Protein 6C3M (pdb70)

Radius of gyration: 21.37 Å; Cα contacts (8 Å, |Δi|>4): 1096; chains: 1; bounding box: 57×50×59 Å

Nearest PDB structures (foldseek):
  6c3m-assembly1_A  TM=1.002E+00  e=0.000E+00  Escherichia coli K-12
  6c3x-assembly1_A  TM=1.001E+00  e=8.784E-104  Escherichia coli K-12
  6c3y-assembly1_A  TM=1.001E+00  e=1.281E-102  Escherichia coli K-12
  6c3z-assembly1_A  TM=1.001E+00  e=1.044E-100  Escherichia coli K-12
  4g39-assembly1_A  TM=9.987E-01  e=2.130E-100  Escherichia coli K-12

Secondary structure (DSSP, 8-state):
-EEE-B-GGGEEEHHHHHHHHHHHHHH-SS--EEE-TTS-EEEE---GGGHHHHHHHHHHTT-B----TTT-B-PPEE-SS-SSGGGHHHHHHHHHHHHHHT-----SS-B-EEEE-TTB-TT-GGGSSEEEEEEEETTEEEEEEEEE--B----TT-TT---B--EEEEEEEGGGHHHHHHHHHHHHHHHS-SS-GGG-SHHHHHHHH-HHHHHHHHHHHHT--PBPPPP----B-----EEEE-STTEEEEEE--GGGEE-EETTEEHHHHHHHHHHH-SSEEEE-TTS-EEEEEEEGGGHHHHHHHHHHTTTT----HHHHTEEE---TTT-TT-SS-STTTHHHHHHHHHHHHHHTT-TT----EEEESSTT-TT-GGGSSEEEEEEETTEEEEEE---TTS-SPPEEEEEEEEHHHHHHHHHHHHHHHHHHPPTT--HHHHHHHTTSS---SSHHHHS--

Structure (mmCIF, N/CA/C/O backbone):
data_6C3M
#
_entry.id   6C3M
#
_cell.length_a   68.398
_cell.length_b   77.223
_cell.length_c   87.214
_cell.angle_alpha   90.00
_cell.angle_beta   90.00
_cell.angle_gamma   90.00
#
_symmetry.space_group_name_H-M   'P 21 21 21'
#
loop_
_entity.id
_entity.type
_entity.pdbx_description
1 polymer 'Sulfite reductase [NADPH] hemoprotein beta-component'
2 non-polymer 'PHOSPHATE ION'
3 non-polymer 'POTASSIUM ION'
4 non-polymer 'IRON/SULFUR CLUSTER'
5 non-polymer SIROHEME
6 water water
#
loop_
_atom_site.group_PDB
_atom_site.id
_atom_site.type_symbol
_atom_site.label_atom_id
_atom_site.label_alt_id
_atom_site.label_comp_id
_atom_site.label_asym_id
_atom_site.label_entity_id
_atom_site.label_seq_id
_atom_site.pdbx_PDB_ins_code
_atom_site.Cartn_x
_atom_site.Cartn_y
_atom_site.Cartn_z
_atom_site.occupancy
_atom_site.B_iso_or_equiv
_atom_site.auth_seq_id
_atom_site.auth_comp_id
_atom_site.auth_asym_id
_atom_site.auth_atom_id
_atom_site.pdbx_PDB_model_num
ATOM 1 N N . MET A 1 80 ? 27.037 36.956 18.647 1.00 54.35 80 MET A N 1
ATOM 2 C CA . MET A 1 80 ? 26.444 37.596 17.474 1.00 50.00 80 MET A CA 1
ATOM 3 C C . MET A 1 80 ? 25.358 38.602 17.891 1.00 47.86 80 MET A C 1
ATOM 4 O O . MET A 1 80 ? 24.409 38.874 17.140 1.00 43.17 80 MET A O 1
ATOM 9 N N . LEU A 1 81 ? 25.525 39.140 19.104 1.00 49.21 81 LEU A N 1
ATOM 10 C CA . LEU A 1 81 ? 24.628 40.152 19.669 1.00 47.45 81 LEU A CA 1
ATOM 11 C C . LEU A 1 81 ? 25.383 40.868 20.785 1.00 48.25 81 LEU A C 1
ATOM 12 O O . LEU A 1 81 ? 25.732 40.246 21.793 1.00 52.91 81 LEU A O 1
ATOM 17 N N . LEU A 1 82 ? 25.644 42.162 20.607 1.00 43.73 82 LEU A N 1
ATOM 18 C CA . LEU A 1 82 ? 26.242 42.984 21.651 1.00 41.50 82 LEU A CA 1
ATOM 19 C C . LEU A 1 82 ? 25.382 44.222 21.870 1.00 34.77 82 LEU A C 1
ATOM 20 O O . LEU A 1 82 ? 24.812 44.764 20.916 1.00 26.01 82 LEU A O 1
ATOM 25 N N . ARG A 1 83 ? 25.280 44.652 23.131 1.00 31.22 83 ARG A N 1
ATOM 26 C CA . ARG A 1 83 ? 24.477 45.805 23.532 1.00 31.36 83 ARG A CA 1
ATOM 27 C C . ARG A 1 83 ? 25.265 46.630 24.543 1.00 35.01 83 ARG A C 1
ATOM 28 O O . ARG A 1 83 ? 25.919 46.080 25.433 1.00 39.72 83 ARG A O 1
ATOM 36 N N . CYS A 1 84 ? 25.188 47.948 24.415 1.00 32.36 84 CYS A N 1
ATOM 37 C CA . CYS A 1 84 ? 26.065 48.848 25.147 1.00 27.70 84 CYS A CA 1
ATOM 38 C C . CYS A 1 84 ? 25.377 49.406 26.394 1.00 28.20 84 CYS A C 1
ATOM 39 O O . CYS A 1 84 ? 24.151 49.556 26.426 1.00 25.51 84 CYS A O 1
ATOM 42 N N . ARG A 1 85 ? 26.173 49.713 27.429 1.00 23.12 85 ARG A N 1
ATOM 43 C CA . ARG A 1 85 ? 25.690 50.503 28.560 1.00 22.36 85 ARG A CA 1
ATOM 44 C C . ARG A 1 85 ? 25.828 51.976 28.191 1.00 21.72 85 ARG A C 1
ATOM 45 O O . ARG A 1 85 ? 26.920 52.426 27.832 1.00 23.82 85 ARG A O 1
ATOM 53 N N . LEU A 1 86 ? 24.724 52.725 28.280 1.00 18.03 86 LEU A N 1
ATOM 54 C CA . LEU A 1 86 ? 24.703 54.085 27.750 1.00 16.98 86 LEU A CA 1
ATOM 55 C C . LEU A 1 86 ? 23.619 54.889 28.454 1.00 15.83 86 LEU A C 1
ATOM 56 O O . LEU A 1 86 ? 22.557 55.144 27.877 1.00 14.30 86 LEU A O 1
ATOM 61 N N . PRO A 1 87 ? 23.826 55.294 29.703 1.00 17.63 87 PRO A N 1
ATOM 62 C CA . PRO A 1 87 ? 22.708 55.860 30.466 1.00 17.89 87 PRO A CA 1
ATOM 63 C C . PRO A 1 87 ? 22.121 57.067 29.761 1.00 15.28 87 PRO A C 1
ATOM 64 O O . PRO A 1 87 ? 22.846 57.918 29.243 1.00 15.26 87 PRO A O 1
ATOM 68 N N . GLY A 1 88 ? 20.794 57.125 29.722 1.00 15.04 88 GLY A N 1
ATOM 69 C CA . GLY A 1 88 ? 20.127 58.250 29.093 1.00 14.23 88 GLY A CA 1
ATOM 70 C C . GLY A 1 88 ? 20.301 58.371 27.596 1.00 13.54 88 GLY A C 1
ATOM 71 O O . GLY A 1 88 ? 19.847 59.363 27.024 1.00 15.10 88 GLY A O 1
ATOM 72 N N . GLY A 1 89 ? 20.933 57.399 26.935 1.00 13.64 89 GLY A N 1
ATOM 73 C CA . GLY A 1 89 ? 21.079 57.438 25.491 1.00 13.57 89 GLY A CA 1
ATOM 74 C C . GLY A 1 89 ? 22.089 58.438 24.957 1.00 12.94 89 GLY A C 1
ATOM 75 O O . GLY A 1 89 ? 22.186 58.598 23.741 1.00 13.85 89 GLY A O 1
ATOM 76 N N . VAL A 1 90 ? 22.901 59.051 25.812 1.00 14.31 90 VAL A N 1
ATOM 77 C CA . VAL A 1 90 ? 23.809 60.104 25.363 1.00 15.01 90 VAL A CA 1
ATOM 78 C C . VAL A 1 90 ? 25.090 59.463 24.848 1.00 14.46 90 VAL A C 1
ATOM 79 O O . VAL A 1 90 ? 25.743 58.687 25.558 1.00 17.20 90 VAL A O 1
ATOM 83 N N . ILE A 1 91 ? 25.441 59.769 23.606 1.00 13.65 91 ILE A N 1
ATOM 84 C CA . ILE A 1 91 ? 26.620 59.186 22.974 1.00 15.51 91 ILE A CA 1
ATOM 85 C C . ILE A 1 91 ? 27.354 60.301 22.239 1.00 16.29 91 ILE A C 1
ATOM 86 O O . ILE A 1 91 ? 26.731 61.133 21.579 1.00 16.40 91 ILE A O 1
ATOM 91 N N . THR A 1 92 ? 28.678 60.339 22.382 1.00 17.52 92 THR A N 1
ATOM 92 C CA . THR A 1 92 ? 29.462 61.392 21.749 1.00 17.43 92 THR A CA 1
ATOM 93 C C . THR A 1 92 ? 29.693 61.064 20.277 1.00 18.23 92 THR A C 1
ATOM 94 O O . THR A 1 92 ? 29.533 59.919 19.837 1.00 16.36 92 THR A O 1
ATOM 98 N N . THR A 1 93 ? 30.064 62.093 19.504 1.00 16.89 93 THR A N 1
ATOM 99 C CA . THR A 1 93 ? 30.349 61.862 18.088 1.00 14.79 93 THR A CA 1
ATOM 100 C C . THR A 1 93 ? 31.607 61.028 17.907 1.00 17.72 93 THR A C 1
ATOM 101 O O . THR A 1 93 ? 31.691 60.246 16.952 1.00 18.19 93 THR A O 1
ATOM 105 N N . LYS A 1 94 ? 32.579 61.145 18.817 1.00 17.75 94 LYS A N 1
ATOM 106 C CA . LYS A 1 94 ? 33.730 60.244 18.758 1.00 21.41 94 LYS A CA 1
ATOM 107 C C . LYS A 1 94 ? 33.304 58.801 18.988 1.00 20.44 94 LYS A C 1
ATOM 108 O O . LYS A 1 94 ? 33.746 57.886 18.277 1.00 20.81 94 LYS A O 1
ATOM 114 N N . GLN A 1 95 ? 32.434 58.579 19.968 1.00 17.78 95 GLN A N 1
ATOM 115 C CA . GLN A 1 95 ? 31.903 57.240 20.191 1.00 18.13 95 GLN A CA 1
ATOM 116 C C . GLN A 1 95 ? 31.105 56.754 18.984 1.00 19.16 95 GLN A C 1
ATOM 117 O O . GLN A 1 95 ? 31.228 55.588 18.578 1.00 17.63 95 GLN A O 1
ATOM 123 N N . TRP A 1 96 ? 30.303 57.637 18.380 1.00 16.56 96 TRP A N 1
ATOM 124 C CA . TRP A 1 96 ? 29.529 57.251 17.198 1.00 15.09 96 TRP A CA 1
ATOM 125 C C . TRP A 1 96 ? 30.429 56.774 16.062 1.00 19.88 96 TRP A C 1
ATOM 126 O O . TRP A 1 96 ? 30.149 55.749 15.422 1.00 16.26 96 TRP A O 1
ATOM 137 N N . GLN A 1 97 ? 31.495 57.521 15.761 1.00 17.78 97 GLN A N 1
ATOM 138 C CA . GLN A 1 97 ? 32.365 57.108 14.662 1.00 18.81 97 GLN A CA 1
ATOM 139 C C . GLN A 1 97 ? 32.956 55.729 14.914 1.00 19.86 97 GLN A C 1
ATOM 140 O O . GLN A 1 97 ? 33.088 54.926 13.983 1.00 20.54 97 GLN A O 1
ATOM 146 N N . ALA A 1 98 ? 33.305 55.426 16.166 1.00 18.31 98 ALA A N 1
ATOM 147 C CA . ALA A 1 98 ? 33.882 54.118 16.465 1.00 19.58 98 ALA A CA 1
ATOM 148 C C . ALA A 1 98 ? 32.859 53.002 16.266 1.00 19.59 98 ALA A C 1
ATOM 149 O O . ALA A 1 98 ? 33.172 51.958 15.678 1.00 23.13 98 ALA A O 1
ATOM 151 N N . ILE A 1 99 ? 31.628 53.193 16.743 1.00 19.09 99 ILE A N 1
ATOM 152 C CA . ILE A 1 99 ? 30.653 52.114 16.602 1.00 20.91 99 ILE A CA 1
ATOM 153 C C . ILE A 1 99 ? 30.175 52.014 15.158 1.00 20.49 99 ILE A C 1
ATOM 154 O O . ILE A 1 99 ? 29.816 50.920 14.691 1.00 19.46 99 ILE A O 1
ATOM 159 N N . ASP A 1 100 ? 30.180 53.129 14.422 1.00 17.85 100 ASP A N 1
ATOM 160 C CA . ASP A 1 100 ? 29.853 53.071 12.996 1.00 16.88 100 ASP A CA 1
ATOM 161 C C . ASP A 1 100 ? 30.871 52.220 12.245 1.00 19.06 100 ASP A C 1
ATOM 162 O O . ASP A 1 100 ? 30.502 51.371 11.423 1.00 19.07 100 ASP A O 1
ATOM 167 N N . LYS A 1 101 ? 32.158 52.421 12.540 1.00 19.57 101 LYS A N 1
ATOM 168 C CA . LYS A 1 101 ? 33.212 51.665 11.867 1.00 23.66 101 LYS A CA 1
ATOM 169 C C . LYS A 1 101 ? 33.102 50.181 12.188 1.00 22.75 101 LYS A C 1
ATOM 170 O O . LYS A 1 101 ? 33.188 49.325 11.296 1.00 22.93 101 LYS A O 1
ATOM 176 N N . PHE A 1 102 ? 32.879 49.855 13.458 1.00 20.76 102 PHE A N 1
ATOM 177 C CA . PHE A 1 102 ? 32.780 48.449 13.834 1.00 19.11 102 PHE A CA 1
ATOM 178 C C . PHE A 1 102 ? 31.576 47.786 13.173 1.00 21.41 102 PHE A C 1
ATOM 179 O O . PHE A 1 102 ? 31.688 46.685 12.619 1.00 19.21 102 PHE A O 1
ATOM 187 N N . ALA A 1 103 ? 30.407 48.426 13.241 1.00 18.33 103 ALA A N 1
ATOM 188 C CA . ALA A 1 103 ? 29.205 47.863 12.617 1.00 17.11 103 ALA A CA 1
ATOM 189 C C . ALA A 1 103 ? 29.456 47.524 11.152 1.00 20.00 103 ALA A C 1
ATOM 190 O O . ALA A 1 103 ? 29.113 46.431 10.682 1.00 21.11 103 ALA A O 1
ATOM 192 N N . GLY A 1 104 ? 30.083 48.445 10.418 1.00 21.46 104 GLY A N 1
ATOM 193 C CA . GLY A 1 104 ? 30.222 48.255 8.984 1.00 23.07 104 GLY A CA 1
ATOM 194 C C . GLY A 1 104 ? 31.246 47.199 8.616 1.00 24.79 104 GLY A C 1
ATOM 195 O O . GLY A 1 104 ? 31.070 46.466 7.637 1.00 30.03 104 GLY A O 1
ATOM 196 N N . GLU A 1 105 ? 32.323 47.090 9.395 1.00 24.66 105 GLU A N 1
ATOM 197 C CA . GLU A 1 105 ? 33.428 46.212 9.027 1.00 25.20 105 GLU A CA 1
ATOM 198 C C . GLU A 1 105 ? 33.404 44.856 9.713 1.00 28.85 105 GLU A C 1
ATOM 199 O O . GLU A 1 105 ? 33.942 43.893 9.153 1.00 28.88 105 GLU A O 1
ATOM 205 N N . ASN A 1 106 ? 32.776 44.742 10.891 1.00 24.21 106 ASN A N 1
ATOM 206 C CA . ASN A 1 106 ? 32.974 43.588 11.757 1.00 22.73 106 ASN A CA 1
ATOM 207 C C . ASN A 1 106 ? 31.682 42.889 12.170 1.00 17.96 106 ASN A C 1
ATOM 208 O O . ASN A 1 106 ? 31.697 42.116 13.128 1.00 24.76 106 ASN A O 1
ATOM 213 N N . THR A 1 107 ? 30.561 43.150 11.510 1.00 19.90 107 THR A N 1
ATOM 214 C CA . THR A 1 107 ? 29.340 42.418 11.810 1.00 17.50 107 THR A CA 1
ATOM 215 C C . THR A 1 107 ? 28.709 41.920 10.516 1.00 17.22 107 THR A C 1
ATOM 216 O O . THR A 1 107 ? 28.894 42.507 9.440 1.00 19.95 107 THR A O 1
ATOM 220 N N . ILE A 1 108 ? 27.950 40.829 10.643 1.00 18.31 108 ILE A N 1
ATOM 221 C CA . ILE A 1 108 ? 27.250 40.259 9.494 1.00 17.28 108 ILE A CA 1
ATOM 222 C C . ILE A 1 108 ? 26.245 41.248 8.928 1.00 18.08 108 ILE A C 1
ATOM 223 O O . ILE A 1 108 ? 26.164 41.456 7.709 1.00 17.90 108 ILE A O 1
ATOM 228 N N . TYR A 1 109 ? 25.459 41.886 9.800 1.00 15.94 109 TYR A N 1
ATOM 229 C CA . TYR A 1 109 ? 24.345 42.666 9.300 1.00 14.26 109 TYR A CA 1
ATOM 230 C C . TYR A 1 109 ? 24.733 44.078 8.910 1.00 16.06 109 TYR A C 1
ATOM 231 O O . TYR A 1 109 ? 24.006 44.707 8.129 1.00 16.76 109 TYR A O 1
ATOM 240 N N . GLY A 1 110 ? 25.853 44.582 9.437 1.00 16.37 110 GLY A N 1
ATOM 241 C CA . GLY A 1 110 ? 26.389 45.870 9.043 1.00 16.24 110 GLY A CA 1
ATOM 242 C C . GLY A 1 110 ? 25.669 47.063 9.630 1.00 16.90 110 GLY A C 1
ATOM 243 O O . GLY A 1 110 ? 25.992 48.196 9.275 1.00 18.49 110 GLY A O 1
ATOM 244 N N . SER A 1 111 ? 24.716 46.838 10.525 1.00 16.53 111 SER A N 1
ATOM 245 C CA . SER A 1 111 ? 23.827 47.879 11.016 1.00 17.45 111 SER A CA 1
ATOM 246 C C . SER A 1 111 ? 24.175 48.310 12.432 1.00 14.86 111 SER A C 1
ATOM 247 O O . SER A 1 111 ? 24.802 47.572 13.201 1.00 15.04 111 SER A O 1
ATOM 250 N N . ILE A 1 112 ? 23.726 49.517 12.763 1.00 15.16 112 ILE A N 1
ATOM 251 C CA . ILE A 1 112 ? 23.529 49.953 14.144 1.00 15.47 112 ILE A CA 1
ATOM 252 C C . ILE A 1 112 ? 22.031 49.889 14.404 1.00 15.89 112 ILE A C 1
ATOM 253 O O . ILE A 1 112 ? 21.251 50.484 13.656 1.00 16.12 112 ILE A O 1
ATOM 258 N N . ARG A 1 113 ? 21.614 49.140 15.428 1.00 13.35 113 ARG A N 1
ATOM 259 C CA . ARG A 1 113 ? 20.201 49.027 15.789 1.00 11.17 113 ARG A CA 1
ATOM 260 C C . ARG A 1 113 ? 19.984 49.798 17.085 1.00 14.38 113 ARG A C 1
ATOM 261 O O . ARG A 1 113 ? 20.457 49.378 18.143 1.00 14.37 113 ARG A O 1
ATOM 269 N N . LEU A 1 114 ? 19.286 50.925 16.994 1.00 11.80 114 LEU A N 1
ATOM 270 C CA . LEU A 1 114 ? 18.901 51.661 18.196 1.00 11.70 114 LEU A CA 1
ATOM 271 C C . LEU A 1 114 ? 17.841 50.868 18.944 1.00 13.82 114 LEU A C 1
ATOM 272 O O . LEU A 1 114 ? 16.891 50.371 18.332 1.00 14.21 114 LEU A O 1
ATOM 277 N N . THR A 1 115 ? 17.989 50.759 20.263 1.00 11.10 115 THR A N 1
ATOM 278 C CA . THR A 1 115 ? 17.019 50.014 21.052 1.00 12.19 115 THR A CA 1
ATOM 279 C C . THR A 1 115 ? 16.082 50.963 21.772 1.00 11.75 115 THR A C 1
ATOM 280 O O . THR A 1 115 ? 16.386 52.142 21.963 1.00 13.98 115 THR A O 1
ATOM 284 N N . ASN A 1 116 ? 14.952 50.427 22.217 1.00 12.06 116 ASN A N 1
ATOM 285 C CA . ASN A 1 116 ? 13.993 51.270 22.915 1.00 11.85 116 ASN A CA 1
ATOM 286 C C . ASN A 1 116 ? 14.321 51.429 24.383 1.00 12.26 116 ASN A C 1
ATOM 287 O O . ASN A 1 116 ? 13.494 51.980 25.126 1.00 13.25 116 ASN A O 1
ATOM 292 N N . ARG A 1 117 ? 15.523 51.031 24.809 1.00 12.27 117 ARG A N 1
ATOM 293 C CA . ARG A 1 117 ? 16.069 51.485 26.085 1.00 11.95 117 ARG A CA 1
ATOM 294 C C . ARG A 1 117 ? 17.256 52.421 25.888 1.00 14.13 117 ARG A C 1
ATOM 295 O O . ARG A 1 117 ? 18.155 52.480 26.735 1.00 14.08 117 ARG A O 1
ATOM 303 N N . GLN A 1 118 ? 17.249 53.191 24.793 1.00 12.13 118 GLN A N 1
ATOM 304 C CA . GLN A 1 118 ? 18.181 54.301 24.613 1.00 10.71 118 GLN A CA 1
ATOM 305 C C . GLN A 1 118 ? 19.617 53.793 24.494 1.00 14.13 118 GLN A C 1
ATOM 306 O O . GLN A 1 118 ? 20.551 54.403 24.995 1.00 15.00 118 GLN A O 1
ATOM 312 N N . THR A 1 119 ? 19.814 52.649 23.850 1.00 12.13 119 THR A N 1
ATOM 313 C CA . THR A 1 119 ? 21.190 52.249 23.562 1.00 12.95 119 THR A CA 1
ATOM 314 C C . THR A 1 119 ? 21.189 51.618 22.178 1.00 13.01 119 THR A C 1
ATOM 315 O O . THR A 1 119 ? 20.279 51.856 21.380 1.00 13.67 119 THR A O 1
ATOM 319 N N . PHE A 1 120 ? 22.245 50.878 21.841 1.00 14.33 120 PHE A N 1
ATOM 320 C CA . PHE A 1 120 ? 22.373 50.344 20.488 1.00 14.31 120 PHE A CA 1
ATOM 321 C C . PHE A 1 120 ? 22.867 48.913 20.562 1.00 14.71 120 PHE A C 1
ATOM 322 O O . PHE A 1 120 ? 23.445 48.482 21.565 1.00 14.85 120 PHE A 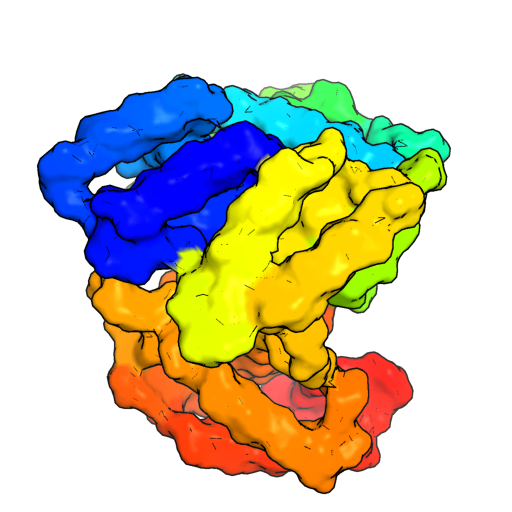O 1
ATOM 330 N N . GLN A 1 121 ? 22.642 48.185 19.466 1.00 13.72 121 GLN A N 1
ATOM 331 C CA . GLN A 1 121 ? 23.077 46.804 19.345 1.00 15.14 121 GLN A CA 1
ATOM 332 C C . GLN A 1 121 ? 23.736 46.587 17.993 1.00 13.13 121 GLN A C 1
ATOM 333 O O . GLN A 1 121 ? 23.345 47.179 16.986 1.00 12.76 121 GLN A O 1
ATOM 339 N N . PHE A 1 122 ? 24.731 45.705 17.992 1.00 17.49 122 PHE A N 1
ATOM 340 C CA . PHE A 1 122 ? 25.245 45.083 16.780 1.00 16.01 122 PHE A CA 1
ATOM 341 C C . PHE A 1 122 ? 24.603 43.711 16.625 1.00 16.39 122 PHE A C 1
ATOM 342 O O . PHE A 1 122 ? 24.310 43.037 17.613 1.00 18.34 122 PHE A O 1
ATOM 350 N N . HIS A 1 123 ? 24.444 43.276 15.379 1.00 16.45 123 HIS A N 1
ATOM 351 C CA . HIS A 1 123 ? 23.924 41.941 15.099 1.00 15.64 123 HIS A CA 1
ATOM 352 C C . HIS A 1 123 ? 24.900 41.162 14.231 1.00 18.47 123 HIS A C 1
ATOM 353 O O . HIS A 1 123 ? 25.355 41.657 13.192 1.00 17.84 123 HIS A O 1
ATOM 360 N N . GLY A 1 124 ? 25.209 39.943 14.661 1.00 21.52 124 GLY A N 1
ATOM 361 C CA . GLY A 1 124 ? 26.052 39.056 13.886 1.00 22.25 124 GLY A CA 1
ATOM 362 C C . GLY A 1 124 ? 27.532 39.333 14.041 1.00 25.00 124 GLY A C 1
ATOM 363 O O . GLY A 1 124 ? 28.238 39.535 13.056 1.00 23.55 124 GLY A O 1
ATOM 364 N N . ILE A 1 125 ? 28.031 39.330 15.264 1.00 29.33 125 ILE A N 1
ATOM 365 C CA . ILE A 1 125 ? 29.462 39.458 15.506 1.00 34.39 125 ILE A CA 1
ATOM 366 C C . ILE A 1 125 ? 30.082 38.065 15.454 1.00 38.40 125 ILE A C 1
ATOM 367 O O . ILE A 1 125 ? 29.730 37.192 16.256 1.00 39.22 125 ILE A O 1
ATOM 372 N N . LEU A 1 126 ? 31.008 37.858 14.518 1.00 38.58 126 LEU A N 1
ATOM 373 C CA . LEU A 1 126 ? 31.691 36.574 14.420 1.00 44.78 126 LEU A CA 1
ATOM 374 C C . LEU A 1 126 ? 32.544 36.322 15.666 1.00 48.50 126 LEU A C 1
ATOM 375 O O . LEU A 1 126 ? 32.920 37.245 16.395 1.00 44.76 126 LEU A O 1
ATOM 380 N N . LYS A 1 127 ? 32.848 35.041 15.906 1.00 48.49 127 LYS A N 1
ATOM 381 C CA . LYS A 1 127 ? 33.700 34.672 17.035 1.00 50.27 127 LYS A CA 1
ATOM 382 C C . LYS A 1 127 ? 35.036 35.410 16.990 1.00 49.22 127 LYS A C 1
ATOM 383 O O . LYS A 1 127 ? 35.598 35.760 18.034 1.00 47.44 127 LYS A O 1
ATOM 389 N N . LYS A 1 128 ? 35.543 35.675 15.781 1.00 48.89 128 LYS A N 1
ATOM 390 C CA . LYS A 1 128 ? 36.814 36.367 15.611 1.00 44.71 128 LYS A CA 1
ATOM 391 C C . LYS A 1 128 ? 36.766 37.807 16.114 1.00 48.51 128 LYS A C 1
ATOM 392 O O . LYS A 1 128 ? 37.820 38.397 16.380 1.00 47.80 128 LYS A O 1
ATOM 398 N N . ASN A 1 129 ? 35.571 38.384 16.267 1.00 43.50 129 ASN A N 1
ATOM 399 C CA . ASN A 1 129 ? 35.434 39.812 16.532 1.00 41.04 129 ASN A CA 1
ATOM 400 C C . ASN A 1 129 ? 34.824 40.099 17.902 1.00 42.48 129 ASN A C 1
ATOM 401 O O . ASN A 1 129 ? 34.420 41.238 18.173 1.00 38.05 129 ASN A O 1
ATOM 406 N N . VAL A 1 130 ? 34.774 39.098 18.785 1.00 39.53 130 VAL A N 1
ATOM 407 C CA . VAL A 1 130 ? 34.210 39.301 20.118 1.00 41.54 130 VAL A CA 1
ATOM 408 C C . VAL A 1 130 ? 35.181 40.059 21.017 1.00 42.27 130 VAL A C 1
ATOM 409 O O . VAL A 1 130 ? 34.782 40.975 21.747 1.00 40.58 130 VAL A O 1
ATOM 413 N N . LYS A 1 131 ? 36.456 39.684 21.007 1.00 40.63 131 LYS A N 1
ATOM 414 C CA . LYS A 1 131 ? 37.428 40.481 21.744 1.00 40.54 131 LYS A CA 1
ATOM 415 C C . LYS A 1 131 ? 37.596 41.852 21.092 1.00 39.26 131 LYS A C 1
ATOM 416 O O . LYS A 1 131 ? 37.648 42.860 21.808 1.00 42.36 131 LYS A O 1
ATOM 422 N N . PRO A 1 132 ? 37.696 41.951 19.758 1.00 37.16 132 PRO A N 1
ATOM 423 C CA . PRO A 1 132 ? 37.784 43.286 19.144 1.00 39.34 132 PRO A CA 1
ATOM 424 C C . PRO A 1 132 ? 36.647 44.233 19.499 1.00 36.99 132 PRO A C 1
ATOM 425 O O . PRO A 1 132 ? 36.863 45.450 19.467 1.00 32.83 132 PRO A O 1
ATOM 429 N N . VAL A 1 133 ? 35.452 43.741 19.836 1.00 33.18 133 VAL A N 1
ATOM 430 C CA . VAL A 1 133 ? 34.371 44.697 20.066 1.00 32.91 133 VAL A CA 1
ATOM 431 C C . VAL A 1 133 ? 34.409 45.261 21.483 1.00 32.19 133 VAL A C 1
ATOM 432 O O . VAL A 1 133 ? 34.045 46.423 21.703 1.00 27.60 133 VAL A O 1
ATOM 436 N N . HIS A 1 134 ? 34.849 44.479 22.466 1.00 30.84 134 HIS A N 1
ATOM 437 C CA . HIS A 1 134 ? 34.996 45.050 23.797 1.00 34.99 134 HIS A CA 1
ATOM 438 C C . HIS A 1 134 ? 36.193 45.988 23.859 1.00 31.30 134 HIS A C 1
ATOM 439 O O . HIS A 1 134 ? 36.169 46.974 24.610 1.00 28.27 134 HIS A O 1
ATOM 446 N N . GLN A 1 135 ? 37.232 45.716 23.063 1.00 29.29 135 GLN A N 1
ATOM 447 C CA . GLN A 1 135 ? 38.358 46.641 22.978 1.00 35.35 135 GLN A CA 1
ATOM 448 C C . GLN A 1 135 ? 37.953 47.930 22.273 1.00 28.68 135 GLN A C 1
ATOM 449 O O . GLN A 1 135 ? 38.410 49.019 22.645 1.00 29.65 135 GLN A O 1
ATOM 455 N N . MET A 1 136 ? 37.110 47.820 21.242 1.00 27.52 136 MET A N 1
ATOM 456 C CA . MET A 1 136 ? 36.607 49.001 20.547 1.00 27.84 136 MET A CA 1
ATOM 457 C C . MET A 1 136 ? 35.814 49.890 21.494 1.00 24.81 136 MET A C 1
ATOM 458 O O . MET A 1 136 ? 36.027 51.107 21.548 1.00 26.68 136 MET A O 1
ATOM 463 N N . LEU A 1 137 ? 34.880 49.298 22.242 1.00 23.96 137 LEU A N 1
ATOM 464 C CA . LEU A 1 137 ? 34.084 50.080 23.181 1.00 24.56 137 LEU A CA 1
ATOM 465 C C . LEU A 1 137 ? 34.972 50.726 24.237 1.00 26.00 137 LEU A C 1
ATOM 466 O O . LEU A 1 137 ? 34.837 51.916 24.535 1.00 21.88 137 LEU A O 1
ATOM 471 N N . HIS A 1 138 ? 35.907 49.958 24.797 1.00 26.05 138 HIS A N 1
ATOM 472 C CA . HIS A 1 138 ? 36.802 50.525 25.799 1.00 25.33 138 HIS A CA 1
ATOM 473 C C . HIS A 1 138 ? 37.637 51.668 25.225 1.00 25.23 138 HIS A C 1
ATOM 474 O O . HIS A 1 138 ? 37.921 52.639 25.935 1.00 26.12 138 HIS A O 1
ATOM 481 N N . SER A 1 139 ? 38.007 51.594 23.938 1.00 24.23 139 SER A N 1
ATOM 482 C CA . SER A 1 139 ? 38.833 52.639 23.330 1.00 25.58 139 SER A CA 1
ATOM 483 C C . SER A 1 139 ? 38.128 53.984 23.268 1.00 26.03 139 SER A C 1
ATOM 484 O O . SER A 1 139 ? 38.798 55.013 23.097 1.00 26.27 139 SER A O 1
ATOM 487 N N . VAL A 1 140 ? 36.803 54.009 23.391 1.00 24.02 140 VAL A N 1
ATOM 488 C CA . VAL A 1 140 ? 36.073 55.271 23.380 1.00 24.09 140 VAL A CA 1
ATOM 489 C C . VAL A 1 140 ? 35.308 55.480 24.684 1.00 22.16 140 VAL A C 1
ATOM 490 O O . VAL A 1 140 ? 34.396 56.294 24.751 1.00 24.03 140 VAL A O 1
ATOM 494 N N . GLY A 1 141 ? 35.691 54.761 25.733 1.00 23.34 141 GLY A N 1
ATOM 495 C CA . GLY A 1 141 ? 35.095 54.975 27.035 1.00 24.48 141 GLY A CA 1
ATOM 496 C C . GLY A 1 141 ? 33.750 54.325 27.236 1.00 23.36 141 GLY A C 1
ATOM 497 O O . GLY A 1 141 ? 33.011 54.723 28.137 1.00 24.35 141 GLY A O 1
ATOM 498 N N . LEU A 1 142 ? 33.400 53.342 26.422 1.00 23.54 142 LEU A N 1
ATOM 499 C CA . LEU A 1 142 ? 32.144 52.637 26.572 1.00 23.08 142 LEU A CA 1
ATOM 500 C C . LEU A 1 142 ? 32.405 51.260 27.151 1.00 27.38 142 LEU A C 1
ATOM 501 O O . LEU A 1 142 ? 33.504 50.715 27.025 1.00 26.81 142 LEU A O 1
ATOM 506 N N . ASP A 1 143 ? 31.387 50.720 27.807 1.00 27.86 143 ASP A N 1
ATOM 507 C CA . ASP A 1 143 ? 31.422 49.366 28.326 1.00 32.87 143 ASP A CA 1
ATOM 508 C C . ASP A 1 143 ? 30.100 48.713 27.979 1.00 38.50 143 ASP A C 1
ATOM 509 O O . ASP A 1 143 ? 29.063 49.380 27.924 1.00 32.25 143 ASP A O 1
ATOM 514 N N . ALA A 1 144 ? 30.148 47.422 27.688 1.00 39.12 144 ALA A N 1
ATOM 515 C CA . ALA A 1 144 ? 28.932 46.664 27.481 1.00 40.08 144 ALA A CA 1
ATOM 516 C C . ALA A 1 144 ? 28.601 45.788 28.667 1.00 46.27 144 ALA A C 1
ATOM 517 O O . ALA A 1 144 ? 27.511 45.200 28.690 1.00 51.80 144 ALA A O 1
ATOM 519 N N . LEU A 1 145 ? 29.478 45.760 29.678 1.00 48.14 145 LEU A N 1
ATOM 520 C CA . LEU A 1 145 ? 29.578 44.633 30.595 1.00 56.51 145 LEU A CA 1
ATOM 521 C C . LEU A 1 145 ? 28.259 44.331 31.301 1.00 56.96 145 LEU A C 1
ATOM 522 O O . LEU A 1 145 ? 28.050 44.656 32.475 1.00 58.07 145 LEU A O 1
ATOM 527 N N . ALA A 1 146 ? 27.348 43.769 30.514 1.00 53.90 146 ALA A N 1
ATOM 528 C CA . ALA A 1 146 ? 26.366 42.742 30.841 1.00 56.14 146 ALA A CA 1
ATOM 529 C C . ALA A 1 146 ? 26.692 41.908 32.085 1.00 58.98 146 ALA A C 1
ATOM 530 O O . ALA A 1 146 ? 27.858 41.891 32.490 1.00 60.00 146 ALA A O 1
ATOM 532 N N . THR A 1 147 ? 25.761 41.169 32.724 1.00 59.71 147 THR A N 1
ATOM 533 C CA . THR A 1 147 ? 24.292 40.918 32.579 1.00 57.05 147 THR A CA 1
ATOM 534 C C . THR A 1 147 ? 24.011 39.573 33.239 1.00 57.15 147 THR A C 1
ATOM 535 O O . THR A 1 147 ? 23.233 39.477 34.195 1.00 59.53 147 THR A O 1
ATOM 539 N N . ALA A 1 148 ? 24.678 38.546 32.696 1.00 53.22 148 ALA A N 1
ATOM 540 C CA . ALA A 1 148 ? 24.329 37.161 32.993 1.00 59.17 148 ALA A CA 1
ATOM 541 C C . ALA A 1 148 ? 24.431 36.872 34.483 1.00 61.27 148 ALA A C 1
ATOM 542 O O . ALA A 1 148 ? 23.533 36.259 35.074 1.00 64.01 148 ALA A O 1
ATOM 544 N N . ASN A 1 149 ? 25.523 37.302 35.105 1.00 55.84 149 ASN A N 1
ATOM 545 C CA . ASN A 1 149 ? 25.665 37.250 36.549 1.00 59.17 149 ASN A CA 1
ATOM 546 C C . ASN A 1 149 ? 25.343 38.598 37.198 1.00 61.93 149 ASN A C 1
ATOM 547 O O . ASN A 1 149 ? 25.610 38.773 38.390 1.00 65.80 149 ASN A O 1
ATOM 552 N N . ASP A 1 150 ? 24.738 39.543 36.456 1.00 56.06 150 ASP A N 1
ATOM 553 C CA . ASP A 1 150 ? 24.849 40.959 36.823 1.00 53.93 150 ASP A CA 1
ATOM 554 C C . ASP A 1 150 ? 23.772 41.928 36.259 1.00 51.14 150 ASP A C 1
ATOM 555 O O . ASP A 1 150 ? 24.056 43.093 35.955 1.00 53.24 150 ASP A O 1
ATOM 560 N N . MET A 1 151 ? 22.553 41.402 36.055 1.00 47.79 151 MET A N 1
ATOM 561 C CA . MET A 1 151 ? 21.161 41.914 36.094 1.00 34.03 151 MET A CA 1
ATOM 562 C C . MET A 1 151 ? 20.616 43.343 35.841 1.00 34.43 151 MET A C 1
ATOM 563 O O . MET A 1 151 ? 19.418 43.467 35.554 1.00 23.42 151 MET A O 1
ATOM 568 N N . ASN A 1 152 ? 21.362 44.428 35.967 1.00 28.93 152 ASN A N 1
ATOM 569 C CA . ASN A 1 152 ? 20.666 45.673 35.634 1.00 28.36 152 ASN A CA 1
ATOM 570 C C . ASN A 1 152 ? 20.571 45.857 34.121 1.00 25.63 152 ASN A C 1
ATOM 571 O O . ASN A 1 152 ? 21.236 45.166 33.346 1.00 25.20 152 ASN A O 1
ATOM 576 N N . ARG A 1 153 ? 19.718 46.796 33.690 1.00 15.91 153 ARG A N 1
ATOM 577 C CA . ARG A 1 153 ? 19.673 47.167 32.273 1.00 14.75 153 ARG A CA 1
ATOM 578 C C . ARG A 1 153 ? 19.883 48.675 32.158 1.00 16.03 153 ARG A C 1
ATOM 579 O O . ARG A 1 153 ? 20.064 49.371 33.158 1.00 15.86 153 ARG A O 1
ATOM 587 N N . ASN A 1 154 ? 19.911 49.170 30.924 1.00 14.12 154 ASN A N 1
ATOM 588 C CA . ASN A 1 154 ? 20.226 50.578 30.703 1.00 13.78 154 ASN A CA 1
ATOM 589 C C . ASN A 1 154 ? 19.236 51.476 31.432 1.00 14.46 154 ASN A C 1
ATOM 590 O O . ASN A 1 154 ? 18.022 51.257 31.385 1.00 14.36 154 ASN A O 1
ATOM 595 N N . VAL A 1 155 ? 19.762 52.497 32.109 1.00 14.07 155 VAL A N 1
ATOM 596 C CA . VAL A 1 155 ? 18.916 53.449 32.822 1.00 14.08 155 VAL A CA 1
ATOM 597 C C . VAL A 1 155 ? 18.462 54.520 31.840 1.00 15.63 155 VAL A C 1
ATOM 598 O O . VAL A 1 155 ? 19.289 55.141 31.161 1.00 15.09 155 VAL A O 1
ATOM 602 N N . LEU A 1 156 ? 17.151 54.724 31.754 1.00 11.62 156 LEU A N 1
ATOM 603 C CA . LEU A 1 156 ? 16.585 55.662 30.791 1.00 12.58 156 LEU A CA 1
ATOM 604 C C . LEU A 1 156 ? 16.470 57.045 31.406 1.00 12.48 156 LEU A C 1
ATOM 605 O O . LEU A 1 156 ? 16.357 57.204 32.626 1.00 13.44 156 LEU A O 1
ATOM 610 N N . CYS A 1 157 ? 16.492 58.047 30.537 1.00 11.22 157 CYS A N 1
ATOM 611 C CA . CYS A 1 157 ? 16.228 59.433 30.924 1.00 12.27 157 CYS A CA 1
ATOM 612 C C . CYS A 1 157 ? 15.501 60.134 29.788 1.00 13.57 157 CYS A C 1
ATOM 613 O O . CYS A 1 157 ? 15.925 60.033 28.640 1.00 13.75 157 CYS A O 1
ATOM 616 N N . THR A 1 158 ? 14.432 60.867 30.117 1.00 11.67 158 THR A N 1
ATOM 617 C CA . THR A 1 158 ? 13.705 61.632 29.112 1.00 12.99 158 THR A CA 1
ATOM 618 C C . THR A 1 158 ? 14.677 62.399 28.220 1.00 13.78 158 THR A C 1
ATOM 619 O O . THR A 1 158 ? 15.533 63.137 28.711 1.00 14.82 158 THR A O 1
ATOM 623 N N . SER A 1 159 ? 14.548 62.219 26.901 1.00 12.77 159 SER A N 1
ATOM 624 C CA . SER A 1 159 ? 15.609 62.620 25.982 1.00 12.84 159 SER A CA 1
ATOM 625 C C . SER A 1 159 ? 15.543 64.084 25.574 1.00 13.57 159 SER A C 1
ATOM 626 O O . SER A 1 159 ? 16.584 64.678 25.272 1.00 15.16 159 SER A O 1
ATOM 629 N N . ASN A 1 160 ? 14.346 64.661 25.504 1.00 12.32 160 ASN A N 1
ATOM 630 C CA . ASN A 1 160 ? 14.145 65.971 24.879 1.00 13.67 160 ASN A CA 1
ATOM 631 C C . ASN A 1 160 ? 13.066 66.730 25.640 1.00 14.40 160 ASN A C 1
ATOM 632 O O . ASN A 1 160 ? 12.011 67.052 25.086 1.00 14.36 160 ASN A O 1
ATOM 637 N N . PRO A 1 161 ? 13.308 67.041 26.921 1.00 14.45 161 PRO A N 1
ATOM 638 C CA . PRO A 1 161 ? 12.252 67.638 27.749 1.00 14.73 161 PRO A CA 1
ATOM 639 C C . PRO A 1 161 ? 11.834 68.999 27.222 1.00 15.28 161 PRO A C 1
ATOM 640 O O . PRO A 1 161 ? 12.646 69.761 26.694 1.00 14.71 161 PRO A O 1
ATOM 644 N N . TYR A 1 162 ? 10.546 69.297 27.397 1.00 15.92 162 TYR A N 1
ATOM 645 C CA . TYR A 1 162 ? 10.033 70.604 26.992 1.00 17.43 162 TYR A CA 1
ATOM 646 C C . TYR A 1 162 ? 10.732 71.732 27.750 1.00 19.40 162 TYR A C 1
ATOM 647 O O . TYR A 1 162 ? 11.036 72.786 27.170 1.00 22.78 162 TYR A O 1
ATOM 656 N N . GLU A 1 163 ? 11.035 71.519 29.028 1.00 20.59 163 GLU A N 1
ATOM 657 C CA . GLU A 1 163 ? 11.888 72.450 29.777 1.00 24.99 163 GLU A CA 1
ATOM 658 C C . GLU A 1 163 ? 13.319 71.964 29.574 1.00 20.10 163 GLU A C 1
ATOM 659 O O . GLU A 1 163 ? 13.837 71.144 30.332 1.00 21.54 163 GLU A O 1
ATOM 665 N N . SER A 1 164 ? 13.953 72.473 28.516 1.00 19.32 164 SER A N 1
ATOM 666 C CA . SER A 1 164 ? 15.241 71.959 28.061 1.00 18.72 164 SER A CA 1
ATOM 667 C C . SER A 1 164 ? 16.305 72.038 29.141 1.00 21.80 164 SER A C 1
ATOM 668 O O . SER A 1 164 ? 17.235 71.224 29.159 1.00 23.31 164 SER A O 1
ATOM 671 N N . GLN A 1 165 ? 16.199 73.021 30.032 1.00 21.71 165 GLN A N 1
ATOM 672 C CA . GLN A 1 165 ? 17.241 73.225 31.029 1.00 24.42 165 GLN A CA 1
ATOM 673 C C . GLN A 1 165 ? 17.300 72.086 32.032 1.00 25.13 165 GLN A C 1
ATOM 674 O O . GLN A 1 165 ? 18.313 71.935 32.722 1.00 25.10 165 GLN A O 1
ATOM 680 N N . LEU A 1 166 ? 16.242 71.284 32.130 1.00 16.98 166 LEU A N 1
ATOM 681 C CA . LEU A 1 166 ? 16.243 70.202 33.103 1.00 18.27 166 LEU A CA 1
ATOM 682 C C . LEU A 1 166 ? 17.058 69.007 32.648 1.00 17.60 166 LEU A C 1
ATOM 683 O O . LEU A 1 166 ? 17.371 68.146 33.473 1.00 18.33 166 LEU A O 1
ATOM 688 N N . HIS A 1 167 ? 17.409 68.920 31.364 1.00 16.41 167 HIS A N 1
ATOM 689 C CA . HIS A 1 167 ? 17.963 67.655 30.888 1.00 16.92 167 HIS A CA 1
ATOM 690 C C . HIS A 1 167 ? 19.310 67.351 31.532 1.00 16.98 167 HIS A C 1
ATOM 691 O O . HIS A 1 167 ? 19.564 66.206 31.934 1.00 16.71 167 HIS A O 1
ATOM 698 N N . ALA A 1 168 ? 20.184 68.361 31.657 1.00 18.05 168 ALA A N 1
ATOM 699 C CA . ALA A 1 168 ? 21.538 68.101 32.141 1.00 20.95 168 ALA A CA 1
ATOM 700 C C . ALA A 1 168 ? 21.511 67.487 33.533 1.00 20.31 168 ALA A C 1
ATOM 701 O O . ALA A 1 168 ? 22.204 66.497 33.807 1.00 22.78 168 ALA A O 1
ATOM 703 N N . GLU A 1 169 ? 20.674 68.028 34.411 1.00 19.15 169 GLU A N 1
ATOM 704 C CA . GLU A 1 169 ? 20.632 67.514 35.775 1.00 21.99 169 GLU A CA 1
ATOM 705 C C . GLU A 1 169 ? 19.987 66.132 35.834 1.00 18.19 169 GLU A C 1
ATOM 706 O O . GLU A 1 169 ? 20.467 65.242 36.555 1.00 18.70 169 GLU A O 1
ATOM 712 N N . ALA A 1 170 ? 18.893 65.936 35.093 1.00 18.19 170 ALA A N 1
ATOM 713 C CA . ALA A 1 170 ? 18.238 64.633 35.070 1.00 16.22 170 ALA A CA 1
ATOM 714 C C . ALA A 1 170 ? 19.168 63.566 34.508 1.00 14.94 170 ALA A C 1
ATOM 715 O O . ALA A 1 170 ? 19.226 62.444 35.032 1.00 16.35 170 ALA A O 1
ATOM 717 N N . TYR A 1 171 ? 19.934 63.910 33.472 1.00 14.16 171 TYR A N 1
ATOM 718 C CA . TYR A 1 171 ? 20.891 62.973 32.899 1.00 16.57 171 TYR A CA 1
ATOM 719 C C . TYR A 1 171 ? 22.008 62.656 33.885 1.00 16.26 171 TYR A C 1
ATOM 720 O O . TYR A 1 171 ? 22.410 61.495 34.020 1.00 17.50 171 TYR A O 1
ATOM 729 N N . GLU A 1 172 ? 22.511 63.669 34.597 1.00 19.38 172 GLU A N 1
ATOM 730 C CA . GLU A 1 172 ? 23.508 63.397 35.627 1.00 18.52 172 GLU A CA 1
ATOM 731 C C . GLU A 1 172 ? 22.980 62.403 36.653 1.00 18.80 172 GLU A C 1
ATOM 732 O O . GLU A 1 172 ? 23.710 61.509 37.092 1.00 19.53 172 GLU A O 1
ATOM 738 N N . TRP A 1 173 ? 21.711 62.529 37.042 1.00 15.80 173 TRP A N 1
ATOM 739 C CA . TRP A 1 173 ? 21.169 61.569 37.999 1.00 18.25 173 TRP A CA 1
ATOM 740 C C . TRP A 1 173 ? 20.979 60.190 37.373 1.00 17.10 173 TRP A C 1
ATOM 741 O O . TRP A 1 173 ? 21.191 59.170 38.040 1.00 17.53 173 TRP A O 1
ATOM 752 N N . ALA A 1 174 ? 20.588 60.118 36.098 1.00 16.36 174 ALA A N 1
ATOM 753 C CA . ALA A 1 174 ? 20.499 58.802 35.467 1.00 17.19 174 ALA A CA 1
ATOM 754 C C . ALA A 1 174 ? 21.866 58.113 35.440 1.00 17.62 174 ALA A C 1
ATOM 755 O O . ALA A 1 174 ? 21.972 56.907 35.714 1.00 19.20 174 ALA A O 1
ATOM 757 N N . LYS A 1 175 ? 22.924 58.880 35.156 1.00 16.37 175 LYS A N 1
ATOM 758 C CA . LYS A 1 175 ? 24.290 58.358 35.191 1.00 18.48 175 LYS A CA 1
ATOM 759 C C . LYS A 1 175 ? 24.686 57.914 36.594 1.00 20.49 175 LYS A C 1
ATOM 760 O O . LYS A 1 175 ? 25.329 56.869 36.766 1.00 21.74 175 LYS A O 1
ATOM 766 N N . LYS A 1 176 ? 24.351 58.724 37.607 1.00 19.14 176 LYS A N 1
ATOM 767 C CA . LYS A 1 176 ? 24.716 58.376 38.977 1.00 18.08 176 LYS A CA 1
ATOM 768 C C . LYS A 1 176 ? 24.012 57.108 39.415 1.00 21.18 176 LYS A C 1
ATOM 769 O O . LYS A 1 176 ? 24.613 56.253 40.072 1.00 24.17 176 LYS A O 1
ATOM 775 N N . ILE A 1 177 ? 22.727 56.976 39.076 1.00 19.15 177 ILE A N 1
ATOM 776 C CA . ILE A 1 177 ? 21.985 55.764 39.414 1.00 18.71 177 ILE A CA 1
ATOM 777 C C . ILE A 1 177 ? 22.569 54.565 38.682 1.00 16.73 177 ILE A C 1
ATOM 778 O O . ILE A 1 177 ? 22.729 53.480 39.261 1.00 20.26 177 ILE A O 1
ATOM 783 N N . SER A 1 178 ? 22.907 54.738 37.400 1.00 17.57 178 SER A N 1
ATOM 784 C CA . SER A 1 178 ? 23.504 53.655 36.628 1.00 19.36 178 SER A CA 1
ATOM 785 C C . SER A 1 178 ? 24.819 53.190 37.254 1.00 25.07 178 SER A C 1
ATOM 786 O O . SER A 1 178 ? 25.057 51.985 37.413 1.00 23.46 178 SER A O 1
ATOM 789 N N . GLU A 1 179 ? 25.691 54.134 37.614 1.00 21.35 179 GLU A N 1
ATOM 790 C CA . GLU A 1 179 ? 26.962 53.762 38.236 1.00 23.72 179 GLU A CA 1
ATOM 791 C C . GLU A 1 179 ? 26.754 53.175 39.623 1.00 24.98 179 GLU A C 1
ATOM 792 O O . GLU A 1 179 ? 27.500 52.283 40.041 1.00 28.43 179 GLU A O 1
ATOM 798 N N . HIS A 1 180 ? 25.739 53.643 40.341 1.00 25.42 180 HIS A N 1
ATOM 799 C CA . HIS A 1 180 ? 25.488 53.135 41.682 1.00 24.10 180 HIS A CA 1
ATOM 800 C C . HIS A 1 180 ? 25.082 51.668 41.655 1.00 26.68 180 HIS A C 1
ATOM 801 O O . HIS A 1 180 ? 25.434 50.909 42.568 1.00 29.17 180 HIS A O 1
ATOM 808 N N . LEU A 1 181 ? 24.383 51.243 40.605 1.00 27.09 181 LEU A N 1
ATOM 809 C CA . LEU A 1 181 ? 23.858 49.888 40.528 1.00 26.26 181 LEU A CA 1
ATOM 810 C C . LEU A 1 181 ? 24.779 48.921 39.789 1.00 28.07 181 LEU A C 1
ATOM 811 O O . LEU A 1 181 ? 24.429 47.747 39.642 1.00 29.87 181 LEU A O 1
ATOM 816 N N . LEU A 1 182 ? 25.936 49.375 39.319 1.00 30.20 182 LEU A N 1
ATOM 817 C CA . LEU A 1 182 ? 26.935 48.451 38.804 1.00 31.65 182 LEU A CA 1
ATOM 818 C C . LEU A 1 182 ? 27.406 47.527 39.929 1.00 35.69 182 LEU A C 1
ATOM 819 O O . LEU A 1 182 ? 27.451 47.929 41.096 1.00 36.70 182 LEU A O 1
ATOM 824 N N . PRO A 1 183 ? 27.760 46.274 39.610 1.00 39.76 183 PRO A N 1
ATOM 825 C CA . PRO A 1 183 ? 28.182 45.268 40.602 1.00 40.37 183 PRO A CA 1
ATOM 826 C C . PRO A 1 183 ? 29.348 45.713 41.470 1.00 42.07 183 PRO A C 1
ATOM 827 O O . PRO A 1 183 ? 30.414 45.965 40.904 1.00 46.09 183 PRO A O 1
ATOM 831 N N . THR A 1 210 ? 25.290 41.912 44.928 1.00 62.80 210 THR A N 1
ATOM 832 C CA . THR A 1 210 ? 23.887 41.550 45.102 1.00 54.57 210 THR A CA 1
ATOM 833 C C . THR A 1 210 ? 23.293 41.007 43.808 1.00 52.87 210 THR A C 1
ATOM 834 O O . THR A 1 210 ? 22.896 41.776 42.933 1.00 55.14 210 THR A O 1
ATOM 838 N N . TYR A 1 211 ? 23.243 39.682 43.687 1.00 56.06 211 TYR A N 1
ATOM 839 C CA . TYR A 1 211 ? 22.598 39.055 42.541 1.00 46.75 211 TYR A CA 1
ATOM 840 C C . TYR A 1 211 ? 21.084 39.174 42.675 1.00 42.32 211 TYR A C 1
ATOM 841 O O . TYR A 1 211 ? 20.517 38.865 43.727 1.00 41.65 211 TYR A O 1
ATOM 850 N N . LEU A 1 212 ? 20.431 39.622 41.618 1.00 39.82 212 LEU A N 1
ATOM 851 C CA . LEU A 1 212 ? 18.995 39.842 41.685 1.00 35.98 212 LEU A CA 1
ATOM 852 C C . LEU A 1 212 ? 18.236 38.626 41.176 1.00 31.38 212 LEU A C 1
ATOM 853 O O . LEU A 1 212 ? 18.770 37.820 40.410 1.00 33.37 212 LEU A O 1
ATOM 858 N N . PRO A 1 213 ? 16.974 38.473 41.585 1.00 25.78 213 PRO A N 1
ATOM 859 C CA . PRO A 1 213 ? 16.176 37.340 41.094 1.00 28.58 213 PRO A CA 1
ATOM 860 C C . PRO A 1 213 ? 15.844 37.420 39.614 1.00 29.20 213 PRO A C 1
ATOM 861 O O . PRO A 1 213 ? 15.539 36.385 39.004 1.00 25.73 213 PRO A O 1
ATOM 865 N N . ARG A 1 214 ? 15.897 38.606 39.021 1.00 22.60 214 ARG A N 1
ATOM 866 C CA . ARG A 1 214 ? 15.476 38.831 37.645 1.00 20.84 214 ARG A CA 1
ATOM 867 C C . ARG A 1 214 ? 16.041 40.191 37.258 1.00 20.42 214 ARG A C 1
ATOM 868 O O . ARG A 1 214 ? 16.447 40.973 38.120 1.00 21.29 214 ARG A O 1
ATOM 876 N N . LYS A 1 215 ? 16.090 40.464 35.963 1.00 20.33 215 LYS A N 1
ATOM 877 C CA . LYS A 1 215 ? 16.683 41.740 35.596 1.00 17.85 215 LYS A CA 1
ATOM 878 C C . LYS A 1 215 ? 15.813 42.888 36.097 1.00 16.17 215 LYS A C 1
ATOM 879 O O . LYS A 1 215 ? 14.616 42.749 36.354 1.00 17.05 215 LYS A O 1
ATOM 885 N N . PHE A 1 216 ? 16.452 44.030 36.260 1.00 14.54 216 PHE A N 1
ATOM 886 C CA . PHE A 1 216 ? 15.870 45.149 36.972 1.00 15.26 216 PHE A CA 1
ATOM 887 C C . PHE A 1 216 ? 16.040 46.388 36.109 1.00 14.87 216 PHE A C 1
ATOM 888 O O . PHE A 1 216 ? 17.145 46.670 35.634 1.00 15.84 216 PHE A O 1
ATOM 896 N N . LYS A 1 217 ? 14.944 47.105 35.884 1.00 11.65 217 LYS A N 1
ATOM 897 C CA . LYS A 1 217 ? 14.912 48.204 34.921 1.00 12.60 217 LYS A CA 1
ATOM 898 C C . LYS A 1 217 ? 14.506 49.511 35.599 1.00 10.63 217 LYS A C 1
ATOM 899 O O . LYS A 1 217 ? 13.532 49.543 36.353 1.00 11.27 217 LYS A O 1
ATOM 905 N N . THR A 1 218 ? 15.243 50.584 35.302 1.00 11.11 218 THR A N 1
ATOM 906 C CA . THR A 1 218 ? 15.116 51.860 36.011 1.00 10.23 218 THR A CA 1
ATOM 907 C C . THR A 1 218 ? 15.025 53.018 35.023 1.00 11.13 218 THR A C 1
ATOM 908 O O . THR A 1 218 ? 15.646 52.980 33.959 1.00 12.55 218 THR A O 1
ATOM 912 N N . THR A 1 219 ? 14.286 54.075 35.412 1.00 12.11 219 THR A N 1
ATOM 913 C CA . THR A 1 219 ? 14.153 55.264 34.569 1.00 9.84 219 THR A CA 1
ATOM 914 C C . THR A 1 219 ? 14.208 56.534 35.407 1.00 11.80 219 THR A C 1
ATOM 915 O O . THR A 1 219 ? 13.882 56.537 36.599 1.00 12.54 219 THR A O 1
ATOM 919 N N . VAL A 1 220 ? 14.625 57.611 34.747 1.00 10.78 220 VAL A N 1
ATOM 920 C CA . VAL A 1 220 ? 14.455 58.991 35.219 1.00 11.78 220 VAL A CA 1
ATOM 921 C C . VAL A 1 220 ? 13.543 59.681 34.212 1.00 12.48 220 VAL A C 1
ATOM 922 O O . VAL A 1 220 ? 13.848 59.702 33.018 1.00 14.06 220 VAL A O 1
ATOM 926 N N . VAL A 1 221 ? 12.438 60.247 34.687 1.00 11.79 221 VAL A N 1
ATOM 927 C CA . VAL A 1 221 ? 11.375 60.754 33.822 1.00 12.16 221 VAL A CA 1
ATOM 928 C C . VAL A 1 221 ? 11.169 62.232 34.089 1.00 13.98 221 VAL A C 1
ATOM 929 O O . VAL A 1 221 ? 11.132 62.656 35.249 1.00 13.85 221 VAL A O 1
ATOM 933 N N . ILE A 1 222 ? 10.956 62.997 33.022 1.00 13.10 222 ILE A N 1
ATOM 934 C CA . ILE A 1 222 ? 10.676 64.430 33.149 1.00 14.68 222 ILE A CA 1
ATOM 935 C C . ILE A 1 222 ? 9.276 64.713 32.622 1.00 12.97 222 ILE A C 1
ATOM 936 O O . ILE A 1 222 ? 9.090 64.816 31.401 1.00 13.66 222 ILE A O 1
ATOM 941 N N . PRO A 1 223 ? 8.272 64.857 33.484 1.00 15.22 223 PRO A N 1
ATOM 942 C CA . PRO A 1 223 ? 6.933 65.263 33.011 1.00 15.38 223 PRO A CA 1
ATOM 943 C C . PRO A 1 223 ? 7.024 66.515 32.163 1.00 17.14 223 PRO A C 1
ATOM 944 O O . PRO A 1 223 ? 7.850 67.406 32.434 1.00 16.23 223 PRO A O 1
ATOM 948 N N . PRO A 1 224 ? 6.150 66.657 31.156 1.00 15.25 224 PRO A N 1
ATOM 949 C CA . PRO A 1 224 ? 4.959 65.849 30.877 1.00 15.48 224 PRO A CA 1
ATOM 950 C C . PRO A 1 224 ? 5.201 64.716 29.889 1.00 15.05 224 PRO A C 1
ATOM 951 O O . PRO A 1 224 ? 4.256 64.163 29.344 1.00 14.43 224 PRO A O 1
ATOM 955 N N . GLN A 1 225 ? 6.458 64.365 29.667 1.00 12.83 225 GLN A N 1
ATOM 956 C CA . GLN A 1 225 ? 6.809 63.373 28.665 1.00 13.17 225 GLN A CA 1
ATOM 957 C C . GLN A 1 225 ? 7.039 62.025 29.326 1.00 14.14 225 GLN A C 1
ATOM 958 O O . GLN A 1 225 ? 7.826 61.923 30.261 1.00 16.40 225 GLN A O 1
ATOM 964 N N . ASN A 1 226 ? 6.345 61.008 28.846 1.00 13.13 226 ASN A N 1
ATOM 965 C CA . ASN A 1 226 ? 6.580 59.635 29.282 1.00 13.51 226 ASN A CA 1
ATOM 966 C C . ASN A 1 226 ? 7.182 58.823 28.134 1.00 14.96 226 ASN A C 1
ATOM 967 O O . ASN A 1 226 ? 6.818 57.668 27.903 1.00 16.00 226 ASN A O 1
ATOM 972 N N . ASP A 1 227 ? 8.141 59.420 27.417 1.00 17.48 227 ASP A N 1
ATOM 973 C CA . ASP A 1 227 ? 8.746 58.734 26.280 1.00 16.29 227 ASP A CA 1
ATOM 974 C C . ASP A 1 227 ? 9.438 57.454 26.721 1.00 15.91 227 ASP A C 1
ATOM 975 O O . ASP A 1 227 ? 9.475 56.470 25.972 1.00 17.55 227 ASP A O 1
ATOM 980 N N . ILE A 1 228 ? 9.954 57.436 27.953 1.00 15.11 228 ILE A N 1
ATOM 981 C CA . ILE A 1 228 ? 10.698 56.277 28.435 1.00 13.21 228 ILE A CA 1
ATOM 982 C C . ILE A 1 228 ? 9.781 55.145 28.887 1.00 14.35 228 ILE A C 1
ATOM 983 O O . ILE A 1 228 ? 10.289 54.079 29.248 1.00 14.66 228 ILE A O 1
ATOM 988 N N . ASP A 1 229 ? 8.455 55.353 28.892 1.00 11.59 229 ASP A N 1
ATOM 989 C CA . ASP A 1 229 ? 7.441 54.326 29.200 1.00 9.74 229 ASP A CA 1
ATOM 990 C C . ASP A 1 229 ? 7.632 53.769 30.614 1.00 13.06 229 ASP A C 1
ATOM 991 O O . ASP A 1 229 ? 7.930 52.592 30.841 1.00 12.64 229 ASP A O 1
ATOM 996 N N . LEU A 1 230 ? 7.455 54.672 31.579 1.00 11.40 230 LEU A N 1
ATOM 997 C CA . LEU A 1 230 ? 7.862 54.333 32.942 1.00 12.37 230 LEU A CA 1
ATOM 998 C C . LEU A 1 230 ? 7.141 53.090 33.465 1.00 12.90 230 LEU A C 1
ATOM 999 O O . LEU A 1 230 ? 7.714 52.328 34.256 1.00 12.60 230 L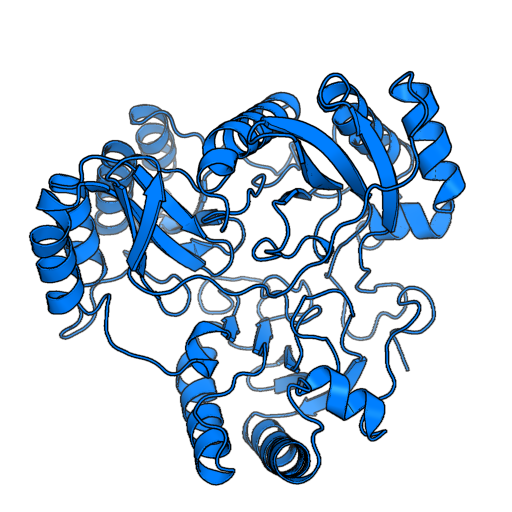EU A O 1
ATOM 1004 N N . HIS A 1 231 ? 5.910 52.831 33.016 1.00 12.74 231 HIS A N 1
ATOM 1005 C CA . HIS A 1 231 ? 5.181 51.694 33.578 1.00 13.30 231 HIS A CA 1
ATOM 1006 C C . HIS A 1 231 ? 5.676 50.345 33.090 1.00 12.44 231 HIS A C 1
ATOM 1007 O O . HIS A 1 231 ? 5.157 49.311 33.542 1.00 15.21 231 HIS A O 1
ATOM 1014 N N . ALA A 1 232 ? 6.680 50.315 32.220 1.00 11.47 232 ALA A N 1
ATOM 1015 C CA . ALA A 1 232 ? 7.338 49.071 31.853 1.00 12.84 232 ALA A CA 1
ATOM 1016 C C . ALA A 1 232 ? 8.486 48.698 32.791 1.00 13.43 232 ALA A C 1
ATOM 1017 O O . ALA A 1 232 ? 9.120 47.666 32.590 1.00 13.04 232 ALA A O 1
ATOM 1019 N N . ASN A 1 233 ? 8.780 49.521 33.797 1.00 11.16 233 ASN A N 1
ATOM 1020 C CA . ASN A 1 233 ? 10.029 49.471 34.555 1.00 12.01 233 ASN A CA 1
ATOM 1021 C C . ASN A 1 233 ? 9.832 49.219 36.052 1.00 13.34 233 ASN A C 1
ATOM 1022 O O . ASN A 1 233 ? 8.846 49.649 36.666 1.00 13.13 233 ASN A O 1
ATOM 1027 N N . ASP A 1 234 ? 10.832 48.552 36.640 1.00 11.05 234 ASP A N 1
ATOM 1028 C CA . ASP A 1 234 ? 10.820 48.227 38.065 1.00 11.96 234 ASP A CA 1
ATOM 1029 C C . ASP A 1 234 ? 10.844 49.470 38.947 1.00 11.46 234 ASP A C 1
ATOM 1030 O O . ASP A 1 234 ? 10.205 49.483 40.001 1.00 11.54 234 ASP A O 1
ATOM 1035 N N . MET A 1 235 ? 11.577 50.508 38.541 1.00 10.89 235 MET A N 1
ATOM 1036 C CA . MET A 1 235 ? 11.892 51.610 39.455 1.00 11.43 235 MET A CA 1
ATOM 1037 C C . MET A 1 235 ? 11.959 52.889 38.640 1.00 12.00 235 MET A C 1
ATOM 1038 O O . MET A 1 235 ? 12.711 52.963 37.669 1.00 12.05 235 MET A O 1
ATOM 1043 N N . ASN A 1 236 ? 11.176 53.886 39.022 1.00 10.75 236 ASN A N 1
ATOM 1044 C CA . ASN A 1 236 ? 11.010 55.090 38.215 1.00 10.31 236 ASN A CA 1
ATOM 1045 C C . ASN A 1 236 ? 11.098 56.313 39.101 1.00 11.81 236 ASN A C 1
ATOM 1046 O O . ASN A 1 236 ? 10.351 56.424 40.077 1.00 13.27 236 ASN A O 1
ATOM 1051 N N . PHE A 1 237 ? 11.988 57.229 38.739 1.00 11.61 237 PHE A N 1
ATOM 1052 C CA . PHE A 1 237 ? 12.169 58.497 39.438 1.00 11.17 237 PHE A CA 1
ATOM 1053 C C . PHE A 1 237 ? 11.599 59.617 38.579 1.00 12.13 237 PHE A C 1
ATOM 1054 O O . PHE A 1 237 ? 12.185 59.982 37.555 1.00 12.33 237 PHE A O 1
ATOM 1062 N N . VAL A 1 238 ? 10.468 60.164 39.008 1.00 12.29 238 VAL A N 1
ATOM 1063 C CA . VAL A 1 238 ? 9.746 61.183 38.260 1.00 12.07 238 VAL A CA 1
ATOM 1064 C C . VAL A 1 238 ? 10.193 62.545 38.784 1.00 13.77 238 VAL A C 1
ATOM 1065 O O . VAL A 1 238 ? 9.914 62.901 39.933 1.00 15.51 238 VAL A O 1
ATOM 1069 N N . ALA A 1 239 ? 10.883 63.299 37.934 1.00 12.96 239 ALA A N 1
ATOM 1070 C CA . ALA A 1 239 ? 11.529 64.547 38.328 1.00 12.39 239 ALA A CA 1
ATOM 1071 C C . ALA A 1 239 ? 10.517 65.607 38.739 1.00 16.16 239 ALA A C 1
ATOM 1072 O O . ALA A 1 239 ? 9.501 65.819 38.069 1.00 15.93 239 ALA A O 1
ATOM 1074 N N . ILE A 1 240 ? 10.824 66.300 39.835 1.00 13.37 240 ILE A N 1
ATOM 1075 C CA . ILE A 1 240 ? 10.089 67.483 40.277 1.00 16.06 240 ILE A CA 1
ATOM 1076 C C . ILE A 1 240 ? 11.089 68.624 40.355 1.00 17.44 240 ILE A C 1
ATOM 1077 O O . ILE A 1 240 ? 12.156 68.470 40.956 1.00 16.57 240 ILE A O 1
ATOM 1082 N N . ALA A 1 241 ? 10.757 69.758 39.736 1.00 17.88 241 ALA A N 1
ATOM 1083 C CA . ALA A 1 241 ? 11.672 70.885 39.647 1.00 23.09 241 ALA A CA 1
ATOM 1084 C C . ALA A 1 241 ? 11.026 72.141 40.212 1.00 25.23 241 ALA A C 1
ATOM 1085 O O . ALA A 1 241 ? 9.803 72.296 40.191 1.00 23.67 241 ALA A O 1
ATOM 1087 N N . GLU A 1 242 ? 11.874 73.017 40.746 1.00 22.17 242 GLU A N 1
ATOM 1088 C CA . GLU A 1 242 ? 11.492 74.372 41.126 1.00 27.97 242 GLU A CA 1
ATOM 1089 C C . GLU A 1 242 ? 12.550 75.307 40.567 1.00 28.97 242 GLU A C 1
ATOM 1090 O O . GLU A 1 242 ? 13.741 75.120 40.830 1.00 25.29 242 GLU A O 1
ATOM 1096 N N . ASN A 1 243 ? 12.120 76.286 39.770 1.00 31.65 243 ASN A N 1
ATOM 1097 C CA . ASN A 1 243 ? 13.020 77.307 39.234 1.00 31.68 243 ASN A CA 1
ATOM 1098 C C . ASN A 1 243 ? 14.142 76.698 38.398 1.00 31.37 243 ASN A C 1
ATOM 1099 O O . ASN A 1 243 ? 15.303 77.094 38.509 1.00 28.98 243 ASN A O 1
ATOM 1104 N N . GLY A 1 244 ? 13.798 75.725 37.552 1.00 27.83 244 GLY A N 1
ATOM 1105 C CA . GLY A 1 244 ? 14.774 75.126 36.656 1.00 27.64 244 GLY A CA 1
ATOM 1106 C C . GLY A 1 244 ? 15.766 74.185 37.298 1.00 30.10 244 GLY A C 1
ATOM 1107 O O . GLY A 1 244 ? 16.719 73.762 36.631 1.00 28.48 244 GLY A O 1
ATOM 1108 N N . LYS A 1 245 ? 15.573 73.837 38.569 1.00 26.50 245 LYS A N 1
ATOM 1109 C CA . LYS A 1 245 ? 16.459 72.935 39.286 1.00 28.44 245 LYS A CA 1
ATOM 1110 C C . LYS A 1 245 ? 15.649 71.797 39.879 1.00 25.54 245 LYS A C 1
ATOM 1111 O O . LYS A 1 245 ? 14.572 72.019 40.437 1.00 21.83 245 LYS A O 1
ATOM 1117 N N . LEU A 1 246 ? 16.175 70.581 39.754 1.00 21.63 246 LEU A N 1
ATOM 1118 C CA . LEU A 1 246 ? 15.561 69.424 40.396 1.00 23.93 246 LEU A CA 1
ATOM 1119 C C . LEU A 1 246 ? 15.530 69.613 41.903 1.00 22.75 246 LEU A C 1
ATOM 1120 O O . LEU A 1 246 ? 16.530 70.011 42.505 1.00 26.24 246 LEU A O 1
ATOM 1125 N N . VAL A 1 247 ? 14.381 69.345 42.517 1.00 17.36 247 VAL A N 1
ATOM 1126 C CA . V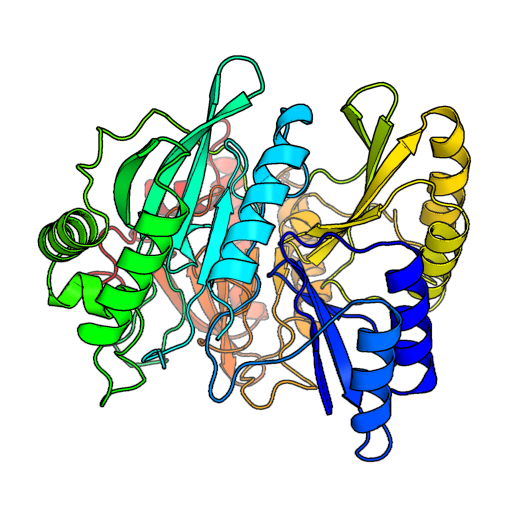AL A 1 247 ? 14.299 69.307 43.971 1.00 18.99 247 VAL A CA 1
ATOM 1127 C C . VAL A 1 247 ? 14.099 67.895 44.494 1.00 18.90 247 VAL A C 1
ATOM 1128 O O . VAL A 1 247 ? 14.445 67.626 45.654 1.00 17.59 247 VAL A O 1
ATOM 1132 N N . GLY A 1 248 ? 13.597 66.975 43.678 1.00 16.09 248 GLY A N 1
ATOM 1133 C CA . GLY A 1 248 ? 13.406 65.621 44.158 1.00 13.47 248 GLY A CA 1
ATOM 1134 C C . GLY A 1 248 ? 12.682 64.811 43.103 1.00 14.30 248 GLY A C 1
ATOM 1135 O O . GLY A 1 248 ? 12.585 65.233 41.948 1.00 14.43 248 GLY A O 1
ATOM 1136 N N . PHE A 1 249 ? 12.159 63.659 43.529 1.00 14.58 249 PHE A N 1
ATOM 1137 C CA . PHE A 1 249 ? 11.547 62.677 42.634 1.00 12.75 249 PHE A CA 1
ATOM 1138 C C . PHE A 1 249 ? 10.310 62.071 43.274 1.00 13.71 249 PHE A C 1
ATOM 1139 O O . PHE A 1 249 ? 10.322 61.766 44.470 1.00 14.65 249 PHE A O 1
ATOM 1147 N N . ASN A 1 250 ? 9.271 61.822 42.469 1.00 13.56 250 ASN A N 1
ATOM 1148 C CA . ASN A 1 250 ? 8.266 60.841 42.876 1.00 12.81 250 ASN A CA 1
ATOM 1149 C C . ASN A 1 250 ? 8.764 59.465 42.466 1.00 12.08 250 ASN A C 1
ATOM 1150 O O . ASN A 1 250 ? 9.271 59.292 41.360 1.00 15.14 250 ASN A O 1
ATOM 1155 N N . LEU A 1 251 ? 8.633 58.497 43.359 1.00 11.96 251 LEU A N 1
ATOM 1156 C CA . LEU A 1 251 ? 9.076 57.128 43.100 1.00 12.43 251 LEU A CA 1
ATOM 1157 C C . LEU A 1 251 ? 7.877 56.284 42.724 1.00 14.88 251 LEU A C 1
ATOM 1158 O O . LEU A 1 251 ? 6.885 56.264 43.458 1.00 13.45 251 LEU A O 1
ATOM 1163 N N . LEU A 1 252 ? 7.974 55.583 41.587 1.00 12.58 252 LEU A N 1
ATOM 1164 C CA . LEU A 1 252 ? 6.990 54.583 41.185 1.00 14.27 252 LEU A CA 1
ATOM 1165 C C . LEU A 1 252 ? 7.720 53.268 40.962 1.00 12.95 252 LEU A C 1
ATOM 1166 O O . LEU A 1 252 ? 8.768 53.251 40.308 1.00 13.09 252 LEU A O 1
ATOM 1171 N N . VAL A 1 253 ? 7.167 52.173 41.497 1.00 12.67 253 VAL A N 1
ATOM 1172 C CA . VAL A 1 253 ? 7.853 50.881 41.549 1.00 11.72 253 VAL A CA 1
ATOM 1173 C C . VAL A 1 253 ? 6.943 49.774 41.021 1.00 13.65 253 VAL A C 1
ATOM 1174 O O . VAL A 1 253 ? 5.743 49.753 41.307 1.00 13.68 253 VAL A O 1
ATOM 1178 N N . GLY A 1 254 ? 7.517 48.829 40.283 1.00 12.16 254 GLY A N 1
ATOM 1179 C CA . GLY A 1 254 ? 6.839 47.567 40.044 1.00 13.61 254 GLY A CA 1
ATOM 1180 C C . GLY A 1 254 ? 6.221 47.387 38.674 1.00 14.61 254 GLY A C 1
ATOM 1181 O O . GLY A 1 254 ? 5.344 46.529 38.523 1.00 14.85 254 GLY A O 1
ATOM 1182 N N . GLY A 1 255 ? 6.655 48.135 37.673 1.00 12.23 255 GLY A N 1
ATOM 1183 C CA . GLY A 1 255 ? 6.171 47.889 36.332 1.00 11.14 255 GLY A CA 1
ATOM 1184 C C . GLY A 1 255 ? 6.909 46.741 35.657 1.00 11.12 255 GLY A C 1
ATOM 1185 O O . GLY A 1 255 ? 8.048 46.411 35.971 1.00 14.23 255 GLY A O 1
ATOM 1186 N N . GLY A 1 256 ? 6.254 46.135 34.679 1.00 11.71 256 GLY A N 1
ATOM 1187 C CA . GLY A 1 256 ? 6.905 45.096 33.888 1.00 12.35 256 GLY A CA 1
ATOM 1188 C C . GLY A 1 256 ? 5.885 44.495 32.955 1.00 11.73 256 GLY A C 1
ATOM 1189 O O . GLY A 1 256 ? 4.734 44.301 33.355 1.00 12.67 256 GLY A O 1
ATOM 1190 N N . LEU A 1 257 ? 6.282 44.169 31.720 1.00 11.90 257 LEU A N 1
ATOM 1191 C CA . LEU A 1 257 ? 5.309 43.827 30.696 1.00 11.06 257 LEU A CA 1
ATOM 1192 C C . LEU A 1 257 ? 5.296 42.363 30.302 1.00 13.16 257 LEU A C 1
ATOM 1193 O O . LEU A 1 257 ? 4.334 41.950 29.666 1.00 13.23 257 LEU A O 1
ATOM 1198 N N . SER A 1 258 ? 6.335 41.595 30.621 1.00 12.10 258 SER A N 1
ATOM 1199 C CA . SER A 1 258 ? 6.446 40.235 30.108 1.00 12.84 258 SER A CA 1
ATOM 1200 C C . SER A 1 258 ? 5.314 39.349 30.609 1.00 14.38 258 SER A C 1
ATOM 1201 O O . SER A 1 258 ? 4.919 39.410 31.774 1.00 14.25 258 SER A O 1
ATOM 1204 N N . ILE A 1 259 ? 4.804 38.505 29.715 1.00 11.53 259 ILE A N 1
ATOM 1205 C CA . ILE A 1 259 ? 3.768 37.534 30.023 1.00 12.58 259 ILE A CA 1
ATOM 1206 C C . ILE A 1 259 ? 4.092 36.268 29.239 1.00 11.59 259 ILE A C 1
ATOM 1207 O O . ILE A 1 259 ? 4.944 36.263 28.358 1.00 12.97 259 ILE A O 1
ATOM 1212 N N . GLU A 1 260 ? 3.419 35.175 29.585 1.00 15.16 260 GLU A N 1
ATOM 1213 C CA . GLU A 1 260 ? 3.526 33.926 28.832 1.00 13.53 260 GLU A CA 1
ATOM 1214 C C . GLU A 1 260 ? 2.146 33.552 28.335 1.00 15.51 260 GLU A C 1
ATOM 1215 O O . GLU A 1 260 ? 1.181 33.585 29.104 1.00 14.23 260 GLU A O 1
ATOM 1221 N N . HIS A 1 261 ? 2.053 33.195 27.057 1.00 13.82 261 HIS A N 1
ATOM 1222 C CA . HIS A 1 261 ? 0.763 32.840 26.493 1.00 16.13 261 HIS A CA 1
ATOM 1223 C C . HIS A 1 261 ? 0.148 31.694 27.289 1.00 14.97 261 HIS A C 1
ATOM 1224 O O . HIS A 1 261 ? 0.826 30.721 27.625 1.00 17.72 261 HIS A O 1
ATOM 1231 N N . GLY A 1 262 ? -1.138 31.819 27.580 1.00 19.11 262 GLY A N 1
ATOM 1232 C CA . GLY A 1 262 ? -1.853 30.775 28.279 1.00 23.77 262 GLY A CA 1
ATOM 1233 C C . GLY A 1 262 ? -1.513 30.609 29.742 1.00 23.15 262 GLY A C 1
ATOM 1234 O O . GLY A 1 262 ? -1.962 29.637 30.355 1.00 25.12 262 GLY A O 1
ATOM 1235 N N . ASN A 1 263 ? -0.748 31.523 30.339 1.00 17.73 263 ASN A N 1
ATOM 1236 C CA . ASN A 1 263 ? -0.317 31.359 31.726 1.00 14.85 263 ASN A CA 1
ATOM 1237 C C . ASN A 1 263 ? -0.868 32.518 32.550 1.00 16.03 263 ASN A C 1
ATOM 1238 O O . ASN A 1 263 ? -0.238 33.576 32.653 1.00 15.43 263 ASN A O 1
ATOM 1243 N N . LYS A 1 264 ? -2.021 32.297 33.174 1.00 16.78 264 LYS A N 1
ATOM 1244 C CA . LYS A 1 264 ? -2.695 33.344 33.930 1.00 19.45 264 LYS A CA 1
ATOM 1245 C C . LYS A 1 264 ? -1.981 33.703 35.231 1.00 17.62 264 LYS A C 1
ATOM 1246 O O . LYS A 1 264 ? -2.405 34.653 35.903 1.00 22.32 264 LYS A O 1
ATOM 1252 N N . LYS A 1 265 ? -0.902 33.006 35.589 1.00 17.91 265 LYS A N 1
ATOM 1253 C CA . LYS A 1 265 ? -0.078 33.441 36.713 1.00 16.23 265 LYS A CA 1
ATOM 1254 C C . LYS A 1 265 ? 0.923 34.513 36.306 1.00 15.90 265 LYS A C 1
ATOM 1255 O O . LYS A 1 265 ? 1.618 35.065 37.167 1.00 16.40 265 LYS A O 1
ATOM 1261 N N . THR A 1 266 ? 1.036 34.808 35.017 1.00 13.66 266 THR A N 1
ATOM 1262 C CA . THR A 1 266 ? 1.893 35.893 34.552 1.00 13.64 266 THR A CA 1
ATOM 1263 C C . THR A 1 266 ? 1.006 37.047 34.109 1.00 13.46 266 THR A C 1
ATOM 1264 O O . THR A 1 266 ? -0.149 36.845 33.729 1.00 13.48 266 THR A O 1
ATOM 1268 N N . TYR A 1 267 ? 1.542 38.263 34.186 1.00 12.34 267 TYR A N 1
ATOM 1269 C CA . TYR A 1 267 ? 0.770 39.416 33.743 1.00 12.95 267 TYR A CA 1
ATOM 1270 C C . TYR A 1 267 ? 1.686 40.615 33.569 1.00 14.69 267 TYR A C 1
ATOM 1271 O O . TYR A 1 267 ? 2.754 40.698 34.186 1.00 13.66 267 TYR A O 1
ATOM 1280 N N . ALA A 1 268 ? 1.247 41.535 32.717 1.00 13.93 268 ALA A N 1
ATOM 1281 C CA . ALA A 1 268 ? 1.819 42.870 32.692 1.00 11.35 268 ALA A CA 1
ATOM 1282 C C . ALA A 1 268 ? 1.251 43.679 33.854 1.00 14.64 268 ALA A C 1
ATOM 1283 O O . ALA A 1 268 ? 0.091 43.516 34.228 1.00 16.60 268 ALA A O 1
ATOM 1285 N N . ARG A 1 269 ? 2.077 44.561 34.430 1.00 12.01 269 ARG A N 1
ATOM 1286 C CA . ARG A 1 269 ? 1.646 45.391 35.550 1.00 10.79 269 ARG A CA 1
ATOM 1287 C C . ARG A 1 269 ? 2.207 46.784 35.359 1.00 12.61 269 ARG A C 1
ATOM 1288 O O . ARG A 1 269 ? 3.352 46.929 34.935 1.00 13.73 269 ARG A O 1
ATOM 1296 N N . THR A 1 270 ? 1.410 47.794 35.678 1.00 12.99 270 THR A N 1
ATOM 1297 C CA . THR A 1 270 ? 1.950 49.147 35.710 1.00 14.50 270 THR A CA 1
ATOM 1298 C C . THR A 1 270 ? 2.645 49.395 37.057 1.00 15.97 270 THR A C 1
ATOM 1299 O O . THR A 1 270 ? 2.575 48.588 37.982 1.00 17.06 270 THR A O 1
ATOM 1303 N N . ALA A 1 271 ? 3.336 50.512 37.172 1.00 15.03 271 ALA A N 1
ATOM 1304 C CA . ALA A 1 271 ? 4.095 50.795 38.387 1.00 15.92 271 ALA A CA 1
ATOM 1305 C C . ALA A 1 271 ? 3.249 51.562 39.399 1.00 16.42 271 ALA A C 1
ATOM 1306 O O . ALA A 1 271 ? 2.347 52.322 39.036 1.00 18.60 271 ALA A O 1
ATOM 1308 N N . SER A 1 272 ? 3.548 51.357 40.685 1.00 14.15 272 SER A N 1
ATOM 1309 C CA . SER A 1 272 ? 2.753 51.934 41.768 1.00 13.83 272 SER A CA 1
ATOM 1310 C C . SER A 1 272 ? 3.481 53.101 42.420 1.00 14.05 272 SER A C 1
ATOM 1311 O O . SER A 1 272 ? 4.677 53.015 42.691 1.00 14.80 272 SER A O 1
ATOM 1314 N N . GLU A 1 273 ? 2.739 54.164 42.731 1.00 17.02 273 GLU A N 1
ATOM 1315 C CA . GLU A 1 273 ? 3.318 55.323 43.414 1.00 15.74 273 GLU A CA 1
ATOM 1316 C C . GLU A 1 273 ? 3.663 54.967 44.853 1.00 16.41 273 GLU A C 1
ATOM 1317 O O . GLU A 1 273 ? 2.849 54.363 45.557 1.00 18.81 273 GLU A O 1
ATOM 1323 N N . PHE A 1 274 ? 4.880 55.317 45.285 1.00 15.05 274 PHE A N 1
ATOM 1324 C CA . PHE A 1 274 ? 5.284 55.202 46.690 1.00 14.82 274 PHE A CA 1
ATOM 1325 C C . PHE A 1 274 ? 5.238 56.545 47.402 1.00 17.93 274 PHE A C 1
ATOM 1326 O O . PHE A 1 274 ? 4.810 56.620 48.558 1.00 21.37 274 PHE A O 1
ATOM 1334 N N . GLY A 1 275 ? 5.661 57.595 46.741 1.00 17.86 275 GLY A N 1
ATOM 1335 C CA . GLY A 1 275 ? 5.698 58.905 47.360 1.00 16.81 275 GLY A CA 1
ATOM 1336 C C . GLY A 1 275 ? 6.880 59.700 46.842 1.00 17.13 275 GLY A C 1
ATOM 1337 O O . GLY A 1 275 ? 7.604 59.273 45.949 1.00 15.60 275 GLY A O 1
ATOM 1338 N N . TYR A 1 276 ? 7.077 60.868 47.440 1.00 15.91 276 TYR A N 1
ATOM 1339 C CA . TYR A 1 276 ? 8.107 61.791 47.002 1.00 15.03 276 TYR A CA 1
ATOM 1340 C C . TYR A 1 276 ? 9.326 61.721 47.911 1.00 16.06 276 TYR A C 1
ATOM 1341 O O . TYR A 1 276 ? 9.204 61.567 49.129 1.00 18.15 276 TYR A O 1
ATOM 1350 N N . LEU A 1 277 ? 10.502 61.867 47.317 1.00 15.62 277 LEU A N 1
ATOM 1351 C CA . LEU A 1 277 ? 11.753 61.956 48.051 1.00 16.93 277 LEU A CA 1
ATOM 1352 C C . LEU A 1 277 ? 12.550 63.180 47.615 1.00 16.42 277 LEU A C 1
ATOM 1353 O O . LEU A 1 277 ? 12.643 63.480 46.418 1.00 15.41 277 LEU A O 1
ATOM 1358 N N . PRO A 1 278 ? 13.127 63.917 48.562 1.00 17.85 278 PRO A N 1
ATOM 1359 C CA . PRO A 1 278 ? 14.107 64.942 48.188 1.00 17.18 278 PRO A CA 1
ATOM 1360 C C . PRO A 1 278 ? 15.289 64.315 47.467 1.00 16.80 278 PRO A C 1
ATOM 1361 O O . PRO A 1 278 ? 15.642 63.155 47.690 1.00 19.84 278 PRO A O 1
ATOM 1365 N N . LEU A 1 279 ? 15.892 65.116 46.593 1.00 17.39 279 LEU A N 1
ATOM 1366 C CA . LEU A 1 279 ? 17.003 64.682 45.752 1.00 17.53 279 LEU A CA 1
ATOM 1367 C C . LEU A 1 279 ? 18.109 63.984 46.543 1.00 19.70 279 LEU A C 1
ATOM 1368 O O . LEU A 1 279 ? 18.687 62.995 46.080 1.00 20.75 279 LEU A O 1
ATOM 1373 N N . GLU A 1 280 ? 18.421 64.482 47.743 1.00 20.73 280 GLU A N 1
ATOM 1374 C CA . GLU A 1 280 ? 19.547 63.942 48.497 1.00 20.23 280 GLU A CA 1
ATOM 1375 C C . GLU A 1 280 ? 19.368 62.475 48.869 1.00 21.13 280 GLU A C 1
ATOM 1376 O O . GLU A 1 280 ? 20.351 61.810 49.195 1.00 23.33 280 GLU A O 1
ATOM 1382 N N . HIS A 1 281 ? 18.145 61.955 48.837 1.00 19.56 281 HIS A N 1
ATOM 1383 C CA . HIS A 1 281 ? 17.904 60.579 49.242 1.00 19.01 281 HIS A CA 1
ATOM 1384 C C . HIS A 1 281 ? 17.798 59.635 48.062 1.00 16.66 281 HIS A C 1
ATOM 1385 O O . HIS A 1 281 ? 17.466 58.461 48.265 1.00 17.15 281 HIS A O 1
ATOM 1392 N N . THR A 1 282 ? 18.100 60.108 46.846 1.00 17.99 282 THR A N 1
ATOM 1393 C CA . THR A 1 282 ? 17.872 59.297 45.643 1.00 15.37 282 THR A CA 1
ATOM 1394 C C . THR A 1 282 ? 18.626 57.978 45.694 1.00 17.98 282 THR A C 1
ATOM 1395 O O . THR A 1 282 ? 18.044 56.914 45.460 1.00 18.28 282 THR A O 1
ATOM 1399 N N . LEU A 1 283 ? 19.927 58.023 45.965 1.00 15.49 283 LEU A N 1
ATOM 1400 C CA . LEU A 1 283 ? 20.715 56.798 45.865 1.00 18.06 283 LEU A CA 1
ATOM 1401 C C . LEU A 1 283 ? 20.382 55.839 46.997 1.00 21.19 283 LEU A C 1
ATOM 1402 O O . LEU A 1 283 ? 20.342 54.621 46.789 1.00 18.52 283 LEU A O 1
ATOM 1407 N N . ALA A 1 284 ? 20.095 56.369 48.190 1.00 18.85 284 ALA A N 1
ATOM 1408 C CA . ALA A 1 284 ? 19.675 55.507 49.290 1.00 18.45 284 ALA A CA 1
ATOM 1409 C C . ALA A 1 284 ? 18.356 54.814 48.969 1.00 17.21 284 ALA A C 1
ATOM 1410 O O . ALA A 1 284 ? 18.183 53.620 49.256 1.00 18.59 284 ALA A O 1
ATOM 1412 N N . VAL A 1 285 ? 17.423 55.538 48.345 1.00 17.67 285 VAL A N 1
ATOM 1413 C CA . VAL A 1 285 ? 16.144 54.941 47.976 1.00 15.46 285 VAL A CA 1
ATOM 1414 C C . VAL A 1 285 ? 16.339 53.904 46.876 1.00 17.91 285 VAL A C 1
ATOM 1415 O O . VAL A 1 285 ? 15.765 52.810 46.944 1.00 16.04 285 VAL A O 1
ATOM 1419 N N . ALA A 1 286 ? 17.159 54.215 45.858 1.00 15.21 286 ALA A N 1
ATOM 1420 C CA . ALA A 1 286 ? 17.398 53.265 44.769 1.00 13.98 286 ALA A CA 1
ATOM 1421 C C . ALA A 1 286 ? 17.958 51.959 45.310 1.00 16.04 286 ALA A C 1
ATOM 1422 O O . ALA A 1 286 ? 17.507 50.868 44.937 1.00 14.81 286 ALA A O 1
ATOM 1424 N N . GLU A 1 287 ? 18.940 52.061 46.202 1.00 15.58 287 GLU A N 1
ATOM 1425 C CA . GLU A 1 287 ? 19.534 50.872 46.792 1.00 18.64 287 GLU A CA 1
ATOM 1426 C C . GLU A 1 287 ? 18.516 50.111 47.631 1.00 17.71 287 GLU A C 1
ATOM 1427 O O . GLU A 1 287 ? 18.483 48.874 47.594 1.00 17.03 287 GLU A O 1
ATOM 1433 N N . ALA A 1 288 ? 17.654 50.830 48.367 1.00 16.72 288 ALA A N 1
ATOM 1434 C CA . ALA A 1 288 ? 16.650 50.174 49.209 1.00 16.49 288 ALA A CA 1
ATOM 1435 C C . ALA A 1 288 ? 15.623 49.411 48.379 1.00 16.71 288 ALA A C 1
ATOM 1436 O O . ALA A 1 288 ? 15.162 48.341 48.786 1.00 16.92 288 ALA A O 1
ATOM 1438 N N . VAL A 1 289 ? 15.218 49.953 47.226 1.00 13.48 289 VAL A N 1
ATOM 1439 C CA . VAL A 1 289 ? 14.268 49.232 46.383 1.00 13.73 289 VAL A CA 1
ATOM 1440 C C . VAL A 1 289 ? 14.914 47.967 45.842 1.00 14.10 289 VAL A C 1
ATOM 1441 O O . VAL A 1 289 ? 14.323 46.887 45.886 1.00 15.03 289 VAL A O 1
ATOM 1445 N N . VAL A 1 290 ? 16.149 48.096 45.355 1.00 14.80 290 VAL A N 1
ATOM 1446 C CA . VAL A 1 290 ? 16.867 46.976 44.760 1.00 16.07 290 VAL A CA 1
ATOM 1447 C C . VAL A 1 290 ? 17.104 45.885 45.795 1.00 15.96 290 VAL A C 1
ATOM 1448 O O . VAL A 1 290 ? 16.854 44.709 45.529 1.00 16.57 290 VAL A O 1
ATOM 1452 N N . THR A 1 291 ? 17.568 46.255 46.995 1.00 15.46 291 THR A N 1
ATOM 1453 C CA . THR A 1 291 ? 17.855 45.213 47.986 1.00 17.28 291 THR A CA 1
ATOM 1454 C C . THR A 1 291 ? 16.584 44.579 48.529 1.00 17.35 291 THR A C 1
ATOM 1455 O O . THR A 1 291 ? 16.578 43.379 48.818 1.00 18.41 291 THR A O 1
ATOM 1459 N N . THR A 1 292 ? 15.499 45.341 48.658 1.00 14.82 292 THR A N 1
ATOM 1460 C CA . THR A 1 292 ? 14.241 44.731 49.077 1.00 13.23 292 THR A CA 1
ATOM 1461 C C . THR A 1 292 ? 13.769 43.704 48.048 1.00 16.16 292 THR A C 1
ATOM 1462 O O . THR A 1 292 ? 13.384 42.585 48.402 1.00 17.30 292 THR A O 1
ATOM 1466 N N . GLN A 1 293 ? 13.831 44.053 46.764 1.00 13.90 293 GLN A N 1
ATOM 1467 C CA . GLN A 1 293 ? 13.479 43.094 45.726 1.00 13.45 293 GLN A CA 1
ATOM 1468 C C . GLN A 1 293 ? 14.434 41.906 45.734 1.00 15.74 293 GLN A C 1
ATOM 1469 O O . GLN A 1 293 ? 14.007 40.763 45.556 1.00 17.95 293 GLN A O 1
ATOM 1475 N N . ARG A 1 294 ? 15.732 42.162 45.931 1.00 17.14 294 ARG A N 1
ATOM 1476 C CA . ARG A 1 294 ? 16.712 41.082 46.011 1.00 17.61 294 ARG A CA 1
ATOM 1477 C C . ARG A 1 294 ? 16.329 40.080 47.091 1.00 18.99 294 ARG A C 1
ATOM 1478 O O . ARG A 1 294 ? 16.436 38.860 46.892 1.00 20.64 294 ARG A O 1
ATOM 1486 N N . ASP A 1 295 ? 15.848 40.576 48.227 1.00 16.72 295 ASP A N 1
ATOM 1487 C CA . ASP A 1 295 ? 15.587 39.704 49.375 1.00 17.43 295 ASP A CA 1
ATOM 1488 C C . ASP A 1 295 ? 14.213 39.047 49.332 1.00 19.45 295 ASP A C 1
ATOM 1489 O O . ASP A 1 295 ? 14.044 37.943 49.869 1.00 18.10 295 ASP A O 1
ATOM 1494 N N . TRP A 1 296 ? 13.217 39.712 48.749 1.00 16.87 296 TRP A N 1
ATOM 1495 C CA . TRP A 1 296 ? 11.840 39.237 48.795 1.00 16.43 296 TRP A CA 1
ATOM 1496 C C . TRP A 1 296 ? 11.387 38.594 47.492 1.00 17.22 296 TRP A C 1
ATOM 1497 O O . TRP A 1 296 ? 10.301 38.011 47.459 1.00 19.36 296 TRP A O 1
ATOM 1508 N N . GLY A 1 297 ? 12.167 38.727 46.425 1.00 18.15 297 GLY A N 1
ATOM 1509 C CA . GLY A 1 297 ? 11.773 38.164 45.149 1.00 19.56 297 GLY A CA 1
ATOM 1510 C C . GLY A 1 297 ? 11.750 36.646 45.191 1.00 25.18 297 GLY A C 1
ATOM 1511 O O . GLY A 1 297 ? 12.565 36.005 45.857 1.00 22.92 297 GLY A O 1
ATOM 1512 N N . ASN A 1 298 ? 10.793 36.075 44.473 1.00 21.88 298 ASN A N 1
ATOM 1513 C CA . ASN A 1 298 ? 10.661 34.630 44.328 1.00 25.74 298 ASN A CA 1
ATOM 1514 C C . ASN A 1 298 ? 11.796 34.129 43.446 1.00 29.14 298 ASN A C 1
ATOM 1515 O O . ASN A 1 298 ? 11.716 34.200 42.222 1.00 36.19 298 ASN A O 1
ATOM 1520 N N . ARG A 1 299 ? 12.848 33.579 44.055 1.00 36.13 299 ARG A N 1
ATOM 1521 C CA . ARG A 1 299 ? 14.008 33.152 43.273 1.00 37.50 299 ARG A CA 1
ATOM 1522 C C . ARG A 1 299 ? 13.750 31.846 42.533 1.00 40.30 299 ARG A C 1
ATOM 1523 O O . ARG A 1 299 ? 14.203 31.679 41.394 1.00 44.78 299 ARG A O 1
ATOM 1531 N N . THR A 1 300 ? 13.021 30.923 43.162 1.00 36.43 300 THR A N 1
ATOM 1532 C CA . THR A 1 300 ? 12.810 29.595 42.594 1.00 35.39 300 THR A CA 1
ATOM 1533 C C . THR A 1 300 ? 12.061 29.657 41.268 1.00 39.08 300 THR A C 1
ATOM 1534 O O . THR A 1 300 ? 12.496 29.072 40.267 1.00 40.27 300 THR A O 1
ATOM 1538 N N . ASP A 1 301 ? 10.921 30.340 41.247 1.00 34.57 301 ASP A N 1
ATOM 1539 C CA . ASP A 1 301 ? 10.103 30.457 40.046 1.00 30.43 301 ASP A CA 1
ATOM 1540 C C . ASP A 1 301 ? 10.556 31.693 39.272 1.00 30.04 301 ASP A C 1
ATOM 1541 O O . ASP A 1 301 ? 10.221 32.821 39.638 1.00 29.62 301 ASP A O 1
ATOM 1546 N N . ARG A 1 302 ? 11.317 31.478 38.201 1.00 30.34 302 ARG A N 1
ATOM 1547 C CA . ARG A 1 302 ? 11.877 32.588 37.441 1.00 30.48 302 ARG A CA 1
ATOM 1548 C C . ARG A 1 302 ? 10.791 33.427 36.767 1.00 27.53 302 ARG A C 1
ATOM 1549 O O . ARG A 1 302 ? 10.957 34.646 36.613 1.00 28.65 302 ARG A O 1
ATOM 1557 N N . LYS A 1 303 ? 9.678 32.806 36.372 1.00 24.45 303 LYS A N 1
ATOM 1558 C CA . LYS A 1 303 ? 8.566 33.545 35.779 1.00 26.53 303 LYS A CA 1
ATOM 1559 C C . LYS A 1 303 ? 7.758 34.329 36.800 1.00 21.22 303 LYS A C 1
ATOM 1560 O O . LYS A 1 303 ? 6.806 35.008 36.395 1.00 20.71 303 LYS A O 1
ATOM 1566 N N . ASN A 1 304 ? 8.098 34.228 38.087 1.00 18.70 304 ASN A N 1
ATOM 1567 C CA . ASN A 1 304 ? 7.424 34.922 39.183 1.00 19.54 304 ASN A CA 1
ATOM 1568 C C . ASN A 1 304 ? 8.374 35.824 39.970 1.00 15.55 304 ASN A C 1
ATOM 1569 O O . ASN A 1 304 ? 8.004 36.315 41.044 1.00 16.13 304 ASN A O 1
ATOM 1574 N N . ALA A 1 305 ? 9.590 36.042 39.478 1.00 17.26 305 ALA A N 1
ATOM 1575 C CA . ALA A 1 305 ? 10.646 36.670 40.269 1.00 16.64 305 ALA A CA 1
ATOM 1576 C C . ALA A 1 305 ? 10.692 38.189 40.126 1.00 16.41 305 ALA A C 1
ATOM 1577 O O . ALA A 1 305 ? 11.262 38.862 40.992 1.00 17.55 305 ALA A O 1
ATOM 1579 N N . LYS A 1 306 ? 10.125 38.727 39.058 1.00 16.41 306 LYS A N 1
ATOM 1580 C CA . LYS A 1 306 ? 10.124 40.171 38.816 1.00 16.87 306 LYS A CA 1
ATOM 1581 C C . LYS A 1 306 ? 9.486 40.952 39.968 1.00 13.28 306 LYS A C 1
ATOM 1582 O O . LYS A 1 306 ? 8.572 40.470 40.637 1.00 12.17 306 LYS A O 1
ATOM 1588 N N . THR A 1 307 ? 9.909 42.222 40.141 1.00 12.54 307 THR A N 1
ATOM 1589 C CA . THR A 1 307 ? 9.365 43.040 41.227 1.00 12.97 307 THR A CA 1
ATOM 1590 C C . THR A 1 307 ? 7.842 43.152 41.171 1.00 12.66 307 THR A C 1
ATOM 1591 O O . THR A 1 307 ? 7.188 43.206 42.215 1.00 13.91 307 THR A O 1
ATOM 1595 N N . LYS A 1 308 ? 7.254 43.203 39.971 1.00 13.17 308 LYS A N 1
ATOM 1596 C CA . LYS A 1 308 ? 5.803 43.315 39.869 1.00 12.55 308 LYS A CA 1
ATOM 1597 C C . LYS A 1 308 ? 5.103 42.189 40.622 1.00 15.26 308 LYS A C 1
ATOM 1598 O O . LYS A 1 308 ? 4.065 42.407 41.257 1.00 15.73 308 LYS A O 1
ATOM 1604 N N . TYR A 1 309 ? 5.677 40.991 40.596 1.00 12.00 309 TYR A N 1
ATOM 1605 C CA . TYR A 1 309 ? 5.096 39.875 41.333 1.00 14.07 309 TYR A CA 1
ATOM 1606 C C . TYR A 1 309 ? 5.361 39.997 42.823 1.00 14.70 309 TYR A C 1
ATOM 1607 O O . TYR A 1 309 ? 4.475 39.697 43.629 1.00 15.80 309 TYR A O 1
ATOM 1616 N N . THR A 1 310 ? 6.570 40.424 43.192 1.00 13.28 310 THR A N 1
ATOM 1617 C CA . THR A 1 310 ? 6.893 40.617 44.606 1.00 14.99 310 THR A CA 1
ATOM 1618 C C . THR A 1 310 ? 5.915 41.584 45.251 1.00 15.68 310 THR A C 1
ATOM 1619 O O . THR A 1 310 ? 5.391 41.335 46.343 1.00 15.35 310 THR A O 1
ATOM 1623 N N . LEU A 1 311 ? 5.666 42.714 44.584 1.00 15.03 311 LEU A N 1
ATOM 1624 C CA . LEU A 1 311 ? 4.755 43.719 45.116 1.00 13.94 311 LEU A CA 1
ATOM 1625 C C . LEU A 1 311 ? 3.356 43.158 45.309 1.00 20.95 311 LEU A C 1
ATOM 1626 O O . LEU A 1 311 ? 2.672 43.477 46.293 1.00 21.54 311 LEU A O 1
ATOM 1631 N N . GLU A 1 312 ? 2.894 42.342 44.362 1.00 18.25 312 GLU A N 1
ATOM 1632 C CA . GLU A 1 312 ? 1.562 41.772 44.505 1.00 17.20 312 GLU A CA 1
ATOM 1633 C C . GLU A 1 312 ? 1.523 40.726 45.614 1.00 20.27 312 GLU A C 1
ATOM 1634 O O . GLU A 1 312 ? 0.487 40.554 46.262 1.00 24.75 312 GLU A O 1
ATOM 1640 N N . ARG A 1 313 ? 2.633 40.029 45.850 1.00 17.55 313 ARG A N 1
ATOM 1641 C CA . ARG A 1 313 ? 2.656 38.998 46.885 1.00 16.60 313 ARG A CA 1
ATOM 1642 C C . ARG A 1 313 ? 2.668 39.597 48.287 1.00 20.57 313 ARG A C 1
ATOM 1643 O O . ARG A 1 313 ? 1.981 39.094 49.187 1.00 24.49 313 ARG A O 1
ATOM 1651 N N . VAL A 1 314 ? 3.446 40.655 48.503 1.00 17.92 314 VAL A N 1
ATOM 1652 C CA . VAL A 1 314 ? 3.606 41.209 49.845 1.00 18.50 314 VAL A CA 1
ATOM 1653 C C . VAL A 1 314 ? 2.731 42.436 50.087 1.00 22.34 314 VAL A C 1
ATOM 1654 O O . VAL A 1 314 ? 2.530 42.815 51.252 1.00 25.59 314 VAL A O 1
ATOM 1658 N N . GLY A 1 315 ? 2.221 43.073 49.036 1.00 22.19 315 GLY A N 1
ATOM 1659 C CA . GLY A 1 315 ? 1.477 44.313 49.169 1.00 22.18 315 GLY A CA 1
ATOM 1660 C C . GLY A 1 315 ? 2.318 45.565 49.001 1.00 20.24 315 GLY A C 1
ATOM 1661 O O . GLY A 1 315 ? 3.474 45.619 49.431 1.00 19.34 315 GLY A O 1
ATOM 1662 N N . VAL A 1 316 ? 1.751 46.591 48.371 1.00 20.12 316 VAL A N 1
ATOM 1663 C CA . VAL A 1 316 ? 2.522 47.803 48.122 1.00 19.77 316 VAL A CA 1
ATOM 1664 C C . VAL A 1 316 ? 2.973 48.460 49.423 1.00 21.63 316 VAL A C 1
ATOM 1665 O O . VAL A 1 316 ? 4.134 48.861 49.543 1.00 22.68 316 VAL A O 1
ATOM 1669 N N . GLU A 1 317 ? 2.076 48.602 50.407 1.00 22.41 317 GLU A N 1
ATOM 1670 C CA . GLU A 1 317 ? 2.457 49.270 51.648 1.00 25.86 317 GLU A CA 1
ATOM 1671 C C . GLU A 1 317 ? 3.582 48.533 52.364 1.00 21.90 317 GLU A C 1
ATOM 1672 O O . GLU A 1 317 ? 4.440 49.172 52.982 1.00 21.00 317 GLU A O 1
ATOM 1678 N N . THR A 1 318 ? 3.569 47.193 52.332 1.00 20.11 318 THR A N 1
ATOM 1679 C CA . THR A 1 318 ? 4.604 46.406 52.990 1.00 20.23 318 THR A CA 1
ATOM 1680 C C . THR A 1 318 ? 5.960 46.655 52.358 1.00 18.49 318 THR A C 1
ATOM 1681 O O . THR A 1 318 ? 6.952 46.871 53.055 1.00 19.31 318 THR A O 1
ATOM 1685 N N . PHE A 1 319 ? 6.014 46.623 51.023 1.00 18.16 319 PHE A N 1
ATOM 1686 C CA . PHE A 1 319 ? 7.250 46.915 50.311 1.00 17.73 319 PHE A CA 1
ATOM 1687 C C . PHE A 1 319 ? 7.698 48.348 50.567 1.00 16.30 319 PHE A C 1
ATOM 1688 O O . PHE A 1 319 ? 8.875 48.604 50.831 1.00 18.37 319 PHE A O 1
ATOM 1696 N N . LYS A 1 320 ? 6.767 49.299 50.484 1.00 16.99 320 LYS A N 1
ATOM 1697 C CA . LYS A 1 320 ? 7.122 50.695 50.711 1.00 15.59 320 LYS A CA 1
ATOM 1698 C C . LYS A 1 320 ? 7.702 50.902 52.113 1.00 18.73 320 LYS A C 1
ATOM 1699 O O . LYS A 1 320 ? 8.691 51.625 52.282 1.00 19.48 320 LYS A O 1
ATOM 1705 N N . ALA A 1 321 ? 7.102 50.271 53.123 1.00 19.39 321 ALA A N 1
ATOM 1706 C CA . ALA A 1 321 ? 7.581 50.435 54.498 1.00 20.16 321 ALA A CA 1
ATOM 1707 C C . ALA A 1 321 ? 8.996 49.902 54.657 1.00 18.62 321 ALA A C 1
ATOM 1708 O O . ALA A 1 321 ? 9.810 50.482 55.385 1.00 20.67 321 ALA A O 1
ATOM 1710 N N . GLU A 1 322 ? 9.310 48.789 53.996 1.00 18.45 322 GLU A N 1
ATOM 1711 C CA . GLU A 1 322 ? 10.655 48.247 54.097 1.00 19.30 322 GLU A CA 1
ATOM 1712 C C . GLU A 1 322 ? 11.659 49.138 53.383 1.00 19.59 322 GLU A C 1
ATOM 1713 O O . GLU A 1 322 ? 12.792 49.309 53.847 1.00 20.53 322 GLU A O 1
ATOM 1719 N N . VAL A 1 323 ? 11.268 49.719 52.250 1.00 18.79 323 VAL A N 1
ATOM 1720 C CA . VAL A 1 323 ? 12.155 50.657 51.578 1.00 18.87 323 VAL A CA 1
ATOM 1721 C C . VAL A 1 323 ? 12.427 51.859 52.480 1.00 19.34 323 VAL A C 1
ATOM 1722 O O . VAL A 1 323 ? 13.573 52.307 52.619 1.00 19.94 323 VAL A O 1
ATOM 1726 N N . GLU A 1 324 ? 11.383 52.380 53.128 1.00 19.40 324 GLU A N 1
ATOM 1727 C CA . GLU A 1 324 ? 11.575 53.523 54.028 1.00 20.31 324 GLU A CA 1
ATOM 1728 C C . GLU A 1 324 ? 12.542 53.166 55.144 1.00 21.86 324 GLU A C 1
ATOM 1729 O O . GLU A 1 324 ? 13.459 53.931 55.465 1.00 23.76 324 GLU A O 1
ATOM 1735 N N . ARG A 1 325 ? 12.361 51.990 55.739 1.00 21.47 325 ARG A N 1
ATOM 1736 C CA . ARG A 1 325 ? 13.233 51.570 56.829 1.00 24.09 325 ARG A CA 1
ATOM 1737 C C . ARG A 1 325 ? 14.681 51.464 56.362 1.00 23.45 325 ARG A C 1
ATOM 1738 O O . ARG A 1 325 ? 15.598 51.963 57.022 1.00 23.48 325 ARG A O 1
ATOM 1746 N N . ARG A 1 326 ? 14.906 50.835 55.207 1.00 19.86 326 ARG A N 1
ATOM 1747 C CA . ARG A 1 326 ? 16.274 50.631 54.742 1.00 17.32 326 ARG A CA 1
ATOM 1748 C C . ARG A 1 326 ? 16.917 51.934 54.279 1.00 24.13 326 ARG A C 1
ATOM 1749 O O . ARG A 1 326 ? 18.107 52.167 54.526 1.00 26.48 326 ARG A O 1
ATOM 1757 N N . ALA A 1 327 ? 16.159 52.786 53.595 1.00 22.72 327 ALA A N 1
ATOM 1758 C CA . ALA A 1 327 ? 16.690 54.058 53.120 1.00 19.77 327 ALA A CA 1
ATOM 1759 C C . ALA A 1 327 ? 16.824 55.081 54.232 1.00 23.75 327 ALA A C 1
ATOM 1760 O O . ALA A 1 327 ? 17.502 56.095 54.032 1.00 27.79 327 ALA A O 1
ATOM 1762 N N . GLY A 1 328 ? 16.188 54.853 55.378 1.00 24.15 328 GLY A N 1
ATOM 1763 C CA . GLY A 1 328 ? 16.244 55.808 56.472 1.00 25.00 328 GLY A CA 1
ATOM 1764 C C . GLY A 1 328 ? 15.470 57.087 56.229 1.00 28.87 328 GLY A C 1
ATOM 1765 O O . GLY A 1 328 ? 15.880 58.154 56.706 1.00 30.37 328 GLY A O 1
ATOM 1766 N N . ILE A 1 329 ? 14.349 57.008 55.507 1.00 26.25 329 ILE A N 1
ATOM 1767 C CA . ILE A 1 329 ? 13.529 58.167 55.184 1.00 27.36 329 ILE A CA 1
ATOM 1768 C C . ILE A 1 329 ? 12.069 57.804 55.413 1.00 24.28 329 ILE A C 1
ATOM 1769 O O . ILE A 1 329 ? 11.716 56.644 55.616 1.00 31.53 329 ILE A O 1
ATOM 1774 N N . LYS A 1 330 ? 11.218 58.820 55.394 1.00 26.34 330 LYS A N 1
ATOM 1775 C CA . LYS A 1 330 ? 9.784 58.648 55.215 1.00 24.91 330 LYS A CA 1
ATOM 1776 C C . LYS A 1 330 ? 9.412 59.324 53.903 1.00 26.02 330 LYS A C 1
ATOM 1777 O O . LYS A 1 330 ? 9.828 60.460 53.657 1.00 22.89 330 LYS A O 1
ATOM 1783 N N . PHE A 1 331 ? 8.652 58.633 53.056 1.00 21.32 331 PHE A N 1
ATOM 1784 C CA . PHE A 1 331 ? 8.174 59.269 51.833 1.00 22.47 331 PHE A CA 1
ATOM 1785 C C . PHE A 1 331 ? 7.210 60.401 52.159 1.00 21.02 331 PHE A C 1
ATOM 1786 O O . PHE A 1 331 ? 6.384 60.289 53.071 1.00 26.61 331 PHE A O 1
ATOM 1794 N N . GLU A 1 332 ? 7.315 61.489 51.408 1.00 19.51 332 GLU A N 1
ATOM 1795 C CA . GLU A 1 332 ? 6.338 62.568 51.445 1.00 19.15 332 GLU A CA 1
ATOM 1796 C C . GLU A 1 332 ? 5.190 62.245 50.505 1.00 20.60 332 GLU A C 1
ATOM 1797 O O . GLU A 1 332 ? 5.306 61.368 49.652 1.00 20.71 332 GLU A O 1
ATOM 1803 N N . PRO A 1 333 ? 4.063 62.950 50.608 1.00 22.22 333 PRO A N 1
ATOM 1804 C CA . PRO A 1 333 ? 3.006 62.780 49.601 1.00 22.95 333 PRO A CA 1
ATOM 1805 C C . PRO A 1 333 ? 3.522 63.043 48.190 1.00 20.77 333 PRO A C 1
ATOM 1806 O O . PRO A 1 333 ? 4.401 63.873 47.973 1.00 19.33 333 PRO A O 1
ATOM 1810 N N . ILE A 1 334 ? 2.960 62.304 47.229 1.00 22.37 334 ILE A N 1
ATOM 1811 C CA . ILE A 1 334 ? 3.290 62.517 45.823 1.00 20.09 334 ILE A CA 1
ATOM 1812 C C . ILE A 1 334 ? 3.073 63.976 45.444 1.00 19.90 334 ILE A C 1
ATOM 1813 O O . ILE A 1 334 ? 2.063 64.589 45.811 1.00 23.51 334 ILE A O 1
ATOM 1818 N N . ARG A 1 335 ? 4.035 64.548 44.703 1.00 17.38 335 ARG A N 1
ATOM 1819 C CA . ARG A 1 335 ? 3.881 65.900 44.184 1.00 19.23 335 ARG A CA 1
ATOM 1820 C C . ARG A 1 335 ? 3.255 65.866 42.789 1.00 22.46 335 ARG A C 1
ATOM 1821 O O . ARG A 1 335 ? 3.562 64.975 41.991 1.00 19.40 335 ARG A O 1
ATOM 1829 N N . PRO A 1 336 ? 2.369 66.811 42.481 1.00 19.86 336 PRO A N 1
ATOM 1830 C CA . PRO A 1 336 ? 1.546 66.683 41.272 1.00 19.79 336 PRO A CA 1
ATOM 1831 C C . PRO A 1 336 ? 2.385 66.552 40.014 1.00 17.46 336 PRO A C 1
ATOM 1832 O O . PRO A 1 336 ? 3.411 67.216 39.846 1.00 20.98 336 PRO A O 1
ATOM 1836 N N . TYR A 1 337 ? 1.927 65.685 39.120 1.00 18.02 337 TYR A N 1
ATOM 1837 C CA . TYR A 1 337 ? 2.552 65.534 37.817 1.00 19.46 337 TYR A CA 1
ATOM 1838 C C . TYR A 1 337 ? 1.524 64.937 36.876 1.00 19.49 337 TYR A C 1
ATOM 1839 O O . TYR A 1 337 ? 0.648 64.173 37.294 1.00 22.34 337 TYR A O 1
ATOM 1848 N N . GLU A 1 338 ? 1.647 65.286 35.602 1.00 18.66 338 GLU A N 1
ATOM 1849 C CA A GLU A 1 338 ? 0.759 64.784 34.563 0.63 21.20 338 GLU A CA 1
ATOM 1850 C CA B GLU A 1 338 ? 0.763 64.778 34.567 0.37 21.19 338 GLU A CA 1
ATOM 1851 C C . GLU A 1 338 ? 1.578 64.534 33.310 1.00 20.85 338 GLU A C 1
ATOM 1852 O O . GLU A 1 338 ? 2.512 65.280 33.011 1.00 21.74 338 GLU A O 1
ATOM 1863 N N . PHE A 1 339 ? 1.227 63.495 32.577 1.00 16.67 339 PHE A N 1
ATOM 1864 C CA . PHE A 1 339 ? 1.862 63.260 31.294 1.00 15.94 339 PHE A CA 1
ATOM 1865 C C . PHE A 1 339 ? 0.908 63.645 30.178 1.00 18.32 339 PHE A C 1
ATOM 1866 O O . PHE A 1 339 ? -0.313 63.538 30.317 1.00 20.92 339 PHE A O 1
ATOM 1874 N N . THR A 1 340 ? 1.478 64.092 29.064 1.00 16.03 340 THR A N 1
ATOM 1875 C CA . THR A 1 340 ? 0.687 64.433 27.894 1.00 20.61 340 THR A CA 1
ATOM 1876 C C . THR A 1 340 ? 0.998 63.566 26.683 1.00 20.31 340 THR A C 1
ATOM 1877 O O . THR A 1 340 ? 0.248 63.619 25.703 1.00 21.03 340 THR A O 1
ATOM 1881 N N . GLY A 1 341 ? 2.067 62.778 26.712 1.00 14.86 341 GLY A N 1
ATOM 1882 C CA . GLY A 1 341 ? 2.361 61.922 25.575 1.00 15.13 341 GLY A CA 1
ATOM 1883 C C . GLY A 1 341 ? 3.650 61.155 25.776 1.00 16.65 341 GLY A C 1
ATOM 1884 O O . GLY A 1 341 ? 4.368 61.343 26.760 1.00 16.27 341 GLY A O 1
ATOM 1885 N N . ARG A 1 342 ? 3.926 60.271 24.802 1.00 13.37 342 ARG A N 1
ATOM 1886 C CA . ARG A 1 342 ? 5.097 59.397 24.824 1.00 13.61 342 ARG A CA 1
ATOM 1887 C C . ARG A 1 342 ? 5.945 59.509 23.568 1.00 15.99 342 ARG A C 1
ATOM 1888 O O . ARG A 1 342 ? 6.952 58.793 23.455 1.00 17.41 342 ARG A O 1
ATOM 1896 N N . GLY A 1 343 ? 5.564 60.369 22.619 1.00 15.60 343 GLY A N 1
ATOM 1897 C CA . GLY A 1 343 ? 6.257 60.428 21.351 1.00 17.83 343 GLY A CA 1
ATOM 1898 C C . GLY A 1 343 ? 7.505 61.279 21.415 1.00 18.30 343 GLY A C 1
ATOM 1899 O O . GLY A 1 343 ? 7.753 62.007 22.372 1.00 22.12 343 GLY A O 1
ATOM 1900 N N . ASP A 1 344 ? 8.327 61.154 20.382 1.00 15.07 344 ASP A N 1
ATOM 1901 C CA . ASP A 1 344 ? 9.465 62.042 20.217 1.00 14.04 344 ASP A CA 1
ATOM 1902 C C . ASP A 1 344 ? 9.021 63.334 19.537 1.00 19.09 344 ASP A C 1
ATOM 1903 O O . ASP A 1 344 ? 7.922 63.434 18.987 1.00 19.50 344 ASP A O 1
ATOM 1908 N N . ARG A 1 345 ? 9.905 64.329 19.561 1.00 14.81 345 ARG A N 1
ATOM 1909 C CA . ARG A 1 345 ? 9.619 65.623 18.949 1.00 15.32 345 ARG A CA 1
ATOM 1910 C C . ARG A 1 345 ? 10.351 65.679 17.612 1.00 15.72 345 ARG A C 1
ATOM 1911 O O . ARG A 1 345 ? 11.425 66.258 17.478 1.00 17.67 345 ARG A O 1
ATOM 1919 N N . ILE A 1 346 ? 9.735 65.069 16.599 1.00 15.51 346 ILE A N 1
ATOM 1920 C CA . ILE A 1 346 ? 10.400 64.910 15.316 1.00 14.37 346 ILE A CA 1
ATOM 1921 C C . ILE A 1 346 ? 10.649 66.278 14.699 1.00 16.32 346 ILE A C 1
ATOM 1922 O O . ILE A 1 346 ? 9.769 67.148 14.701 1.00 19.09 346 ILE A O 1
ATOM 1927 N N . GLY A 1 347 ? 11.851 66.475 14.179 1.00 14.06 347 GLY A N 1
ATOM 1928 C CA . GLY A 1 347 ? 12.230 67.739 13.577 1.00 15.74 347 GLY A CA 1
ATOM 1929 C C . GLY A 1 347 ? 13.060 68.596 14.512 1.00 14.40 347 GLY A C 1
ATOM 1930 O O . GLY A 1 347 ? 13.685 68.114 15.455 1.00 13.97 347 GLY A O 1
ATOM 1931 N N . TRP A 1 348 ? 13.068 69.901 14.233 1.00 12.21 348 TRP A N 1
ATOM 1932 C CA . TRP A 1 348 ? 13.830 70.862 15.027 1.00 14.43 348 TRP A CA 1
ATOM 1933 C C . TRP A 1 348 ? 13.031 71.388 16.211 1.00 14.77 348 TRP A C 1
ATOM 1934 O O . TRP A 1 348 ? 11.869 71.775 16.062 1.00 18.78 348 TRP A O 1
ATOM 1945 N N . VAL A 1 349 ? 13.670 71.443 17.381 1.00 15.56 349 VAL A N 1
ATOM 1946 C CA . VAL A 1 349 ? 13.115 72.158 18.525 1.00 16.83 349 VAL A CA 1
ATOM 1947 C C . VAL A 1 349 ? 14.224 73.002 19.135 1.00 16.27 349 VAL A C 1
ATOM 1948 O O . VAL A 1 349 ? 15.411 72.677 19.035 1.00 16.92 349 VAL A O 1
ATOM 1952 N N . LYS A 1 350 ? 13.837 74.119 19.740 1.00 19.90 350 LYS A N 1
ATOM 1953 C CA . LYS A 1 350 ? 14.818 74.983 20.378 1.00 23.78 350 LYS A CA 1
ATOM 1954 C C . LYS A 1 350 ? 15.185 74.446 21.755 1.00 24.16 350 LYS A C 1
ATOM 1955 O O . LYS A 1 350 ? 14.304 74.136 22.565 1.00 30.33 350 LYS A O 1
ATOM 1961 N N . GLY A 1 351 ? 16.480 74.344 22.024 1.00 22.17 351 GLY A N 1
ATOM 1962 C CA . GLY A 1 351 ? 16.998 73.954 23.328 1.00 27.72 351 GLY A CA 1
ATOM 1963 C C . GLY A 1 351 ? 17.418 75.144 24.170 1.00 33.55 351 GLY A C 1
ATOM 1964 O O . GLY A 1 351 ? 16.861 76.244 24.062 1.00 29.69 351 GLY A O 1
ATOM 1965 N N . ILE A 1 352 ? 18.424 74.929 25.021 1.00 34.11 352 ILE A N 1
ATOM 1966 C CA . ILE A 1 352 ? 18.936 76.009 25.860 1.00 38.63 352 ILE A CA 1
ATOM 1967 C C . ILE A 1 352 ? 19.873 76.894 25.049 1.00 39.15 352 ILE A C 1
ATOM 1968 O O . ILE A 1 352 ? 20.470 76.465 24.055 1.00 39.92 352 ILE A O 1
ATOM 1973 N N . ASP A 1 353 ? 19.995 78.147 25.480 1.00 42.36 353 ASP A N 1
ATOM 1974 C CA . ASP A 1 353 ? 20.947 79.118 24.921 1.00 42.15 353 ASP A CA 1
ATOM 1975 C C . ASP A 1 353 ? 20.593 79.337 23.452 1.00 40.63 353 ASP A C 1
ATOM 1976 O O . ASP A 1 353 ? 19.431 79.652 23.144 1.00 41.88 353 ASP A O 1
ATOM 1981 N N . ASP A 1 354 ? 21.538 79.201 22.526 1.00 38.16 354 ASP A N 1
ATOM 1982 C CA . ASP A 1 354 ? 21.292 79.343 21.100 1.00 37.75 354 ASP A CA 1
ATOM 1983 C C . ASP A 1 354 ? 21.243 77.997 20.391 1.00 34.13 354 ASP A C 1
ATOM 1984 O O . ASP A 1 354 ? 21.396 77.946 19.166 1.00 32.83 354 ASP A O 1
ATOM 1989 N N . ASN A 1 355 ? 21.014 76.916 21.134 1.00 29.90 355 ASN A N 1
ATOM 1990 C CA . ASN A 1 355 ? 21.134 75.562 20.619 1.00 29.41 355 ASN A CA 1
ATOM 1991 C C . ASN A 1 355 ? 19.789 74.991 20.184 1.00 26.46 355 ASN A C 1
ATOM 1992 O O . ASN A 1 355 ? 18.722 75.380 20.672 1.00 21.61 355 ASN A O 1
ATOM 1997 N N . TRP A 1 356 ? 19.868 74.034 19.262 1.00 18.64 356 TRP A N 1
ATOM 1998 C CA . TRP A 1 356 ? 18.716 73.411 18.642 1.00 16.54 356 TRP A CA 1
ATOM 1999 C C . TRP A 1 356 ? 18.912 71.901 18.628 1.00 16.57 356 TRP A C 1
ATOM 2000 O O . TRP A 1 356 ? 20.041 71.414 18.552 1.00 15.78 356 TRP A O 1
ATOM 2011 N N . HIS A 1 357 ? 17.807 71.170 18.710 1.00 15.37 357 HIS A N 1
ATOM 2012 C CA . HIS A 1 357 ? 17.829 69.707 18.686 1.00 13.20 357 HIS A CA 1
ATOM 2013 C C . HIS A 1 357 ? 17.058 69.205 17.479 1.00 13.97 357 HIS A C 1
ATOM 2014 O O . HIS A 1 357 ? 15.895 69.573 17.304 1.00 15.90 357 HIS A O 1
ATOM 2021 N N . LEU A 1 358 ? 17.692 68.344 16.660 1.00 13.61 358 LEU A N 1
ATOM 2022 C CA . LEU A 1 358 ? 17.042 67.763 15.486 1.00 11.40 358 LEU A CA 1
ATOM 2023 C C . LEU A 1 358 ? 16.783 66.299 15.795 1.00 12.85 358 LEU A C 1
ATOM 2024 O O . LEU A 1 358 ? 17.732 65.528 15.894 1.00 12.78 358 LEU A O 1
ATOM 2029 N N . THR A 1 359 ? 15.521 65.924 15.973 1.00 13.17 359 THR A N 1
ATOM 2030 C CA . THR A 1 359 ? 15.187 64.517 16.159 1.00 11.70 359 THR A CA 1
ATOM 2031 C C . THR A 1 359 ? 14.848 63.911 14.807 1.00 13.70 359 THR A C 1
ATOM 2032 O O . THR A 1 359 ? 14.003 64.436 14.068 1.00 14.20 359 THR A O 1
ATOM 2036 N N . LEU A 1 360 ? 15.513 62.804 14.494 1.00 12.78 360 LEU A N 1
ATOM 2037 C CA . LEU A 1 360 ? 15.341 62.103 13.230 1.00 12.64 360 LEU A CA 1
ATOM 2038 C C . LEU A 1 360 ? 14.524 60.847 13.458 1.00 13.74 360 LEU A C 1
ATOM 2039 O O . LEU A 1 360 ? 14.883 60.022 14.306 1.00 16.12 360 LEU A O 1
ATOM 2044 N N . PHE A 1 361 ? 13.431 60.700 12.710 1.00 13.59 361 PHE A N 1
ATOM 2045 C CA . PHE A 1 361 ? 12.682 59.447 12.753 1.00 13.17 361 PHE A CA 1
ATOM 2046 C C . PHE A 1 361 ? 13.458 58.379 12.011 1.00 15.20 361 PHE A C 1
ATOM 2047 O O . PHE A 1 361 ? 13.782 58.544 10.832 1.00 15.23 361 PHE A O 1
ATOM 2055 N N . ILE A 1 362 ? 13.743 57.280 12.690 1.00 14.64 362 ILE A N 1
ATOM 2056 C CA . ILE A 1 362 ? 14.462 56.173 12.082 1.00 13.39 362 ILE A CA 1
ATOM 2057 C C . ILE A 1 362 ? 13.577 54.954 12.252 1.00 14.12 362 ILE A C 1
ATOM 2058 O O . ILE A 1 362 ? 13.328 54.519 13.381 1.00 13.86 362 ILE A O 1
ATOM 2063 N N . GLU A 1 363 ? 13.086 54.410 11.140 1.00 14.69 363 GLU A N 1
ATOM 2064 C CA . GLU A 1 363 ? 12.140 53.307 11.233 1.00 14.74 363 GLU A CA 1
ATOM 2065 C C . GLU A 1 363 ? 12.823 52.111 11.871 1.00 15.86 363 GLU A C 1
ATOM 2066 O O . GLU A 1 363 ? 13.902 51.690 11.433 1.00 15.24 363 GLU A O 1
ATOM 2072 N N . ASN A 1 364 ? 12.221 51.610 12.955 1.00 13.86 364 ASN A N 1
ATOM 2073 C CA . ASN A 1 364 ? 12.728 50.495 13.758 1.00 15.83 364 ASN A CA 1
ATOM 2074 C C . ASN A 1 364 ? 14.112 50.739 14.331 1.00 14.28 364 ASN A C 1
ATOM 2075 O O . ASN A 1 36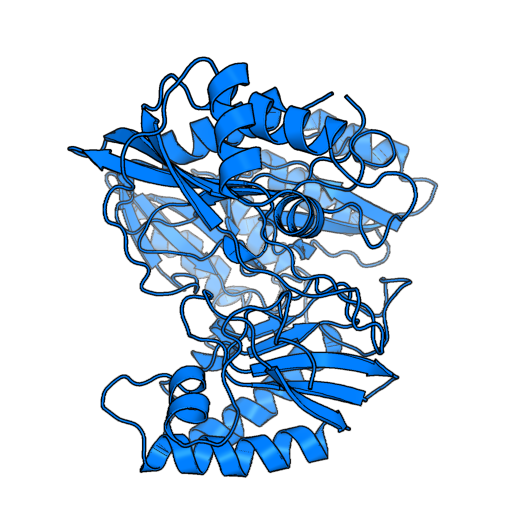4 ? 14.771 49.791 14.766 1.00 14.83 364 ASN A O 1
ATOM 2080 N N . GLY A 1 365 ? 14.591 51.979 14.334 1.00 12.03 365 GLY A N 1
ATOM 2081 C CA . GLY A 1 365 ? 15.935 52.222 14.810 1.00 13.82 365 GLY A CA 1
ATOM 2082 C C . GLY A 1 365 ? 17.016 51.545 14.002 1.00 13.67 365 GLY A C 1
ATOM 2083 O O . GLY A 1 365 ? 18.156 51.471 14.452 1.00 12.12 365 GLY A O 1
ATOM 2084 N N . ARG A 1 366 ? 16.699 51.069 12.805 1.00 13.12 366 ARG A N 1
ATOM 2085 C CA . ARG A 1 366 ? 17.649 50.292 12.014 1.00 13.04 366 ARG A CA 1
ATOM 2086 C C . ARG A 1 366 ? 18.447 51.233 11.110 1.00 14.70 366 ARG A C 1
ATOM 2087 O O . ARG A 1 366 ? 17.923 51.746 10.117 1.00 16.33 366 ARG A O 1
ATOM 2095 N N . ILE A 1 367 ? 19.728 51.396 11.422 1.00 14.54 367 ILE A N 1
ATOM 2096 C CA . ILE A 1 367 ? 20.627 52.317 10.731 1.00 13.94 367 ILE A CA 1
ATOM 2097 C C . ILE A 1 367 ? 21.530 51.500 9.810 1.00 15.71 367 ILE A C 1
ATOM 2098 O O . ILE A 1 367 ? 22.412 50.753 10.262 1.00 15.14 367 ILE A O 1
ATOM 2103 N N . LEU A 1 368 ? 21.286 51.643 8.512 1.00 15.93 368 LEU A N 1
ATOM 2104 C CA . LEU A 1 368 ? 21.948 50.917 7.440 1.00 16.06 368 LEU A CA 1
ATOM 2105 C C . LEU A 1 368 ? 21.827 51.796 6.207 1.00 17.07 368 LEU A C 1
ATOM 2106 O O . LEU A 1 368 ? 20.911 52.618 6.113 1.00 19.00 368 LEU A O 1
ATOM 2111 N N . ASP A 1 369 ? 22.755 51.643 5.262 1.00 18.05 369 ASP A N 1
ATOM 2112 C CA . ASP A 1 369 ? 22.578 52.329 3.984 1.00 20.09 369 ASP A CA 1
ATOM 2113 C C . ASP A 1 369 ? 21.614 51.514 3.130 1.00 19.99 369 ASP A C 1
ATOM 2114 O O . ASP A 1 369 ? 21.856 50.332 2.875 1.00 23.60 369 ASP A O 1
ATOM 2119 N N . TYR A 1 370 ? 20.510 52.129 2.724 1.00 19.24 370 TYR A N 1
ATOM 2120 C CA . TYR A 1 370 ? 19.516 51.534 1.844 1.00 22.50 370 TYR A CA 1
ATOM 2121 C C . TYR A 1 370 ? 19.569 52.216 0.484 1.00 20.21 370 TYR A C 1
ATOM 2122 O O . TYR A 1 370 ? 20.136 53.305 0.355 1.00 20.59 370 TYR A O 1
ATOM 2131 N N . PRO A 1 371 ? 19.006 51.606 -0.557 1.00 26.04 371 PRO A N 1
ATOM 2132 C CA . PRO A 1 371 ? 19.015 52.257 -1.875 1.00 25.77 371 PRO A CA 1
ATOM 2133 C C . PRO A 1 371 ? 18.343 53.621 -1.816 1.00 23.71 371 PRO A C 1
ATOM 2134 O O . PRO A 1 371 ? 17.218 53.754 -1.325 1.00 24.87 371 PRO A O 1
ATOM 2138 N N . ALA A 1 372 ? 19.059 54.640 -2.299 1.00 22.17 372 ALA A N 1
ATOM 2139 C CA . ALA A 1 372 ? 18.654 56.044 -2.300 1.00 26.74 372 ALA A CA 1
ATOM 2140 C C . ALA A 1 372 ? 18.490 56.629 -0.901 1.00 22.88 372 ALA A C 1
ATOM 2141 O O . ALA A 1 372 ? 18.095 57.799 -0.765 1.00 24.92 372 ALA A O 1
ATOM 2143 N N . ARG A 1 373 ? 18.803 55.870 0.149 1.00 19.63 373 ARG A N 1
ATOM 2144 C CA . ARG A 1 373 ? 18.669 56.348 1.530 1.00 18.13 373 ARG A CA 1
ATOM 2145 C C . ARG A 1 373 ? 19.872 55.901 2.341 1.00 18.46 373 ARG A C 1
ATOM 2146 O O . ARG A 1 373 ? 19.795 54.946 3.125 1.00 19.13 373 ARG A O 1
ATOM 2154 N N . PRO A 1 374 ? 21.011 56.566 2.178 1.00 18.29 374 PRO A N 1
ATOM 2155 C CA . PRO A 1 374 ? 22.218 56.225 2.963 1.00 17.69 374 PRO A CA 1
ATOM 2156 C C . PRO A 1 374 ? 22.136 56.754 4.393 1.00 16.29 374 PRO A C 1
ATOM 2157 O O . PRO A 1 374 ? 22.809 57.707 4.792 1.00 18.09 374 PRO A O 1
ATOM 2161 N N . LEU A 1 375 ? 21.275 56.120 5.196 1.00 18.55 375 LEU A N 1
ATOM 2162 C CA . LEU A 1 375 ? 21.069 56.568 6.577 1.00 15.59 375 LEU A CA 1
ATOM 2163 C C . LEU A 1 375 ? 22.348 56.483 7.394 1.00 15.33 375 LEU A C 1
ATOM 2164 O O . LEU A 1 375 ? 22.637 57.375 8.198 1.00 16.95 375 LEU A O 1
ATOM 2169 N N . LYS A 1 376 ? 23.104 55.391 7.240 1.00 15.08 376 LYS A N 1
ATOM 2170 C CA . LYS A 1 376 ? 24.290 55.186 8.065 1.00 15.78 376 LYS A CA 1
ATOM 2171 C C . LYS A 1 376 ? 25.423 56.127 7.659 1.00 17.70 376 LYS A C 1
ATOM 2172 O O . LYS A 1 376 ? 26.046 56.766 8.514 1.00 17.85 376 LYS A O 1
ATOM 2178 N N . THR A 1 377 ? 25.696 56.243 6.359 1.00 16.57 377 THR A N 1
ATOM 2179 C CA . THR A 1 377 ? 26.704 57.208 5.928 1.00 17.65 377 THR A CA 1
ATOM 2180 C C . THR A 1 377 ? 26.285 58.633 6.282 1.00 17.77 377 THR A C 1
ATOM 2181 O O . THR A 1 377 ? 27.122 59.455 6.671 1.00 19.54 377 THR A O 1
ATOM 2185 N N . GLY A 1 378 ? 24.991 58.940 6.163 1.00 18.36 378 GLY A N 1
ATOM 2186 C CA . GLY A 1 378 ? 24.509 60.258 6.552 1.00 17.55 378 GLY A CA 1
ATOM 2187 C C . GLY A 1 378 ? 24.817 60.605 8.002 1.00 18.21 378 GLY A C 1
ATOM 2188 O O . GLY A 1 378 ? 25.315 61.694 8.303 1.00 20.20 378 GLY A O 1
ATOM 2189 N N . LEU A 1 379 ? 24.507 59.689 8.929 1.00 16.06 379 LEU A N 1
ATOM 2190 C CA . LEU A 1 379 ? 24.785 59.956 10.336 1.00 16.10 379 LEU A CA 1
ATOM 2191 C C . LEU A 1 379 ? 26.282 60.034 10.619 1.00 17.32 379 LEU A C 1
ATOM 2192 O O . LEU A 1 379 ? 26.693 60.780 11.509 1.00 18.81 379 LEU A O 1
ATOM 2197 N N . LEU A 1 380 ? 27.108 59.285 9.879 1.00 18.14 380 LEU A N 1
ATOM 2198 C CA . LEU A 1 380 ? 28.555 59.422 10.023 1.00 17.94 380 LEU A CA 1
ATOM 2199 C C . LEU A 1 380 ? 29.019 60.817 9.617 1.00 19.83 380 LEU A C 1
ATOM 2200 O O . LEU A 1 380 ? 29.831 61.438 10.312 1.00 21.60 380 LEU A O 1
ATOM 2205 N N . GLU A 1 381 ? 28.500 61.327 8.503 1.00 19.77 381 GLU A N 1
ATOM 2206 C CA . GLU A 1 381 ? 28.894 62.654 8.035 1.00 21.69 381 GLU A CA 1
ATOM 2207 C C . GLU A 1 381 ? 28.431 63.734 9.005 1.00 21.16 381 GLU A C 1
ATOM 2208 O O . GLU A 1 381 ? 29.123 64.741 9.207 1.00 19.34 381 GLU A O 1
ATOM 2214 N N . ILE A 1 382 ? 27.261 63.541 9.619 1.00 18.13 382 ILE A N 1
ATOM 2215 C CA . ILE A 1 382 ? 26.815 64.461 10.660 1.00 17.56 382 ILE A CA 1
ATOM 2216 C C . ILE A 1 382 ? 27.719 64.351 11.882 1.00 19.14 382 ILE A C 1
ATOM 2217 O O . ILE A 1 382 ? 28.109 65.362 12.473 1.00 19.33 382 ILE A O 1
ATOM 2222 N N . ALA A 1 383 ? 28.069 63.124 12.281 1.00 18.67 383 ALA A N 1
ATOM 2223 C CA . ALA A 1 383 ? 28.950 62.963 13.433 1.00 17.05 383 ALA A CA 1
ATOM 2224 C C . ALA A 1 383 ? 30.271 63.689 13.229 1.00 20.83 383 ALA A C 1
ATOM 2225 O O . ALA A 1 383 ? 30.855 64.197 14.190 1.00 22.00 383 ALA A O 1
ATOM 2227 N N . LYS A 1 384 ? 30.738 63.771 11.984 1.00 22.18 384 LYS A N 1
ATOM 2228 C CA . LYS A 1 384 ? 32.045 64.366 11.733 1.00 22.56 384 LYS A CA 1
ATOM 2229 C C . LYS A 1 384 ? 32.026 65.881 11.885 1.00 24.64 384 LYS A C 1
ATOM 2230 O O . LYS A 1 384 ? 33.057 66.473 12.222 1.00 27.56 384 LYS A O 1
ATOM 2236 N N . ILE A 1 385 ? 30.884 66.525 11.648 1.00 20.81 385 ILE A N 1
ATOM 2237 C CA . ILE A 1 385 ? 30.790 67.982 11.740 1.00 21.18 385 ILE A CA 1
ATOM 2238 C C . ILE A 1 385 ? 30.034 68.466 12.969 1.00 22.47 385 ILE A C 1
ATOM 2239 O O . ILE A 1 385 ? 30.166 69.648 13.322 1.00 23.29 385 ILE A O 1
ATOM 2244 N N . HIS A 1 386 ? 29.274 67.607 13.649 1.00 20.18 386 HIS A N 1
ATOM 2245 C CA . HIS A 1 386 ? 28.386 68.082 14.706 1.00 20.71 386 HIS A CA 1
ATOM 2246 C C . HIS A 1 386 ? 29.178 68.502 15.939 1.00 23.91 386 HIS A C 1
ATOM 2247 O O . HIS A 1 386 ? 30.114 67.815 16.358 1.00 25.15 386 HIS A O 1
ATOM 2254 N N . LYS A 1 387 ? 28.783 69.642 16.521 1.00 25.22 387 LYS A N 1
ATOM 2255 C CA . LYS A 1 387 ? 29.493 70.250 17.642 1.00 26.70 387 LYS A CA 1
ATOM 2256 C C . LYS A 1 387 ? 29.122 69.657 18.995 1.00 30.89 387 LYS A C 1
ATOM 2257 O O . LYS A 1 387 ? 29.851 69.884 19.968 1.00 31.35 387 LYS A O 1
ATOM 2263 N N . GLY A 1 388 ? 28.006 68.931 19.086 1.00 24.62 388 GLY A N 1
ATOM 2264 C CA . GLY A 1 388 ? 27.521 68.412 20.352 1.00 23.18 388 GLY A CA 1
ATOM 2265 C C . GLY A 1 388 ? 27.533 66.895 20.405 1.00 20.13 388 GLY A C 1
ATOM 2266 O O . GLY A 1 388 ? 28.449 66.269 19.867 1.00 23.50 388 GLY A O 1
ATOM 2267 N N . ASP A 1 389 ? 26.523 66.305 21.043 1.00 19.33 389 ASP A N 1
ATOM 2268 C CA . ASP A 1 389 ? 26.370 64.859 21.189 1.00 19.87 389 ASP A CA 1
ATOM 2269 C C . ASP A 1 389 ? 25.147 64.378 20.414 1.00 18.80 389 ASP A C 1
ATOM 2270 O O . ASP A 1 389 ? 24.376 65.157 19.855 1.00 15.92 389 ASP A O 1
ATOM 2275 N N . PHE A 1 390 ? 24.955 63.065 20.400 1.00 15.51 390 PHE A N 1
ATOM 2276 C CA . PHE A 1 390 ? 23.712 62.468 19.941 1.00 14.59 390 PHE A CA 1
ATOM 2277 C C . PHE A 1 390 ? 22.967 61.915 21.148 1.00 13.30 390 PHE A C 1
ATOM 2278 O O . PHE A 1 390 ? 23.581 61.575 22.162 1.00 14.84 390 PHE A O 1
ATOM 2286 N N . ARG A 1 391 ? 21.647 61.765 21.023 1.00 14.29 391 ARG A N 1
ATOM 2287 C CA . ARG A 1 391 ? 20.839 61.103 22.050 1.00 13.69 391 ARG A CA 1
ATOM 2288 C C . ARG A 1 391 ? 19.957 60.056 21.388 1.00 12.29 391 ARG A C 1
ATOM 2289 O O . ARG A 1 391 ? 19.158 60.389 20.505 1.00 12.70 391 ARG A O 1
ATOM 2297 N N . ILE A 1 392 ? 20.115 58.797 21.797 1.00 11.65 392 ILE A N 1
ATOM 2298 C CA . ILE A 1 392 ? 19.242 57.719 21.336 1.00 12.00 392 ILE A CA 1
ATOM 2299 C C . ILE A 1 392 ? 17.965 57.759 22.165 1.00 12.31 392 ILE A C 1
ATOM 2300 O O . ILE A 1 392 ? 18.021 57.740 23.399 1.00 13.22 392 ILE A O 1
ATOM 2305 N N . THR A 1 393 ? 16.809 57.803 21.507 1.00 11.65 393 THR A N 1
ATOM 2306 C CA . THR A 1 393 ? 15.567 57.913 22.269 1.00 12.40 393 THR A CA 1
ATOM 2307 C C . THR A 1 393 ? 14.972 56.536 22.570 1.00 14.60 393 THR A C 1
ATOM 2308 O O . THR A 1 393 ? 15.344 55.523 21.982 1.00 14.80 393 THR A O 1
ATOM 2312 N N . ALA A 1 394 ? 14.014 56.526 23.493 1.00 13.69 394 ALA A N 1
ATOM 2313 C CA . ALA A 1 394 ? 13.299 55.306 23.843 1.00 13.32 394 ALA A CA 1
ATOM 2314 C C . ALA A 1 394 ? 12.264 54.923 22.798 1.00 13.63 394 ALA A C 1
ATOM 2315 O O . ALA A 1 394 ? 11.577 53.916 22.968 1.00 14.48 394 ALA A O 1
ATOM 2317 N N . ASN A 1 395 ? 12.121 55.715 21.733 1.00 13.55 395 ASN A N 1
ATOM 2318 C CA . ASN A 1 395 ? 11.302 55.354 20.586 1.00 14.37 395 ASN A CA 1
ATOM 2319 C C . ASN A 1 395 ? 12.161 54.919 19.411 1.00 13.54 395 ASN A C 1
ATOM 2320 O O . ASN A 1 395 ? 11.670 54.866 18.277 1.00 13.27 395 ASN A O 1
ATOM 2325 N N . GLN A 1 396 ? 13.424 54.548 19.677 1.00 12.09 396 GLN A N 1
ATOM 2326 C CA . GLN A 1 396 ? 14.346 54.048 18.655 1.00 11.49 396 GLN A CA 1
ATOM 2327 C C . GLN A 1 396 ? 14.646 55.113 17.595 1.00 13.27 396 GLN A C 1
ATOM 2328 O O . GLN A 1 396 ? 14.878 54.805 16.427 1.00 13.34 396 GLN A O 1
ATOM 2334 N N . ASN A 1 397 ? 14.632 56.391 17.976 1.00 11.29 397 ASN A N 1
ATOM 2335 C CA . ASN A 1 397 ? 15.030 57.479 17.090 1.00 13.48 397 ASN A CA 1
ATOM 2336 C C . ASN A 1 397 ? 16.317 58.108 17.609 1.00 13.37 397 ASN A C 1
ATOM 2337 O O . ASN A 1 397 ? 16.890 57.676 18.621 1.00 13.41 397 ASN A O 1
ATOM 2342 N N . LEU A 1 398 ? 16.793 59.114 16.886 1.00 13.56 398 LEU A N 1
ATOM 2343 C CA . LEU A 1 398 ? 18.080 59.721 17.202 1.00 12.46 398 LEU A CA 1
ATOM 2344 C C . LEU A 1 398 ? 17.969 61.236 17.194 1.00 11.85 398 LEU A C 1
ATOM 2345 O O . LEU A 1 398 ? 17.426 61.811 16.247 1.00 14.05 398 LEU A O 1
ATOM 2350 N N . ILE A 1 399 ? 18.497 61.875 18.236 1.00 12.08 399 ILE A N 1
ATOM 2351 C CA . ILE A 1 399 ? 18.542 63.334 18.329 1.00 11.64 399 ILE A CA 1
ATOM 2352 C C . ILE A 1 399 ? 19.963 63.792 18.044 1.00 13.48 399 ILE A C 1
ATOM 2353 O O . ILE A 1 399 ? 20.921 63.345 18.697 1.00 14.90 399 ILE A O 1
ATOM 2358 N N . ILE A 1 400 ? 20.094 64.705 17.083 1.00 12.98 400 ILE A N 1
ATOM 2359 C CA . ILE A 1 400 ? 21.317 65.478 16.898 1.00 14.49 400 ILE A CA 1
ATOM 2360 C C . ILE A 1 400 ? 21.188 66.671 17.844 1.00 15.20 400 ILE A C 1
ATOM 2361 O O . ILE A 1 400 ? 20.490 67.642 17.531 1.00 14.25 400 ILE A O 1
ATOM 2366 N N . ALA A 1 401 ? 21.824 66.593 19.010 1.00 15.62 401 ALA A N 1
ATOM 2367 C CA . ALA A 1 401 ? 21.518 67.487 20.126 1.00 14.06 401 ALA A CA 1
ATOM 2368 C C . ALA A 1 401 ? 22.548 68.600 20.242 1.00 16.70 401 ALA A C 1
ATOM 2369 O O . ALA A 1 401 ? 23.749 68.370 20.091 1.00 19.31 401 ALA A O 1
ATOM 2371 N N . GLY A 1 402 ? 22.075 69.799 20.544 1.00 17.31 402 GLY A N 1
ATOM 2372 C CA . GLY A 1 402 ? 22.997 70.895 20.761 1.00 20.84 402 GLY A CA 1
ATOM 2373 C C . GLY A 1 402 ? 23.615 71.457 19.499 1.00 23.13 402 GLY A C 1
ATOM 2374 O O . GLY A 1 402 ? 24.824 71.741 19.477 1.00 25.68 402 GLY A O 1
ATOM 2375 N N . VAL A 1 403 ? 22.820 71.644 18.450 1.00 19.05 403 VAL A N 1
ATOM 2376 C CA . VAL A 1 403 ? 23.271 72.253 17.199 1.00 16.86 403 VAL A CA 1
ATOM 2377 C C . VAL A 1 403 ? 23.190 73.769 17.340 1.00 18.03 403 VAL A C 1
ATOM 2378 O O . VAL A 1 403 ? 22.101 74.303 17.580 1.00 19.28 403 VAL A O 1
ATOM 2382 N N . PRO A 1 404 ? 24.283 74.505 17.195 1.00 21.77 404 PRO A N 1
ATOM 2383 C CA . PRO A 1 404 ? 24.160 75.966 17.172 1.00 22.64 404 PRO A CA 1
ATOM 2384 C C . PRO A 1 404 ? 23.338 76.419 15.974 1.00 19.94 404 PRO A C 1
ATOM 2385 O O . PRO A 1 404 ? 23.369 75.801 14.910 1.00 20.86 404 PRO A O 1
ATOM 2389 N N . GLU A 1 405 ? 22.598 77.520 16.147 1.00 20.60 405 GLU A N 1
ATOM 2390 C CA . GLU A 1 405 ? 21.744 77.986 15.053 1.00 25.87 405 GLU A CA 1
ATOM 2391 C C . GLU A 1 405 ? 22.523 78.126 13.749 1.00 26.34 405 GLU A C 1
ATOM 2392 O O . GLU A 1 405 ? 22.010 77.802 12.672 1.00 22.95 405 GLU A O 1
ATOM 2398 N N . SER A 1 406 ? 23.779 78.576 13.830 1.00 26.52 406 SER A N 1
ATOM 2399 C CA . SER A 1 406 ? 24.575 78.767 12.623 1.00 29.84 406 SER A CA 1
ATOM 2400 C C . SER A 1 406 ? 24.860 77.464 11.890 1.00 28.68 406 SER A C 1
ATOM 2401 O O . SER A 1 406 ? 25.233 77.497 10.709 1.00 28.68 406 SER A O 1
ATOM 2404 N N . GLU A 1 407 ? 24.709 76.320 12.559 1.00 23.61 407 GLU A N 1
ATOM 2405 C CA . GLU A 1 407 ? 25.021 75.029 11.965 1.00 26.85 407 GLU A CA 1
ATOM 2406 C C . GLU A 1 407 ? 23.787 74.259 11.512 1.00 20.60 407 GLU A C 1
ATOM 2407 O O . GLU A 1 407 ? 23.934 73.199 10.890 1.00 19.82 407 GLU A O 1
ATOM 2413 N N . LYS A 1 408 ? 22.584 74.770 11.793 1.00 20.34 408 LYS A N 1
ATOM 2414 C CA . LYS A 1 408 ? 21.367 74.046 11.440 1.00 18.90 408 LYS A CA 1
ATOM 2415 C C . LYS A 1 408 ? 21.337 73.698 9.959 1.00 20.29 408 LYS A C 1
ATOM 2416 O O . LYS A 1 408 ? 21.031 72.561 9.584 1.00 20.61 408 LYS A O 1
ATOM 2422 N N . ALA A 1 409 ? 21.657 74.666 9.096 1.00 22.42 409 ALA A N 1
ATOM 2423 C CA . ALA A 1 409 ? 21.516 74.437 7.659 1.00 24.13 409 ALA A CA 1
ATOM 2424 C C . ALA A 1 409 ? 22.440 73.325 7.170 1.00 18.81 409 ALA A C 1
ATOM 2425 O O . ALA A 1 409 ? 22.046 72.521 6.322 1.00 23.51 409 ALA A O 1
ATOM 2427 N N . LYS A 1 410 ? 23.658 73.244 7.717 1.00 21.17 410 LYS A N 1
ATOM 2428 C CA . LYS A 1 410 ? 24.613 72.229 7.284 1.00 21.05 410 LYS A CA 1
ATOM 2429 C C . LYS A 1 410 ? 24.183 70.839 7.734 1.00 20.55 410 LYS A C 1
ATOM 2430 O O . LYS A 1 410 ? 24.304 69.865 6.981 1.00 21.83 410 LYS A O 1
ATOM 2436 N N . ILE A 1 411 ? 23.691 70.736 8.966 1.00 21.23 411 ILE A N 1
ATOM 2437 C CA . ILE A 1 411 ? 23.228 69.449 9.487 1.00 20.90 411 ILE A CA 1
ATOM 2438 C C . ILE A 1 411 ? 21.987 68.996 8.733 1.00 20.02 411 ILE A C 1
ATOM 2439 O O . ILE A 1 411 ? 21.859 67.828 8.340 1.00 19.40 411 ILE A O 1
ATOM 2444 N N . GLU A 1 412 ? 21.028 69.905 8.563 1.00 19.35 412 GLU A N 1
ATOM 2445 C CA . GLU A 1 412 ? 19.801 69.539 7.866 1.00 21.96 412 GLU A CA 1
ATOM 2446 C C . GLU A 1 412 ? 20.076 69.105 6.429 1.00 22.50 412 GLU A C 1
ATOM 2447 O O . GLU A 1 412 ? 19.392 68.217 5.908 1.00 22.79 412 GLU A O 1
ATOM 2453 N N . LYS A 1 413 ? 21.067 69.716 5.774 1.00 21.80 413 LYS A N 1
ATOM 2454 C CA . LYS A 1 413 ? 21.373 69.354 4.395 1.00 24.22 413 LYS A CA 1
ATOM 2455 C C . LYS A 1 413 ? 21.757 67.881 4.294 1.00 21.92 413 LYS A C 1
ATOM 2456 O O . LYS A 1 413 ? 21.239 67.143 3.442 1.00 22.89 413 LYS A O 1
ATOM 2462 N N . ILE A 1 414 ? 22.662 67.432 5.167 1.00 19.70 414 ILE A N 1
ATOM 2463 C CA . ILE A 1 414 ? 23.077 66.031 5.146 1.00 19.42 414 ILE A CA 1
ATOM 2464 C C . ILE A 1 414 ? 21.911 65.129 5.514 1.00 19.69 414 ILE A C 1
ATOM 2465 O O . ILE A 1 414 ? 21.701 64.075 4.900 1.00 21.72 414 ILE A O 1
ATOM 2470 N N . ALA A 1 415 ? 21.139 65.519 6.532 1.00 19.88 415 ALA A N 1
ATOM 2471 C CA . ALA A 1 415 ? 20.029 64.671 6.958 1.00 18.48 415 ALA A CA 1
ATOM 2472 C C . ALA A 1 415 ? 18.987 64.533 5.857 1.00 20.42 415 ALA A C 1
ATOM 2473 O O . ALA A 1 415 ? 18.486 63.434 5.607 1.00 21.71 415 ALA A O 1
ATOM 2475 N N . LYS A 1 416 ? 18.657 65.635 5.174 1.00 21.49 416 LYS A N 1
ATOM 2476 C CA . LYS A 1 416 ? 17.667 65.559 4.102 1.00 20.50 416 LYS A CA 1
ATOM 2477 C C . LYS A 1 416 ? 18.172 64.723 2.936 1.00 21.92 416 LYS A C 1
ATOM 2478 O O . LYS A 1 416 ? 17.436 63.877 2.408 1.00 23.08 416 LYS A O 1
ATOM 2484 N N . GLU A 1 417 ? 19.434 64.921 2.540 1.00 21.88 417 GLU A N 1
ATOM 2485 C CA . GLU A 1 417 ? 19.955 64.221 1.371 1.00 23.44 417 GLU A CA 1
ATOM 2486 C C . GLU A 1 417 ? 20.122 62.732 1.622 1.00 26.15 417 GLU A C 1
ATOM 2487 O O . GLU A 1 417 ? 20.071 61.943 0.673 1.00 30.24 417 GLU A O 1
ATOM 2493 N N . SER A 1 418 ? 20.313 62.324 2.874 1.00 21.13 418 SER A N 1
ATOM 2494 C CA . SER A 1 418 ? 20.553 60.920 3.202 1.00 19.42 418 SER A CA 1
ATOM 2495 C C . SER A 1 418 ? 19.280 60.122 3.461 1.00 20.24 418 SER A C 1
ATOM 2496 O O . SER A 1 418 ? 19.367 58.907 3.680 1.00 20.29 418 SER A O 1
ATOM 2499 N N . GLY A 1 419 ? 18.111 60.761 3.459 1.00 21.20 419 GLY A N 1
ATOM 2500 C CA . GLY A 1 419 ? 16.871 60.072 3.757 1.00 21.49 419 GLY A CA 1
ATOM 2501 C C . GLY A 1 419 ? 16.437 60.102 5.207 1.00 20.49 419 GLY A C 1
ATOM 2502 O O . GLY A 1 419 ? 15.386 59.538 5.531 1.00 25.84 419 GLY A O 1
ATOM 2503 N N . LEU A 1 420 ? 17.208 60.739 6.087 1.00 17.66 420 LEU A N 1
ATOM 2504 C CA . LEU A 1 420 ? 16.911 60.758 7.514 1.00 17.16 420 LEU A CA 1
ATOM 2505 C C . LEU A 1 420 ? 15.762 61.688 7.865 1.00 17.27 420 LEU A C 1
ATOM 2506 O O . LEU A 1 420 ? 15.258 61.628 8.991 1.00 19.05 420 LEU A O 1
ATOM 2511 N N . MET A 1 421 ? 15.341 62.551 6.943 1.00 18.74 421 MET A N 1
ATOM 2512 C CA . MET A 1 421 ? 14.234 63.463 7.190 1.00 17.57 421 MET A CA 1
ATOM 2513 C C . MET A 1 421 ? 13.064 63.208 6.246 1.00 18.76 421 MET A C 1
ATOM 2514 O O . MET A 1 421 ? 12.242 64.100 6.026 1.00 23.92 421 MET A O 1
ATOM 2519 N N . ASN A 1 422 ? 12.972 62.013 5.681 1.00 22.07 422 ASN A N 1
ATOM 2520 C CA . ASN A 1 422 ? 11.835 61.681 4.836 1.00 22.08 422 ASN A CA 1
ATOM 2521 C C . ASN A 1 422 ? 10.563 61.759 5.660 1.00 25.03 422 ASN A C 1
ATOM 2522 O O . ASN A 1 422 ? 10.464 61.131 6.716 1.00 24.94 422 ASN A O 1
ATOM 2527 N N . ALA A 1 423 ? 9.602 62.547 5.193 1.00 24.04 423 ALA A N 1
ATOM 2528 C CA . ALA A 1 423 ? 8.371 62.739 5.943 1.00 27.27 423 ALA A CA 1
ATOM 2529 C C . ALA A 1 423 ? 7.588 61.433 6.050 1.00 21.72 423 ALA A C 1
ATOM 2530 O O . ALA A 1 423 ? 7.474 60.669 5.085 1.00 25.52 423 ALA A O 1
ATOM 2532 N N . VAL A 1 424 ? 7.061 61.164 7.245 1.00 20.99 424 VAL A N 1
ATOM 2533 C CA . VAL A 1 424 ? 6.151 60.044 7.460 1.00 18.25 424 VAL A CA 1
ATOM 2534 C C . VAL A 1 424 ? 4.943 60.560 8.234 1.00 17.75 424 VAL A C 1
ATOM 2535 O O . VAL A 1 424 ? 4.916 61.700 8.698 1.00 18.96 424 VAL A O 1
ATOM 2539 N N . THR A 1 425 ? 3.922 59.714 8.351 1.00 16.67 425 THR A N 1
ATOM 2540 C CA . THR A 1 425 ? 2.712 60.136 9.029 1.00 16.55 425 THR A CA 1
ATOM 2541 C C . THR A 1 425 ? 2.927 60.209 10.536 1.00 16.59 425 THR A C 1
ATOM 2542 O O . THR A 1 425 ? 3.804 59.534 11.088 1.00 15.97 425 THR A O 1
ATOM 2546 N N . PRO A 1 426 ? 2.108 60.999 11.228 1.00 16.13 426 PRO A N 1
ATOM 2547 C CA . PRO A 1 426 ? 2.079 60.909 12.693 1.00 16.01 426 PRO A CA 1
ATOM 2548 C C . PRO A 1 426 ? 1.874 59.489 13.185 1.00 15.34 426 PRO A C 1
ATOM 2549 O O . PRO A 1 426 ? 2.468 59.090 14.193 1.00 16.02 426 PRO A O 1
ATOM 2553 N N . GLN A 1 427 ? 1.049 58.712 12.488 1.00 14.93 427 GLN A N 1
ATOM 2554 C CA . GLN A 1 427 ? 0.873 57.313 12.858 1.00 14.12 427 GLN A CA 1
ATOM 2555 C C . GLN A 1 427 ? 2.205 56.582 12.887 1.00 15.60 427 GLN A C 1
ATOM 2556 O O . GLN A 1 427 ? 2.522 55.883 13.859 1.00 14.68 427 GLN A O 1
ATOM 2562 N N . ARG A 1 428 ? 2.991 56.701 11.814 1.00 13.20 428 ARG A N 1
ATOM 2563 C CA . ARG A 1 428 ? 4.243 55.948 11.754 1.00 14.62 428 ARG A CA 1
ATOM 2564 C C . ARG A 1 428 ? 5.222 56.422 12.826 1.00 15.43 428 ARG A C 1
ATOM 2565 O O . ARG A 1 428 ? 5.955 55.614 13.408 1.00 14.61 428 ARG A O 1
ATOM 2573 N N . GLU A 1 429 ? 5.241 57.728 13.108 1.00 13.31 429 GLU A N 1
ATOM 2574 C CA . GLU A 1 429 ? 6.114 58.241 14.157 1.00 15.14 429 GLU A CA 1
ATOM 2575 C C . GLU A 1 429 ? 5.768 57.668 15.526 1.00 14.49 429 GLU A C 1
ATOM 2576 O O . GLU A 1 429 ? 6.612 57.666 16.428 1.00 17.87 429 GLU A O 1
ATOM 2582 N N . ASN A 1 430 ? 4.528 57.218 15.717 1.00 12.88 430 ASN A N 1
ATOM 2583 C CA . ASN A 1 430 ? 4.070 56.733 17.015 1.00 14.50 430 ASN A CA 1
ATOM 2584 C C . ASN A 1 430 ? 3.858 55.221 17.037 1.00 13.53 430 ASN A C 1
ATOM 2585 O O . ASN A 1 430 ? 3.101 54.718 17.875 1.00 13.93 430 ASN A O 1
ATOM 2590 N N . SER A 1 431 ? 4.501 54.498 16.130 1.00 11.02 431 SER A N 1
ATOM 2591 C CA . SER A 1 431 ? 4.445 53.041 16.065 1.00 13.28 431 SER A CA 1
ATOM 2592 C C . SER A 1 431 ? 5.813 52.457 16.379 1.00 12.62 431 SER A C 1
ATOM 2593 O O . SER A 1 431 ? 6.848 53.089 16.155 1.00 14.82 431 SER A O 1
ATOM 2596 N N . MET A 1 432 ? 5.826 51.245 16.922 1.00 11.09 432 MET A N 1
ATOM 2597 C CA . MET A 1 432 ? 7.098 50.665 17.311 1.00 10.21 432 MET A CA 1
ATOM 2598 C C . MET A 1 432 ? 6.992 49.148 17.249 1.00 10.89 432 MET A C 1
ATOM 2599 O O . MET A 1 432 ? 5.917 48.572 17.476 1.00 11.69 432 MET A O 1
ATOM 2604 N N . ALA A 1 433 ? 8.127 48.513 16.964 1.00 12.16 433 ALA A N 1
ATOM 2605 C CA . ALA A 1 433 ? 8.216 47.050 16.990 1.00 10.87 433 ALA A CA 1
ATOM 2606 C C . ALA A 1 433 ? 9.545 46.607 17.589 1.00 11.49 433 ALA A C 1
ATOM 2607 O O . ALA A 1 433 ? 10.525 47.350 17.557 1.00 13.49 433 ALA A O 1
ATOM 2609 N N . CYS A 1 434 ? 9.588 45.376 18.118 1.00 9.59 434 CYS A N 1
ATOM 2610 C CA . CYS A 1 434 ? 10.848 44.801 18.589 1.00 10.75 434 CYS A CA 1
ATOM 2611 C C . CYS A 1 434 ? 11.625 44.188 17.425 1.00 11.06 434 CYS A C 1
ATOM 2612 O O . CYS A 1 434 ? 11.112 44.057 16.331 1.00 12.95 434 CYS A O 1
ATOM 2615 N N . VAL A 1 435 ? 12.861 43.759 17.702 1.00 12.43 435 VAL A N 1
ATOM 2616 C CA . VAL A 1 435 ? 13.736 43.166 16.676 1.00 10.70 435 VAL A CA 1
ATOM 2617 C C . VAL A 1 435 ? 13.118 41.917 16.050 1.00 11.84 435 VAL A C 1
ATOM 2618 O O . VAL A 1 435 ? 13.043 41.812 14.823 1.00 10.73 435 VAL A O 1
ATOM 2622 N N . SER A 1 436 ? 12.750 40.932 16.869 1.00 12.37 436 SER A N 1
ATOM 2623 C CA . SER A 1 436 ? 12.179 39.656 16.393 1.00 11.05 436 SER A CA 1
ATOM 2624 C C . SER A 1 436 ? 13.116 38.997 15.365 1.00 15.18 436 SER A C 1
ATOM 2625 O O . SER A 1 436 ? 14.346 39.080 15.481 1.00 12.36 436 SER A O 1
ATOM 2628 N N . PHE A 1 437 ? 12.535 38.329 14.363 1.00 14.76 437 PHE A N 1
ATOM 2629 C CA . PHE A 1 437 ? 13.334 37.700 13.316 1.00 15.93 437 PHE A CA 1
ATOM 2630 C C . PHE A 1 437 ? 14.089 38.777 12.531 1.00 14.40 437 PHE A C 1
ATOM 2631 O O . PHE A 1 437 ? 13.577 39.875 12.338 1.00 16.46 437 PHE A O 1
ATOM 2639 N N . PRO A 1 438 ? 15.276 38.466 11.989 1.00 15.14 438 PRO A N 1
ATOM 2640 C CA . PRO A 1 438 ? 15.865 37.124 11.923 1.00 18.58 438 PRO A CA 1
ATOM 2641 C C . PRO A 1 438 ? 16.808 36.744 13.067 1.00 17.09 438 PRO A C 1
ATOM 2642 O O . PRO A 1 438 ? 17.223 35.589 13.138 1.00 19.11 438 PRO A O 1
ATOM 2646 N N . THR A 1 439 ? 17.143 37.691 13.951 1.00 15.18 439 THR A N 1
ATOM 2647 C CA . THR A 1 439 ? 18.169 37.440 14.955 1.00 15.21 439 THR A CA 1
ATOM 2648 C C . THR A 1 439 ? 17.635 36.946 16.290 1.00 16.27 439 THR A C 1
ATOM 2649 O O . THR A 1 439 ? 18.369 36.273 17.018 1.00 17.90 439 THR A O 1
ATOM 2653 N N . CYS A 1 440 ? 16.396 37.244 16.641 1.00 14.82 440 CYS A N 1
ATOM 2654 C CA . CYS A 1 440 ? 15.962 36.868 17.984 1.00 14.16 440 CYS A CA 1
ATOM 2655 C C . CYS A 1 440 ? 15.664 35.372 18.064 1.00 14.29 440 CYS A C 1
ATOM 2656 O O . CYS A 1 440 ? 14.816 34.884 17.320 1.00 13.79 440 CYS A O 1
ATOM 2659 N N . PRO A 1 441 ? 16.291 34.633 18.986 1.00 14.21 441 PRO A N 1
ATOM 2660 C CA . PRO A 1 441 ? 16.005 33.196 19.087 1.00 15.90 441 PRO A CA 1
ATOM 2661 C C . PRO A 1 441 ? 14.638 32.878 19.660 1.00 17.25 441 PRO A C 1
ATOM 2662 O O . PRO A 1 441 ? 14.219 31.706 19.611 1.00 20.74 441 PRO A O 1
ATOM 2666 N N . LEU A 1 442 ? 13.953 33.856 20.250 1.00 15.73 442 LEU A N 1
ATOM 2667 C CA . LEU A 1 442 ? 12.705 33.615 20.949 1.00 13.87 442 LEU A CA 1
ATOM 2668 C C . LEU A 1 442 ? 11.484 34.026 20.128 1.00 15.59 442 LEU A C 1
ATOM 2669 O O . LEU A 1 442 ? 10.350 33.837 20.584 1.00 18.09 442 LEU A O 1
ATOM 2674 N N . ALA A 1 443 ? 11.687 34.583 18.937 1.00 14.46 443 ALA A N 1
ATOM 2675 C CA . ALA A 1 443 ? 10.600 35.163 18.163 1.00 12.80 443 ALA A CA 1
ATOM 2676 C C . ALA A 1 443 ? 9.529 34.146 17.783 1.00 15.43 443 ALA A C 1
ATOM 2677 O O . ALA A 1 443 ? 9.823 33.003 17.409 1.00 16.95 443 ALA A O 1
ATOM 2679 N N . MET A 1 444 ? 8.276 34.578 17.869 1.00 13.24 444 MET A N 1
ATOM 2680 C CA . MET A 1 444 ? 7.148 33.801 17.369 1.00 14.99 444 MET A CA 1
ATOM 2681 C C . MET A 1 444 ? 6.571 34.354 16.065 1.00 14.57 444 MET A C 1
ATOM 2682 O O . MET A 1 444 ? 6.196 33.570 15.181 1.00 15.93 444 MET A O 1
ATOM 2687 N N . ALA A 1 445 ? 6.498 35.679 15.919 1.00 12.90 445 ALA A N 1
ATOM 2688 C CA . ALA A 1 445 ? 6.018 36.332 14.709 1.00 12.53 445 ALA A CA 1
ATOM 2689 C C . ALA A 1 445 ? 6.949 37.492 14.404 1.00 14.24 445 ALA A C 1
ATOM 2690 O O . ALA A 1 445 ? 7.594 38.031 15.308 1.00 13.55 445 ALA A O 1
ATOM 2692 N N . GLU A 1 446 ? 6.997 37.893 13.129 1.00 13.52 446 GLU A N 1
ATOM 2693 C CA . GLU A 1 446 ? 7.796 39.050 12.743 1.00 12.58 446 GLU A CA 1
ATOM 2694 C C . GLU A 1 446 ? 7.291 40.290 13.461 1.00 13.82 446 GLU A C 1
ATOM 2695 O O . GLU A 1 446 ? 6.092 40.442 13.697 1.00 12.85 446 GLU A O 1
ATOM 2701 N N . ALA A 1 447 ? 8.214 41.193 13.782 1.00 13.71 447 ALA A N 1
ATOM 2702 C CA . ALA A 1 447 ? 7.824 42.482 14.344 1.00 12.60 447 ALA A CA 1
ATOM 2703 C C . ALA A 1 447 ? 8.491 43.593 13.541 1.00 12.19 447 ALA A C 1
ATOM 2704 O O . ALA A 1 447 ? 7.830 44.217 12.712 1.00 12.38 447 ALA A O 1
ATOM 2706 N N . GLU A 1 448 ? 9.800 43.789 13.715 1.00 11.58 448 GLU A N 1
ATOM 2707 C CA . GLU A 1 448 ? 10.513 44.830 12.969 1.00 13.76 448 GLU A CA 1
ATOM 2708 C C . GLU A 1 448 ? 10.292 44.691 11.465 1.00 13.59 448 GLU A C 1
ATOM 2709 O O . GLU A 1 448 ? 10.021 45.675 10.768 1.00 14.27 448 GLU A O 1
ATOM 2715 N N . ARG A 1 449 ? 10.377 43.463 10.944 1.00 14.76 449 ARG A N 1
ATOM 2716 C CA . ARG A 1 449 ? 10.282 43.313 9.496 1.00 16.16 449 ARG A CA 1
ATOM 2717 C C . ARG A 1 449 ? 8.846 43.386 8.993 1.00 17.35 449 ARG A C 1
ATOM 2718 O O . ARG A 1 449 ? 8.634 43.621 7.802 1.00 18.05 449 ARG A O 1
ATOM 2726 N N . PHE A 1 450 ? 7.875 43.264 9.893 1.00 15.06 450 PHE A N 1
ATOM 2727 C CA . PHE A 1 450 ? 6.447 43.385 9.608 1.00 17.75 450 PHE A CA 1
ATOM 2728 C C . PHE A 1 450 ? 5.951 44.823 9.680 1.00 15.91 450 PHE A C 1
ATOM 2729 O O . PHE A 1 450 ? 5.031 45.197 8.945 1.00 14.71 450 PHE A O 1
ATOM 2737 N N . LEU A 1 451 ? 6.550 45.629 10.555 1.00 14.07 451 LEU A N 1
ATOM 2738 C CA . LEU A 1 451 ? 5.973 46.928 10.887 1.00 14.10 451 LEU A CA 1
ATOM 2739 C C . LEU A 1 451 ? 5.863 47.868 9.696 1.00 14.78 451 LEU A C 1
ATOM 2740 O O . LEU A 1 451 ? 4.820 48.534 9.580 1.00 15.61 451 LEU A O 1
ATOM 2745 N N . PRO A 1 452 ? 6.858 47.998 8.806 1.00 15.02 452 PRO A N 1
ATOM 2746 C CA . PRO A 1 452 ? 6.722 49.022 7.741 1.00 16.36 452 PRO A CA 1
ATOM 2747 C C . PRO A 1 452 ? 5.516 48.797 6.846 1.00 17.23 452 PRO A C 1
ATOM 2748 O O . PRO A 1 452 ? 4.741 49.732 6.633 1.00 17.28 452 PRO A O 1
ATOM 2752 N N . SER A 1 453 ? 5.293 47.565 6.364 1.00 16.90 453 SER A N 1
ATOM 2753 C CA . SER A 1 453 ? 4.119 47.341 5.521 1.00 17.10 453 SER A CA 1
ATOM 2754 C C . SER A 1 453 ? 2.828 47.330 6.333 1.00 18.17 453 SER A C 1
ATOM 2755 O O . SER A 1 453 ? 1.781 47.758 5.832 1.00 18.29 453 SER A O 1
ATOM 2758 N N . PHE A 1 454 ? 2.870 46.881 7.592 1.00 14.07 454 PHE A N 1
ATOM 2759 C CA . PHE A 1 454 ? 1.672 46.980 8.423 1.00 14.91 454 PHE A CA 1
ATOM 2760 C C . PHE A 1 454 ? 1.235 48.430 8.574 1.00 15.57 454 PHE A C 1
ATOM 2761 O O . PHE A 1 454 ? 0.051 48.745 8.432 1.00 15.74 454 PHE A O 1
ATOM 2769 N N . ILE A 1 455 ? 2.178 49.327 8.878 1.00 12.48 455 ILE A N 1
ATOM 2770 C CA . ILE A 1 455 ? 1.794 50.734 9.029 1.00 13.45 455 ILE A CA 1
ATOM 2771 C C . ILE A 1 455 ? 1.446 51.359 7.683 1.00 14.78 455 ILE A C 1
ATOM 2772 O O . ILE A 1 455 ? 0.644 52.289 7.636 1.00 15.85 455 ILE A O 1
ATOM 2777 N N . ASP A 1 456 ? 2.000 50.863 6.566 1.00 17.79 456 ASP A N 1
ATOM 2778 C CA . ASP A 1 456 ? 1.463 51.273 5.260 1.00 18.80 456 ASP A CA 1
ATOM 2779 C C . ASP A 1 456 ? -0.042 51.025 5.206 1.00 18.67 456 ASP A C 1
ATOM 2780 O O . ASP A 1 456 ? -0.825 51.894 4.798 1.00 18.35 456 ASP A O 1
ATOM 2785 N N . ASN A 1 457 ? -0.465 49.834 5.641 1.00 16.30 457 ASN A N 1
ATOM 2786 C CA . ASN A 1 457 ? -1.889 49.508 5.639 1.00 18.33 457 ASN A CA 1
ATOM 2787 C C . ASN A 1 457 ? -2.670 50.349 6.642 1.00 18.76 457 ASN A C 1
ATOM 2788 O O . ASN A 1 457 ? -3.794 50.777 6.357 1.00 19.51 457 ASN A O 1
ATOM 2793 N N . ILE A 1 458 ? -2.114 50.573 7.838 1.00 14.78 458 ILE A N 1
ATOM 2794 C CA . ILE A 1 458 ? -2.797 51.425 8.804 1.00 14.59 458 ILE A CA 1
ATOM 2795 C C . ILE A 1 458 ? -2.919 52.841 8.255 1.00 15.90 458 ILE A C 1
ATOM 2796 O O . ILE A 1 458 ? -3.958 53.490 8.409 1.00 16.86 458 ILE A O 1
ATOM 2801 N N . ASP A 1 459 ? -1.862 53.334 7.605 1.00 16.19 459 ASP A N 1
ATOM 2802 C CA . ASP A 1 459 ? -1.924 54.665 7.000 1.00 17.65 459 ASP A CA 1
ATOM 2803 C C . ASP A 1 459 ? -3.102 54.774 6.033 1.00 19.17 459 ASP A C 1
ATOM 2804 O O . ASP A 1 459 ? -3.788 55.802 5.999 1.00 17.95 459 ASP A O 1
ATOM 2809 N N . ASN A 1 460 ? -3.367 53.717 5.260 1.00 19.14 460 ASN A N 1
ATOM 2810 C CA . ASN A 1 460 ? -4.499 53.755 4.330 1.00 19.86 460 ASN A CA 1
ATOM 2811 C C . ASN A 1 460 ? -5.832 53.791 5.065 1.00 20.85 460 ASN A C 1
ATOM 2812 O O . ASN A 1 460 ? -6.759 54.494 4.646 1.00 21.53 460 ASN A O 1
ATOM 2817 N N . LEU A 1 461 ? -5.953 53.052 6.171 1.00 19.42 461 LEU A N 1
ATOM 2818 C CA . LEU A 1 461 ? -7.188 53.108 6.949 1.00 19.73 461 LEU A CA 1
ATOM 2819 C C . LEU A 1 461 ? -7.401 54.487 7.560 1.00 19.57 461 LEU A C 1
ATOM 2820 O O . LEU A 1 461 ? -8.538 54.968 7.644 1.00 19.82 461 LEU A O 1
ATOM 2825 N N . MET A 1 462 ? -6.330 55.109 8.050 1.00 16.23 462 MET A N 1
ATOM 2826 C CA . MET A 1 462 ? -6.485 56.407 8.686 1.00 17.75 462 MET A CA 1
ATOM 2827 C C . MET A 1 462 ? -6.929 57.444 7.661 1.00 17.41 462 MET A C 1
ATOM 2828 O O . MET A 1 462 ? -7.801 58.274 7.944 1.00 18.75 462 MET A O 1
ATOM 2833 N N . ALA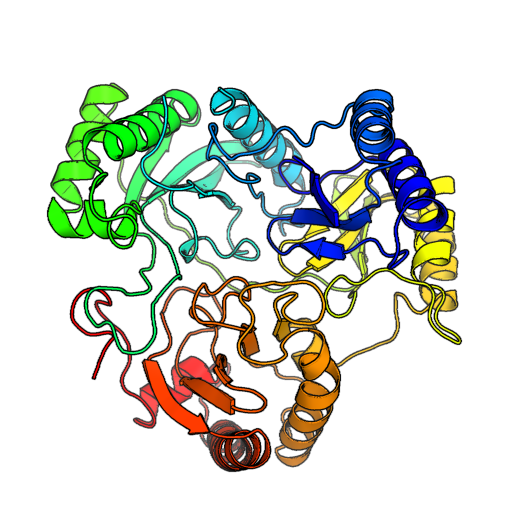 A 1 463 ? -6.348 57.389 6.461 1.00 19.46 463 ALA A N 1
ATOM 2834 C CA . ALA A 1 463 ? -6.756 58.292 5.389 1.00 20.25 463 ALA A CA 1
ATOM 2835 C C . ALA A 1 463 ? -8.189 58.014 4.957 1.00 21.12 463 ALA A C 1
ATOM 2836 O O . ALA A 1 463 ? -8.978 58.938 4.727 1.00 21.84 463 ALA A O 1
ATOM 2838 N N . LYS A 1 464 ? -8.549 56.740 4.858 1.00 20.76 464 LYS A N 1
ATOM 2839 C CA . LYS A 1 464 ? -9.900 56.381 4.443 1.00 23.04 464 LYS A CA 1
ATOM 2840 C C . LYS A 1 464 ? -10.946 56.953 5.390 1.00 22.20 464 LYS A C 1
ATOM 2841 O O . LYS A 1 464 ? -12.048 57.314 4.962 1.00 24.18 464 LYS A O 1
ATOM 2847 N N . HIS A 1 465 ? -10.623 57.061 6.680 1.00 19.23 465 HIS A N 1
ATOM 2848 C CA . HIS A 1 465 ? -11.576 57.549 7.664 1.00 20.92 465 HIS A CA 1
ATOM 2849 C C . HIS A 1 465 ? -11.334 59.001 8.043 1.00 20.37 465 HIS A C 1
ATOM 2850 O O . HIS A 1 465 ? -11.931 59.493 9.003 1.00 22.31 465 HIS A O 1
ATOM 2857 N N . GLY A 1 466 ? -10.495 59.700 7.291 1.00 22.77 466 GLY A N 1
ATOM 2858 C CA . GLY A 1 466 ? -10.331 61.126 7.485 1.00 20.28 466 GLY A CA 1
ATOM 2859 C C . GLY A 1 466 ? -9.569 61.528 8.726 1.00 23.70 466 GLY A C 1
ATOM 2860 O O . GLY A 1 466 ? -9.786 62.631 9.238 1.00 23.64 466 GLY A O 1
ATOM 2861 N N . VAL A 1 467 ? -8.671 60.668 9.222 1.00 21.82 467 VAL A N 1
ATOM 2862 C CA . VAL A 1 467 ? -7.915 60.961 10.439 1.00 21.97 467 VAL A CA 1
ATOM 2863 C C . VAL A 1 467 ? -6.418 60.781 10.188 1.00 22.03 467 VAL A C 1
ATOM 2864 O O . VAL A 1 467 ? -5.672 60.368 11.085 1.00 19.06 467 VAL A O 1
ATOM 2868 N N . SER A 1 468 ? -5.960 61.125 8.981 1.00 21.40 468 SER A N 1
ATOM 2869 C CA . SER A 1 468 ? -4.544 60.996 8.642 1.00 20.02 468 SER A CA 1
ATOM 2870 C C . SER A 1 468 ? -3.635 61.897 9.480 1.00 19.12 468 SER A C 1
ATOM 2871 O O . SER A 1 468 ? -2.425 61.657 9.531 1.00 20.52 468 SER A O 1
ATOM 2874 N N A ASP A 1 469 ? -4.179 62.934 10.110 0.42 19.22 469 ASP A N 1
ATOM 2875 N N B ASP A 1 469 ? -4.172 62.935 10.116 0.58 19.22 469 ASP A N 1
ATOM 2876 C CA A ASP A 1 469 ? -3.373 63.792 10.966 0.42 20.96 469 ASP A CA 1
ATOM 2877 C CA B ASP A 1 469 ? -3.349 63.781 10.970 0.58 20.96 469 ASP A CA 1
ATOM 2878 C C A ASP A 1 469 ? -3.247 63.248 12.380 0.42 21.11 469 ASP A C 1
ATOM 2879 C C B ASP A 1 469 ? -3.292 63.283 12.404 0.58 21.13 469 ASP A C 1
ATOM 2880 O O A ASP A 1 469 ? -2.442 63.769 13.160 0.42 20.11 469 ASP A O 1
ATOM 2881 O O B ASP A 1 469 ? -2.572 63.865 13.223 0.58 20.08 469 ASP A O 1
ATOM 2890 N N . GLU A 1 470 ? -4.028 62.228 12.723 1.00 18.88 470 GLU A N 1
ATOM 2891 C CA . GLU A 1 470 ? -4.082 61.703 14.073 1.00 17.62 470 GLU A CA 1
ATOM 2892 C C . GLU A 1 470 ? -3.137 60.520 14.210 1.00 17.50 470 GLU A C 1
ATOM 2893 O O . GLU A 1 470 ? -2.504 60.071 13.250 1.00 17.91 470 GLU A O 1
ATOM 2899 N N . HIS A 1 471 ? -3.044 59.999 15.424 1.00 15.66 471 HIS A N 1
ATOM 2900 C CA . HIS A 1 471 ? -2.235 58.802 15.601 1.00 14.98 471 HIS A CA 1
ATOM 2901 C C . HIS A 1 471 ? -2.835 57.933 16.689 1.00 16.12 471 HIS A C 1
ATOM 2902 O O . HIS A 1 471 ? -3.632 58.378 17.507 1.00 16.94 471 HIS A O 1
ATOM 2909 N N . ILE A 1 472 ? -2.465 56.665 16.627 1.00 13.63 472 ILE A N 1
ATOM 2910 C CA . ILE A 1 472 ? -2.806 55.649 17.618 1.00 13.30 472 ILE A CA 1
ATOM 2911 C C . ILE A 1 472 ? -1.484 55.040 18.058 1.00 12.76 472 ILE A C 1
ATOM 2912 O O . ILE A 1 472 ? -0.698 54.610 17.212 1.00 14.20 472 ILE A O 1
ATOM 2917 N N . VAL A 1 473 ? -1.212 55.023 19.362 1.00 13.17 473 VAL A N 1
ATOM 2918 C CA . VAL A 1 473 ? 0.031 54.390 19.794 1.00 12.62 473 VAL A CA 1
ATOM 2919 C C . VAL A 1 473 ? -0.090 52.891 19.520 1.00 12.62 473 VAL A C 1
ATOM 2920 O O . VAL A 1 473 ? -0.855 52.193 20.188 1.00 12.17 473 VAL A O 1
ATOM 2924 N N . MET A 1 474 ? 0.660 52.404 18.537 1.00 11.52 474 MET A N 1
ATOM 2925 C CA . MET A 1 474 ? 0.453 51.065 17.976 1.00 11.15 474 MET A CA 1
ATOM 2926 C C . MET A 1 474 ? 1.782 50.334 17.972 1.00 14.83 474 MET A C 1
ATOM 2927 O O . MET A 1 474 ? 2.765 50.825 17.413 1.00 13.18 474 MET A O 1
ATOM 2932 N N . ARG A 1 475 ? 1.829 49.165 18.597 1.00 11.92 475 ARG A N 1
ATOM 2933 C CA . ARG A 1 475 ? 3.114 48.514 18.753 1.00 11.06 475 ARG A CA 1
ATOM 2934 C C . ARG A 1 475 ? 2.989 47.032 18.489 1.00 10.51 475 ARG A C 1
ATOM 2935 O O . ARG A 1 475 ? 1.953 46.410 18.763 1.00 12.17 475 ARG A O 1
ATOM 2943 N N . VAL A 1 476 ? 4.062 46.464 17.969 1.00 10.81 476 VAL A N 1
ATOM 2944 C CA . VAL A 1 476 ? 4.100 45.041 17.636 1.00 9.75 476 VAL A CA 1
ATOM 2945 C C . VAL A 1 476 ? 5.264 44.392 18.363 1.00 10.88 476 VAL A C 1
ATOM 2946 O O . VAL A 1 476 ? 6.407 44.848 18.267 1.00 12.04 476 VAL A O 1
ATOM 2950 N N . THR A 1 477 ? 4.984 43.320 19.084 1.00 10.42 477 THR A N 1
ATOM 2951 C CA . THR A 1 477 ? 6.041 42.614 19.783 1.00 9.07 477 THR A CA 1
ATOM 2952 C C . THR A 1 477 ? 6.009 41.169 19.306 1.00 10.97 477 THR A C 1
ATOM 2953 O O . THR A 1 477 ? 4.929 40.606 19.107 1.00 12.69 477 THR A O 1
ATOM 2957 N N . GLY A 1 478 ? 7.196 40.620 19.026 1.00 11.07 478 GLY A N 1
ATOM 2958 C CA . GLY A 1 478 ? 7.335 39.324 18.329 1.00 9.28 478 GLY A CA 1
ATOM 2959 C C . GLY A 1 478 ? 6.991 38.106 19.158 1.00 11.58 478 GLY A C 1
ATOM 2960 O O . GLY A 1 478 ? 6.807 37.024 18.593 1.00 12.17 478 GLY A O 1
ATOM 2961 N N . CYS A 1 479 ? 6.912 38.261 20.469 1.00 11.16 479 CYS A N 1
ATOM 2962 C CA . CYS A 1 479 ? 6.522 37.210 21.393 1.00 11.79 479 CYS A CA 1
ATOM 2963 C C . CYS A 1 479 ? 6.127 37.901 22.697 1.00 11.31 479 CYS A C 1
ATOM 2964 O O . CYS A 1 479 ? 6.316 39.126 22.839 1.00 10.80 479 CYS A O 1
ATOM 2967 N N . PRO A 1 480 ? 5.563 37.176 23.665 1.00 11.37 480 PRO A N 1
ATOM 2968 C CA . PRO A 1 480 ? 4.977 37.855 24.831 1.00 12.60 480 PRO A CA 1
ATOM 2969 C C . PRO A 1 480 ? 5.996 38.327 25.858 1.00 11.44 480 PRO A C 1
ATOM 2970 O O . PRO A 1 480 ? 5.605 38.962 26.836 1.00 11.54 480 PRO A O 1
ATOM 2974 N N . ASN A 1 481 ? 7.293 38.104 25.635 1.00 10.98 481 ASN A N 1
ATOM 2975 C CA . ASN A 1 481 ? 8.303 38.762 26.452 1.00 11.14 481 ASN A CA 1
ATOM 2976 C C . ASN A 1 481 ? 8.087 40.265 26.454 1.00 11.81 481 ASN A C 1
ATOM 2977 O O . ASN A 1 481 ? 8.303 40.924 27.475 1.00 10.97 481 ASN A O 1
ATOM 2982 N N . GLY A 1 482 ? 7.638 40.822 25.323 1.00 12.75 482 GLY A N 1
ATOM 2983 C CA . GLY A 1 482 ? 7.038 42.140 25.347 1.00 9.68 482 GLY A CA 1
ATOM 2984 C C . GLY A 1 482 ? 7.982 43.276 25.070 1.00 10.59 482 GLY A C 1
ATOM 2985 O O . GLY A 1 482 ? 7.647 44.422 25.400 1.00 12.62 482 GLY A O 1
ATOM 2986 N N . CYS A 1 483 ? 9.139 42.987 24.469 1.00 10.44 483 CYS A N 1
ATOM 2987 C CA . CYS A 1 483 ? 10.168 44.001 24.233 1.00 10.12 483 CYS A CA 1
ATOM 2988 C C . CYS A 1 483 ? 9.663 45.177 23.420 1.00 12.04 483 CYS A C 1
ATOM 2989 O O . CYS A 1 483 ? 10.166 46.291 23.590 1.00 12.06 483 CYS A O 1
ATOM 2992 N N . GLY A 1 484 ? 8.714 44.961 22.511 1.00 10.09 484 GLY A N 1
ATOM 2993 C CA . GLY A 1 484 ? 8.188 46.075 21.732 1.00 11.09 484 GLY A CA 1
ATOM 2994 C C . GLY A 1 484 ? 7.243 46.978 22.505 1.00 11.39 484 GLY A C 1
ATOM 2995 O O . GLY A 1 484 ? 6.763 47.966 21.945 1.00 12.03 484 GLY A O 1
ATOM 2996 N N . ARG A 1 485 ? 6.929 46.602 23.753 1.00 11.96 485 ARG A N 1
ATOM 2997 C CA . ARG A 1 485 ? 6.063 47.357 24.672 1.00 10.64 485 ARG A CA 1
ATOM 2998 C C . ARG A 1 485 ? 4.632 47.467 24.147 1.00 11.24 485 ARG A C 1
ATOM 2999 O O . ARG A 1 485 ? 3.915 48.453 24.385 1.00 11.03 485 ARG A O 1
ATOM 3007 N N . ALA A 1 486 ? 4.183 46.388 23.494 1.00 10.74 486 ALA A N 1
ATOM 3008 C CA . ALA A 1 486 ? 2.805 46.324 23.035 1.00 11.78 486 ALA A CA 1
ATOM 3009 C C . ALA A 1 486 ? 1.816 46.324 24.200 1.00 11.52 486 ALA A C 1
ATOM 3010 O O . ALA A 1 486 ? 0.674 46.771 24.049 1.00 11.95 486 ALA A O 1
ATOM 3012 N N . MET A 1 487 ? 2.223 45.846 25.370 1.00 10.54 487 MET A N 1
ATOM 3013 C CA . MET A 1 487 ? 1.297 45.795 26.489 1.00 11.59 487 MET A CA 1
ATOM 3014 C C . MET A 1 487 ? 1.177 47.136 27.208 1.00 12.18 487 MET A C 1
ATOM 3015 O O . MET A 1 487 ? 0.633 47.196 28.317 1.00 13.54 487 MET A O 1
ATOM 3020 N N . LEU A 1 488 ?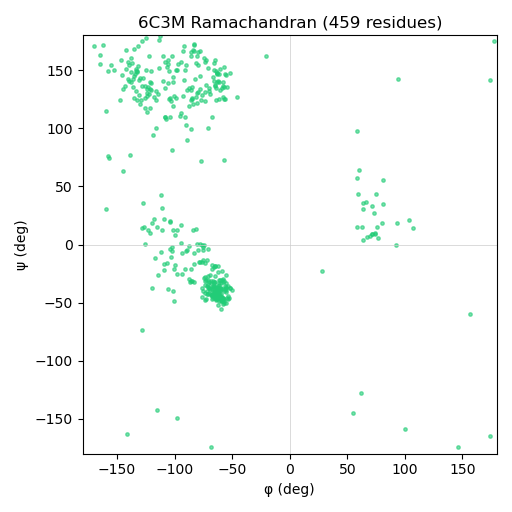 1.685 48.203 26.603 1.00 10.13 488 LEU A N 1
ATOM 3021 C CA . LEU A 1 488 ? 1.325 49.558 27.004 1.00 9.40 488 LEU A CA 1
ATOM 3022 C C . LEU A 1 488 ? 0.762 50.349 25.835 1.00 12.36 488 LEU A C 1
ATOM 3023 O O . LEU A 1 488 ? 0.657 51.580 25.934 1.00 12.94 488 LEU A O 1
ATOM 3028 N N . ALA A 1 489 ? 0.428 49.694 24.726 1.00 11.96 489 ALA A N 1
ATOM 3029 C CA . ALA A 1 489 ? -0.030 50.434 23.548 1.00 12.41 489 ALA A CA 1
ATOM 3030 C C . ALA A 1 489 ? -1.531 50.702 23.614 1.00 12.39 489 ALA A C 1
ATOM 3031 O O . ALA A 1 489 ? -2.261 50.059 24.361 1.00 15.07 489 ALA A O 1
ATOM 3033 N N . GLU A 1 490 ? -1.996 51.664 22.796 1.00 12.83 490 GLU A N 1
ATOM 3034 C CA . GLU A 1 490 ? -3.435 51.742 22.543 1.00 11.88 490 GLU A CA 1
ATOM 3035 C C . GLU A 1 490 ? -3.907 50.527 21.762 1.00 13.93 490 GLU A C 1
ATOM 3036 O O . GLU A 1 490 ? -4.978 49.973 22.043 1.00 16.28 490 GLU A O 1
ATOM 3042 N N . VAL A 1 491 ? -3.142 50.140 20.744 1.00 12.04 491 VAL A N 1
ATOM 3043 C CA . VAL A 1 491 ? -3.351 48.929 19.950 1.00 11.85 491 VAL A CA 1
ATOM 3044 C C . VAL A 1 491 ? -2.048 48.165 19.989 1.00 12.44 491 VAL A C 1
ATOM 3045 O O . VAL A 1 491 ? -1.026 48.668 19.506 1.00 11.18 491 VAL A O 1
ATOM 3049 N N . GLY A 1 492 ? -2.070 46.962 20.552 1.00 11.11 492 GLY A N 1
ATOM 3050 C CA . GLY A 1 492 ? -0.875 46.139 20.654 1.00 10.28 492 GLY A CA 1
ATOM 3051 C C . GLY A 1 492 ? -1.067 44.815 19.943 1.00 11.35 492 GLY A C 1
ATOM 3052 O O . GLY A 1 492 ? -2.140 44.226 20.018 1.00 13.78 492 GLY A O 1
ATOM 3053 N N . LEU A 1 493 ? -0.033 44.373 19.237 1.00 10.00 493 LEU A N 1
ATOM 3054 C CA . LEU A 1 493 ? -0.011 43.051 18.613 1.00 10.86 493 LEU A CA 1
ATOM 3055 C C . LEU A 1 493 ? 1.078 42.234 19.288 1.00 12.22 493 LEU A C 1
ATOM 3056 O O . LEU A 1 493 ? 2.218 42.691 19.427 1.00 12.20 493 LEU A O 1
ATOM 3061 N N . VAL A 1 494 ? 0.732 41.025 19.729 1.00 12.60 494 VAL A N 1
ATOM 3062 C CA . VAL A 1 494 ? 1.672 40.172 20.451 1.00 11.07 494 VAL A CA 1
ATOM 3063 C C . VAL A 1 494 ? 1.814 38.871 19.675 1.00 10.50 494 VAL A C 1
ATOM 3064 O O . VAL A 1 494 ? 0.826 38.134 19.518 1.00 13.59 494 VAL A O 1
ATOM 3068 N N . GLY A 1 495 ? 3.026 38.589 19.199 1.00 10.22 495 GLY A N 1
ATOM 3069 C CA . GLY A 1 495 ? 3.216 37.448 18.315 1.00 11.30 495 GLY A CA 1
ATOM 3070 C C . GLY A 1 495 ? 2.869 36.141 19.004 1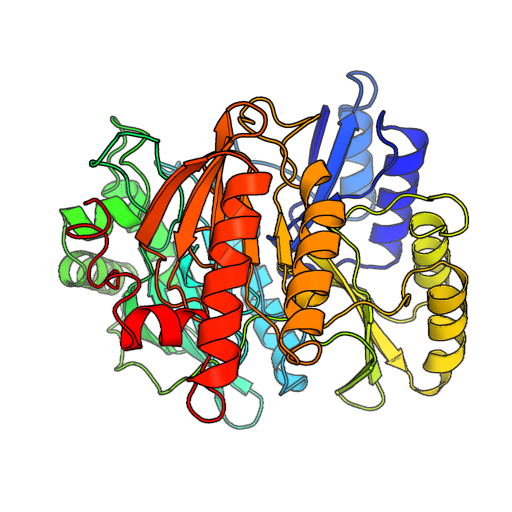.00 11.26 495 GLY A C 1
ATOM 3071 O O . GLY A 1 495 ? 3.176 35.933 20.180 1.00 12.64 495 GLY A O 1
ATOM 3072 N N . LYS A 1 496 ? 2.228 35.262 18.243 1.00 13.29 496 LYS A N 1
ATOM 3073 C CA . LYS A 1 496 ? 1.788 33.932 18.656 1.00 12.73 496 LYS A CA 1
ATOM 3074 C C . LYS A 1 496 ? 2.411 32.814 17.842 1.00 15.07 496 LYS A C 1
ATOM 3075 O O . LYS A 1 496 ? 2.729 31.752 18.398 1.00 16.71 496 LYS A O 1
ATOM 3081 N N . ALA A 1 497 ? 2.591 33.025 16.545 1.00 13.09 497 ALA A N 1
ATOM 3082 C CA . ALA A 1 497 ? 3.087 32.029 15.597 1.00 17.48 497 ALA A CA 1
ATOM 3083 C C . ALA A 1 497 ? 3.362 32.766 14.295 1.00 17.61 497 ALA A C 1
ATOM 3084 O O . ALA A 1 497 ? 3.010 33.946 14.187 1.00 16.47 497 ALA A O 1
ATOM 3086 N N . PRO A 1 498 ? 3.990 32.158 13.292 1.00 16.86 498 PRO A N 1
ATOM 3087 C CA . PRO A 1 498 ? 4.294 32.928 12.076 1.00 17.08 498 PRO A CA 1
ATOM 3088 C C . PRO A 1 498 ? 3.029 33.517 11.475 1.00 19.77 498 PRO A C 1
ATOM 3089 O O . PRO A 1 498 ? 2.032 32.819 11.253 1.00 19.34 498 PRO A O 1
ATOM 3093 N N . GLY A 1 499 ? 3.053 34.835 11.281 1.00 17.60 499 GLY A N 1
ATOM 3094 C CA . GLY A 1 499 ? 1.916 35.538 10.729 1.00 18.77 499 GLY A CA 1
ATOM 3095 C C . GLY A 1 499 ? 0.720 35.672 11.645 1.00 15.51 499 GLY A C 1
ATOM 3096 O O . GLY A 1 499 ? -0.335 36.117 11.187 1.00 16.84 499 GLY A O 1
ATOM 3097 N N . ARG A 1 500 ? 0.836 35.321 12.931 1.00 13.92 500 ARG A N 1
ATOM 3098 C CA . ARG A 1 500 ? -0.317 35.390 13.816 1.00 11.99 500 ARG A CA 1
ATOM 3099 C C . ARG A 1 500 ? 0.006 36.126 15.109 1.00 11.21 500 ARG A C 1
ATOM 3100 O O . ARG A 1 500 ? 1.086 35.957 15.689 1.00 12.82 500 ARG A O 1
ATOM 3108 N N . TYR A 1 501 ? -0.979 36.878 15.579 1.00 11.99 501 TYR A N 1
ATOM 3109 C CA . TYR A 1 501 ? -0.815 37.784 16.714 1.00 10.68 501 TYR A CA 1
ATOM 3110 C C . TYR A 1 501 ? -2.064 37.787 17.573 1.00 11.32 501 TYR A C 1
ATOM 3111 O O . TYR A 1 501 ? -3.177 37.628 17.068 1.00 13.29 501 TYR A O 1
ATOM 3120 N N . ASN A 1 502 ? -1.880 38.050 18.870 1.00 10.79 502 ASN A N 1
ATOM 3121 C CA . ASN A 1 502 ? -2.989 38.449 19.723 1.00 10.94 502 ASN A CA 1
ATOM 3122 C C . ASN A 1 502 ? -3.154 39.957 19.598 1.00 12.45 502 ASN A C 1
ATOM 3123 O O . ASN A 1 502 ? -2.167 40.693 19.641 1.00 12.55 502 ASN A O 1
ATOM 3128 N N . LEU A 1 503 ? -4.385 40.405 19.413 1.00 11.36 503 LEU A N 1
ATOM 3129 C CA . LEU A 1 503 ? -4.690 41.823 19.235 1.00 12.37 503 LEU A CA 1
ATOM 3130 C C . LEU A 1 503 ? -5.227 42.367 20.549 1.00 14.70 503 LEU A C 1
ATOM 3131 O O . LEU A 1 503 ? -6.250 41.884 21.048 1.00 14.50 503 LEU A O 1
ATOM 3136 N N . HIS A 1 504 ? -4.531 43.353 21.112 1.00 12.54 504 HIS A N 1
ATOM 3137 C CA . HIS A 1 504 ? -4.906 44.001 22.363 1.00 11.65 504 HIS A CA 1
ATOM 3138 C C . HIS A 1 504 ? -5.373 45.425 22.091 1.00 13.24 504 HIS A C 1
ATOM 3139 O O . HIS A 1 504 ? -4.786 46.121 21.253 1.00 13.32 504 HIS A O 1
ATOM 3146 N N . LEU A 1 505 ? -6.418 45.857 22.804 1.00 12.53 505 LEU A N 1
ATOM 3147 C CA . LEU A 1 505 ? -6.983 47.191 22.635 1.00 14.79 505 LEU A CA 1
ATOM 3148 C C . LEU A 1 505 ? -7.190 47.855 23.983 1.00 12.41 505 LEU A C 1
ATOM 3149 O O . LEU A 1 505 ? -7.515 47.195 24.967 1.00 15.41 505 LEU A O 1
ATOM 3154 N N . GLY A 1 506 ? -7.075 49.175 24.006 1.00 13.44 506 GLY A N 1
ATOM 3155 C CA . GLY A 1 506 ? -7.595 49.932 25.107 1.00 14.13 506 GLY A CA 1
ATOM 3156 C C . GLY A 1 506 ? -6.597 50.505 26.063 1.00 16.19 506 GLY A C 1
ATOM 3157 O O . GLY A 1 506 ? -7.001 50.919 27.150 1.00 17.34 506 GLY A O 1
ATOM 3158 N N . GLY A 1 507 ? -5.314 50.546 25.704 1.00 15.96 507 GLY A N 1
ATOM 3159 C CA . GLY A 1 507 ? -4.359 51.377 26.404 1.00 11.75 507 GLY A CA 1
ATOM 3160 C C . GLY A 1 507 ? -4.677 52.833 26.127 1.00 15.08 507 GLY A C 1
ATOM 3161 O O . GLY A 1 507 ? -5.677 53.163 25.499 1.00 15.38 507 GLY A O 1
ATOM 3162 N N . ASN A 1 508 ? -3.818 53.723 26.608 1.00 12.97 508 ASN A N 1
ATOM 3163 C CA . ASN A 1 508 ? -4.060 55.145 26.348 1.00 13.76 508 ASN A CA 1
ATOM 3164 C C . ASN A 1 508 ? -2.809 55.802 25.770 1.00 15.45 508 ASN A C 1
ATOM 3165 O O . ASN A 1 508 ? -1.760 55.175 25.619 1.00 14.54 508 ASN A O 1
ATOM 3170 N N . ARG A 1 509 ? -2.927 57.078 25.388 1.00 13.94 509 ARG A N 1
ATOM 3171 C CA . ARG A 1 509 ? -1.795 57.707 24.721 1.00 15.36 509 ARG A CA 1
ATOM 3172 C C . ARG A 1 509 ? -0.595 57.851 25.648 1.00 14.75 509 ARG A C 1
ATOM 3173 O O . ARG A 1 509 ? 0.551 57.795 25.185 1.00 15.57 509 ARG A O 1
ATOM 3181 N N . ILE A 1 510 ? -0.831 58.048 26.944 1.00 14.50 510 ILE A N 1
ATOM 3182 C CA . ILE A 1 510 ? 0.278 58.303 27.859 1.00 14.73 510 ILE A CA 1
ATOM 3183 C C . ILE A 1 510 ? 0.872 57.040 28.468 1.00 14.23 510 ILE A C 1
ATOM 3184 O O . ILE A 1 510 ? 1.882 57.138 29.174 1.00 15.69 510 ILE A O 1
ATOM 3189 N N . GLY A 1 511 ? 0.297 55.861 28.223 1.00 12.56 511 GLY A N 1
ATOM 3190 C CA . GLY A 1 511 ? 0.936 54.632 28.663 1.00 13.32 511 GLY A CA 1
ATOM 3191 C C . GLY A 1 511 ? 0.724 54.262 30.114 1.00 14.10 511 GLY A C 1
ATOM 3192 O O . GLY A 1 511 ? 1.619 53.663 30.730 1.00 13.78 511 GLY A O 1
ATOM 3193 N N . THR A 1 512 ? -0.450 54.560 30.678 1.00 12.95 512 THR A N 1
ATOM 3194 C CA . THR A 1 512 ? -0.719 54.235 32.077 1.00 12.40 512 THR A CA 1
ATOM 3195 C C . THR A 1 512 ? -1.757 53.139 32.247 1.00 15.44 512 THR A C 1
ATOM 3196 O O . THR A 1 512 ? -2.212 52.900 33.375 1.00 15.76 512 THR A O 1
ATOM 3200 N N . ARG A 1 513 ? -2.111 52.438 31.172 1.00 15.38 513 ARG A N 1
ATOM 3201 C CA . ARG A 1 513 ? -3.107 51.370 31.250 1.00 13.58 513 ARG A CA 1
ATOM 3202 C C . ARG A 1 513 ? -2.709 50.242 30.310 1.00 14.47 513 ARG A C 1
ATOM 3203 O O . ARG A 1 513 ? -2.298 50.500 29.182 1.00 15.80 513 ARG A O 1
ATOM 3211 N N . ILE A 1 514 ? -2.833 49.007 30.787 1.00 13.41 514 ILE A N 1
ATOM 3212 C CA . ILE A 1 514 ? -2.560 47.815 29.977 1.00 13.95 514 ILE A CA 1
ATOM 3213 C C . ILE A 1 514 ? -3.753 47.560 29.057 1.00 13.96 514 ILE A C 1
ATOM 3214 O O . ILE A 1 514 ? -4.894 47.515 29.542 1.00 14.88 514 ILE A O 1
ATOM 3219 N N . PRO A 1 515 ? -3.536 47.289 27.768 1.00 14.14 515 PRO A N 1
ATOM 3220 C CA . PRO A 1 515 ? -4.661 46.899 26.889 1.00 13.06 515 PRO A CA 1
ATOM 3221 C C . PRO A 1 515 ? -5.032 45.432 27.055 1.00 13.46 515 PRO A C 1
ATOM 3222 O O . PRO A 1 515 ? -4.169 44.548 27.024 1.00 14.37 515 PRO A O 1
ATOM 3226 N N . ARG A 1 516 ? -6.328 45.186 27.231 1.00 13.10 516 ARG A N 1
ATOM 3227 C CA . ARG A 1 516 ? -6.863 43.832 27.326 1.00 13.37 516 ARG A CA 1
ATOM 3228 C C . ARG A 1 516 ? -6.818 43.133 25.961 1.00 13.51 516 ARG A C 1
ATOM 3229 O O . ARG A 1 516 ? -6.880 43.778 24.914 1.00 13.01 516 ARG A O 1
ATOM 3237 N N . MET A 1 517 ? -6.716 41.804 25.965 1.00 13.21 517 MET A N 1
ATOM 3238 C CA . MET A 1 517 ? -6.776 41.081 24.697 1.00 14.22 517 MET A CA 1
ATOM 3239 C C . MET A 1 517 ? -8.183 41.162 24.111 1.00 17.08 517 MET A C 1
ATOM 3240 O O . MET A 1 517 ? -9.178 40.890 24.794 1.00 17.90 517 MET A O 1
ATOM 3245 N N . TYR A 1 518 ? -8.260 41.541 22.837 1.00 14.17 518 TYR A N 1
ATOM 3246 C CA . TYR A 1 518 ? -9.500 41.701 22.093 1.00 15.31 518 TYR A CA 1
ATOM 3247 C C . TYR A 1 518 ? -9.785 40.508 21.188 1.00 18.59 518 TYR A C 1
ATOM 3248 O O . TYR A 1 518 ? -10.897 39.979 21.193 1.00 19.90 518 TYR A O 1
ATOM 3257 N N . LYS A 1 519 ? -8.795 40.082 20.408 1.00 14.32 519 LYS A N 1
ATOM 3258 C CA . LYS A 1 519 ? -8.889 38.901 19.554 1.00 15.34 519 LYS A CA 1
ATOM 3259 C C . LYS A 1 519 ? -7.606 38.094 19.687 1.00 16.69 519 LYS A C 1
ATOM 3260 O O . LYS A 1 519 ? -6.511 38.653 19.784 1.00 17.90 519 LYS A O 1
ATOM 3266 N N . GLU A 1 520 ? -7.726 36.773 19.677 1.00 15.73 520 GLU A N 1
ATOM 3267 C CA . GLU A 1 520 ? -6.584 35.903 19.925 1.00 17.94 520 GLU A CA 1
ATOM 3268 C C . GLU A 1 520 ? -6.155 35.218 18.635 1.00 15.95 520 GLU A C 1
ATOM 3269 O O . GLU A 1 520 ? -7.006 34.728 17.891 1.00 16.89 520 GLU A O 1
ATOM 3275 N N . ASN A 1 521 ? -4.843 35.190 18.372 1.00 13.76 521 ASN A N 1
ATOM 3276 C CA . ASN A 1 521 ? -4.230 34.303 17.374 1.00 14.04 521 ASN A CA 1
ATOM 3277 C C . ASN A 1 521 ? -4.826 34.531 15.983 1.00 14.01 521 ASN A C 1
ATOM 3278 O O . ASN A 1 521 ? -5.333 33.611 15.336 1.00 18.41 521 ASN A O 1
ATOM 3283 N N . ILE A 1 522 ? -4.744 35.779 15.507 1.00 13.56 522 ILE A N 1
ATOM 3284 C CA . ILE A 1 522 ? -5.315 36.113 14.208 1.00 14.48 522 ILE A CA 1
ATOM 3285 C C . ILE A 1 522 ? -4.238 36.677 13.289 1.00 15.98 522 ILE A C 1
ATOM 3286 O O . ILE A 1 522 ? -3.172 37.120 13.724 1.00 15.18 522 ILE A O 1
ATOM 3291 N N . THR A 1 523 ? -4.542 36.663 11.990 1.00 17.78 523 THR A N 1
ATOM 3292 C CA . THR A 1 523 ? -3.594 37.054 10.958 1.00 17.03 523 THR A CA 1
ATOM 3293 C C . THR A 1 523 ? -3.734 38.536 10.629 1.00 16.98 523 THR A C 1
ATOM 3294 O O . THR A 1 523 ? -4.699 39.193 11.024 1.00 17.72 523 THR A O 1
ATOM 3298 N N . GLU A 1 524 ? -2.784 39.040 9.836 1.00 17.75 524 GLU A N 1
ATOM 3299 C CA . GLU A 1 524 ? -2.817 40.454 9.452 1.00 18.66 524 GLU A CA 1
ATOM 3300 C C . GLU A 1 524 ? -4.097 40.867 8.738 1.00 19.03 524 GLU A C 1
ATOM 3301 O O . GLU A 1 524 ? -4.650 41.925 9.084 1.00 19.58 524 GLU A O 1
ATOM 3307 N N . PRO A 1 525 ? -4.618 40.123 7.750 1.00 20.69 525 PRO A N 1
ATOM 3308 C CA . PRO A 1 525 ? -5.903 40.530 7.157 1.00 22.36 525 PRO A CA 1
ATOM 3309 C C . PRO A 1 525 ? -7.024 40.651 8.176 1.00 19.29 525 PRO A C 1
ATOM 3310 O O . PRO A 1 525 ? -7.834 41.586 8.074 1.00 21.04 525 PRO A O 1
ATOM 3314 N N . GLU A 1 526 ? -7.085 39.749 9.175 1.00 17.46 526 GLU A N 1
ATOM 3315 C CA . GLU A 1 526 ? -8.137 39.845 10.182 1.00 18.83 526 GLU A CA 1
ATOM 3316 C C . GLU A 1 526 ? -7.921 41.045 11.095 1.00 18.52 526 GLU A C 1
ATOM 3317 O O . GLU A 1 526 ? -8.885 41.685 11.520 1.00 19.59 526 GLU A O 1
ATOM 3323 N N . ILE A 1 527 ? -6.663 41.343 11.426 1.00 17.98 527 ILE A N 1
ATOM 3324 C CA . ILE A 1 527 ? -6.363 42.511 12.254 1.00 15.80 527 ILE A CA 1
ATOM 3325 C C . ILE A 1 527 ? -6.764 43.790 11.531 1.00 15.95 527 ILE A C 1
ATOM 3326 O O . ILE A 1 527 ? -7.382 44.689 12.117 1.00 17.38 527 ILE A O 1
ATOM 3331 N N . LEU A 1 528 ? -6.432 43.883 10.245 1.00 15.54 528 LEU A N 1
ATOM 3332 C CA . LEU A 1 528 ? -6.767 45.082 9.486 1.00 17.86 528 LEU A CA 1
ATOM 3333 C C . LEU A 1 528 ? -8.273 45.220 9.311 1.00 19.46 528 LEU A C 1
ATOM 3334 O O . LEU A 1 528 ? -8.809 46.329 9.353 1.00 19.31 528 LEU A O 1
ATOM 3339 N N . ALA A 1 529 ? -8.985 44.103 9.131 1.00 18.52 529 ALA A N 1
ATOM 3340 C CA . ALA A 1 529 ? -10.437 44.203 9.020 1.00 21.63 529 ALA A CA 1
ATOM 3341 C C . ALA A 1 529 ? -11.060 44.711 10.313 1.00 21.62 529 ALA A C 1
ATOM 3342 O O . ALA A 1 529 ? -11.974 45.545 10.287 1.00 25.58 529 ALA A O 1
ATOM 3344 N N . SER A 1 530 ? -10.574 44.231 11.459 1.00 17.03 530 SER A N 1
ATOM 3345 C CA . SER A 1 530 ? -11.093 44.700 12.736 1.00 20.04 530 SER A CA 1
ATOM 3346 C C . SER A 1 530 ? -10.772 46.170 12.930 1.00 17.40 530 SER A C 1
ATOM 3347 O O . SER A 1 530 ? -11.635 46.959 13.319 1.00 21.67 530 SER A O 1
ATOM 3350 N N . LEU A 1 531 ? -9.535 46.558 12.633 1.00 19.73 531 LEU A N 1
ATOM 3351 C CA . LEU A 1 531 ? -9.137 47.939 12.872 1.00 17.21 531 LEU A CA 1
ATOM 3352 C C . LEU A 1 531 ? -9.823 48.898 11.909 1.00 20.32 531 LEU A C 1
ATOM 3353 O O . LEU A 1 531 ? -10.105 50.038 12.280 1.00 20.39 531 LEU A O 1
ATOM 3358 N N . ASP A 1 532 ? -10.108 48.462 10.683 1.00 19.64 532 ASP A N 1
ATOM 3359 C CA . ASP A 1 532 ? -10.888 49.285 9.758 1.00 21.29 532 ASP A CA 1
ATOM 3360 C C . ASP A 1 532 ? -12.235 49.650 10.369 1.00 18.32 532 ASP A C 1
ATOM 3361 O O . ASP A 1 532 ? -12.615 50.827 10.416 1.00 24.06 532 ASP A O 1
ATOM 3366 N N . GLU A 1 533 ? -12.958 48.645 10.874 1.00 21.14 533 GLU A N 1
ATOM 3367 C CA . GLU A 1 533 ? -14.232 48.906 11.537 1.00 25.20 533 GLU A CA 1
ATOM 3368 C C . GLU A 1 533 ? -14.054 49.848 12.719 1.00 23.42 533 GLU A C 1
ATOM 3369 O O . GLU A 1 533 ? -14.785 50.834 12.861 1.00 21.88 533 GLU A O 1
ATOM 3375 N N . LEU A 1 534 ? -13.062 49.572 13.571 1.00 19.42 534 LEU A N 1
ATOM 3376 C CA . LEU A 1 534 ? -12.935 50.322 14.817 1.00 18.60 534 LEU A CA 1
ATOM 3377 C C . LEU A 1 534 ? -12.461 51.756 14.590 1.00 18.28 534 LEU A C 1
ATOM 3378 O O . LEU A 1 534 ? -12.960 52.679 15.239 1.00 19.12 534 LEU A O 1
ATOM 3383 N N . ILE A 1 535 ? -11.475 51.957 13.713 1.00 18.78 535 ILE A N 1
ATOM 3384 C CA . ILE A 1 535 ? -11.028 53.312 13.399 1.00 18.38 535 ILE A CA 1
ATOM 3385 C C . ILE A 1 535 ? -12.172 54.102 12.777 1.00 19.81 535 ILE A C 1
ATOM 3386 O O . ILE A 1 535 ? -12.334 55.302 13.038 1.00 19.98 535 ILE A O 1
ATOM 3391 N N . GLY A 1 536 ? -13.007 53.428 11.979 1.00 22.68 536 GLY A N 1
ATOM 3392 C CA . GLY A 1 536 ? -14.186 54.088 11.430 1.00 24.60 536 GLY A CA 1
ATOM 3393 C C . GLY A 1 536 ? -15.101 54.626 12.512 1.00 23.20 536 GLY A C 1
ATOM 3394 O O . GLY A 1 536 ? -15.533 55.785 12.467 1.00 22.85 536 GLY A O 1
ATOM 3395 N N . ARG A 1 537 ? -15.390 53.795 13.518 1.00 21.10 537 ARG A N 1
ATOM 3396 C CA . ARG A 1 537 ? -16.253 54.216 14.618 1.00 23.84 537 ARG A CA 1
ATOM 3397 C C . ARG A 1 537 ? -15.614 55.346 15.411 1.00 21.59 537 ARG A C 1
ATOM 3398 O O . ARG A 1 537 ? -16.288 56.311 15.783 1.00 21.80 537 ARG A O 1
ATOM 3406 N N . TRP A 1 538 ? -14.309 55.237 15.676 1.00 19.86 538 TRP A N 1
ATOM 3407 C CA . TRP A 1 538 ? -13.593 56.266 16.413 1.00 20.16 538 TRP A CA 1
ATOM 3408 C C . TRP A 1 538 ? -13.684 57.600 15.691 1.00 20.04 538 TRP A C 1
ATOM 3409 O O . TRP A 1 538 ? -14.031 58.619 16.295 1.00 19.27 538 TRP A O 1
ATOM 3420 N N . ALA A 1 539 ? -13.413 57.589 14.385 1.00 18.70 539 ALA A N 1
ATOM 3421 C CA . ALA A 1 539 ? -13.425 58.820 13.596 1.00 22.11 539 ALA A CA 1
ATOM 3422 C C . ALA A 1 539 ? -14.776 59.519 13.670 1.00 22.92 539 ALA A C 1
ATOM 3423 O O . ALA A 1 539 ? -14.839 60.750 13.742 1.00 23.69 539 ALA A O 1
ATOM 3425 N N . LYS A 1 540 ? -15.865 58.750 13.664 1.00 23.99 540 LYS A N 1
ATOM 3426 C CA . LYS A 1 540 ? -17.207 59.327 13.646 1.00 24.11 540 LYS A CA 1
ATOM 3427 C C . LYS A 1 540 ? -17.765 59.626 15.030 1.00 28.15 540 LYS A C 1
ATOM 3428 O O . LYS A 1 540 ? -18.560 60.565 15.176 1.00 29.81 540 LYS A O 1
ATOM 3434 N N . GLU A 1 541 ? -17.377 58.872 16.059 1.00 25.78 541 GLU A N 1
ATOM 3435 C CA . GLU A 1 541 ? -18.047 58.966 17.350 1.00 24.85 541 GLU A CA 1
ATOM 3436 C C . GLU A 1 541 ? -17.187 59.563 18.460 1.00 24.75 541 GLU A C 1
ATOM 3437 O O . GLU A 1 541 ? -17.701 59.795 19.559 1.00 25.96 541 GLU A O 1
ATOM 3443 N N . ARG A 1 542 ? -15.905 59.825 18.214 1.00 23.09 542 ARG A N 1
ATOM 3444 C CA . ARG A 1 542 ? -15.020 60.274 19.280 1.00 23.00 542 ARG A CA 1
ATOM 3445 C C . ARG A 1 542 ? -15.424 61.648 19.807 1.00 26.87 542 ARG A C 1
ATOM 3446 O O . ARG A 1 542 ? -15.967 62.486 19.082 1.00 27.46 542 ARG A O 1
ATOM 3454 N N . GLU A 1 543 ? -15.139 61.878 21.086 1.00 25.73 543 GLU A N 1
ATOM 3455 C CA . GLU A 1 543 ? -15.211 63.224 21.635 1.00 27.58 543 GLU A CA 1
ATOM 3456 C C . GLU A 1 543 ? -13.959 64.013 21.258 1.00 29.64 543 GLU A C 1
ATOM 3457 O O . GLU A 1 543 ? -12.947 63.459 20.820 1.00 26.33 543 GLU A O 1
ATOM 3463 N N . ALA A 1 544 ? -14.032 65.331 21.445 1.00 28.94 544 ALA A N 1
ATOM 3464 C CA . ALA A 1 544 ? -12.928 66.202 21.061 1.00 28.37 544 ALA A CA 1
ATOM 3465 C C . ALA A 1 544 ? -11.639 65.769 21.746 1.00 26.01 544 ALA A C 1
ATOM 3466 O O . ALA A 1 544 ? -11.590 65.648 22.973 1.00 27.50 544 ALA A O 1
ATOM 3468 N N . GLY A 1 545 ? -10.598 65.526 20.949 1.00 23.20 545 GLY A N 1
ATOM 3469 C CA . GLY A 1 545 ? -9.310 65.123 21.481 1.00 24.20 545 GLY A CA 1
ATOM 3470 C C . GLY A 1 545 ? -9.245 63.731 22.079 1.00 26.99 545 GLY A C 1
ATOM 3471 O O . GLY A 1 545 ? -8.222 63.377 22.671 1.00 27.02 545 GLY A O 1
ATOM 3472 N N . GLU A 1 546 ? -10.298 62.932 21.956 1.00 22.73 546 GLU A N 1
ATOM 3473 C CA . GLU A 1 546 ? -10.329 61.617 22.594 1.00 21.72 546 GLU A CA 1
ATOM 3474 C C . GLU A 1 546 ? -9.479 60.614 21.819 1.00 22.67 546 GLU A C 1
ATOM 3475 O O . GLU A 1 546 ? -9.654 60.434 20.606 1.00 21.76 546 GLU A O 1
ATOM 3481 N N . GLY A 1 547 ? -8.584 59.929 22.532 1.00 20.62 547 GLY A N 1
ATOM 3482 C CA . GLY A 1 547 ? -7.738 58.940 21.894 1.00 17.30 547 GLY A CA 1
ATOM 3483 C C . GLY A 1 547 ? -8.488 57.668 21.548 1.00 17.88 547 GLY A C 1
ATOM 3484 O O . GLY A 1 547 ? -9.550 57.361 22.095 1.00 17.18 547 GLY A O 1
ATOM 3485 N N . PHE A 1 548 ? -7.893 56.910 20.630 1.00 15.87 548 PHE A N 1
ATOM 3486 C CA . PHE A 1 548 ? -8.514 55.673 20.167 1.00 14.96 548 PHE A CA 1
ATOM 3487 C C . PHE A 1 548 ? -8.663 54.677 21.312 1.00 15.05 548 PHE A C 1
ATOM 3488 O O . PHE A 1 548 ? -9.701 54.017 21.447 1.00 15.48 548 PHE A O 1
ATOM 3496 N N . GLY A 1 549 ? -7.630 54.543 22.146 1.00 16.57 549 GLY A N 1
ATOM 3497 C CA . GLY A 1 549 ? -7.711 53.555 23.218 1.00 13.86 549 GLY A CA 1
ATOM 3498 C C . GLY A 1 549 ? -8.789 53.890 24.232 1.00 16.36 549 GLY A C 1
ATOM 3499 O O . GLY A 1 549 ? -9.574 53.026 24.640 1.00 16.67 549 GLY A O 1
ATOM 3500 N N . ASP A 1 550 ? -8.832 55.153 24.663 1.00 15.90 550 ASP A N 1
ATOM 3501 C CA . ASP A 1 550 ? -9.880 55.606 25.570 1.00 17.63 550 ASP A CA 1
ATOM 3502 C C . ASP A 1 550 ? -11.261 55.421 24.952 1.00 17.51 550 ASP A C 1
ATOM 3503 O O . ASP A 1 550 ? -12.216 55.051 25.647 1.00 19.39 550 ASP A O 1
ATOM 3508 N N . PHE A 1 551 ? -11.388 55.674 23.646 1.00 17.58 551 PHE A N 1
ATOM 3509 C CA . PHE A 1 551 ? -12.678 55.489 22.984 1.00 17.48 551 PHE A CA 1
ATOM 3510 C C . PHE A 1 551 ? -13.137 54.029 23.028 1.00 19.63 551 PHE A C 1
ATOM 3511 O O . PHE A 1 551 ? -14.309 53.748 23.312 1.00 18.64 551 PHE A O 1
ATOM 3519 N N . THR A 1 552 ? -12.239 53.081 22.732 1.00 16.89 552 THR A N 1
ATOM 3520 C CA . THR A 1 552 ? -12.665 51.674 22.723 1.00 16.00 552 THR A CA 1
ATOM 3521 C C . THR A 1 552 ? -13.171 51.257 24.097 1.00 21.04 552 THR A C 1
ATOM 3522 O O . THR A 1 552 ? -14.067 50.406 24.201 1.00 20.16 552 THR A O 1
ATOM 3526 N N . VAL A 1 553 ? -12.634 51.864 25.158 1.00 16.93 553 VAL A N 1
ATOM 3527 C CA . VAL A 1 553 ? -13.150 51.611 26.495 1.00 18.61 553 VAL A CA 1
ATOM 3528 C C . VAL A 1 553 ? -14.490 52.309 26.685 1.00 20.08 553 VAL A C 1
ATOM 3529 O O . VAL A 1 553 ? -15.461 51.706 27.151 1.00 20.64 553 VAL A O 1
ATOM 3533 N N . ARG A 1 554 ? -14.575 53.590 26.318 1.00 21.57 554 ARG A N 1
ATOM 3534 C CA . ARG A 1 554 ? -15.810 54.321 26.579 1.00 24.95 554 ARG A CA 1
ATOM 3535 C C . ARG A 1 554 ? -16.978 53.717 25.811 1.00 25.69 554 ARG A C 1
ATOM 3536 O O . ARG A 1 554 ? -18.096 53.614 26.339 1.00 24.29 554 ARG A O 1
ATOM 3544 N N . ALA A 1 555 ? -16.738 53.304 24.572 1.00 20.84 555 ALA A N 1
ATOM 3545 C CA . ALA A 1 555 ? -17.798 52.796 23.722 1.00 24.10 555 ALA A CA 1
ATOM 3546 C C . ALA A 1 555 ? -18.138 51.343 24.017 1.00 23.43 555 ALA A C 1
ATOM 3547 O O . ALA A 1 555 ? -19.012 50.785 23.349 1.00 29.25 555 ALA A O 1
ATOM 3549 N N . GLY A 1 556 ? -17.467 50.714 24.983 1.00 20.47 556 GLY A N 1
ATOM 3550 C CA . GLY A 1 556 ? -17.761 49.330 25.309 1.00 20.03 556 GLY A CA 1
ATOM 3551 C C . GLY A 1 556 ? -17.232 48.308 24.330 1.00 23.27 556 GLY A C 1
ATOM 3552 O O . GLY A 1 556 ? -17.666 47.151 24.357 1.00 25.03 556 GLY A O 1
ATOM 3553 N N . ILE A 1 557 ? -16.308 48.698 23.450 1.00 19.86 557 ILE A N 1
ATOM 3554 C CA . ILE A 1 557 ? -15.688 47.730 22.553 1.00 20.91 557 ILE A CA 1
ATOM 3555 C C . ILE A 1 557 ? -14.833 46.731 23.330 1.00 18.88 557 ILE A C 1
ATOM 3556 O O . ILE A 1 557 ? -14.781 45.541 22.986 1.00 22.06 557 ILE A O 1
ATOM 3561 N N . ILE A 1 558 ? -14.170 47.185 24.392 1.00 21.87 558 ILE A N 1
ATOM 3562 C CA . ILE A 1 558 ? -13.298 46.344 25.199 1.00 19.03 558 ILE A CA 1
ATOM 3563 C C . ILE A 1 558 ? -13.402 46.817 26.642 1.00 17.54 558 ILE A C 1
ATOM 3564 O O . ILE A 1 558 ? -13.558 48.011 26.918 1.00 16.60 558 ILE A O 1
ATOM 3569 N N . ARG A 1 559 ? -13.310 45.869 27.567 1.00 17.40 559 ARG A N 1
ATOM 3570 C CA . ARG A 1 559 ? -13.315 46.266 28.960 1.00 18.87 559 ARG A CA 1
ATOM 3571 C C . ARG A 1 559 ? -11.911 46.697 29.387 1.00 16.17 559 ARG A C 1
ATOM 3572 O O . ARG A 1 559 ? -10.915 46.148 28.914 1.00 16.74 559 ARG A O 1
ATOM 3580 N N . PRO A 1 560 ? -11.807 47.723 30.222 1.00 17.37 560 PRO A N 1
ATOM 3581 C CA . PRO A 1 560 ? -10.490 48.206 30.636 1.00 13.96 560 PRO A CA 1
ATOM 3582 C C . PRO A 1 560 ? -9.844 47.230 31.594 1.00 15.58 560 PRO A C 1
ATOM 3583 O O . PRO A 1 560 ? -10.514 46.434 32.252 1.00 17.36 560 PRO A O 1
ATOM 3587 N N . VAL A 1 561 ? -8.524 47.321 31.687 1.00 14.49 561 VAL A N 1
ATOM 3588 C CA . VAL A 1 561 ? -7.758 46.585 32.687 1.00 14.88 561 VAL A CA 1
ATOM 3589 C C . VAL A 1 561 ? -7.542 47.528 33.865 1.0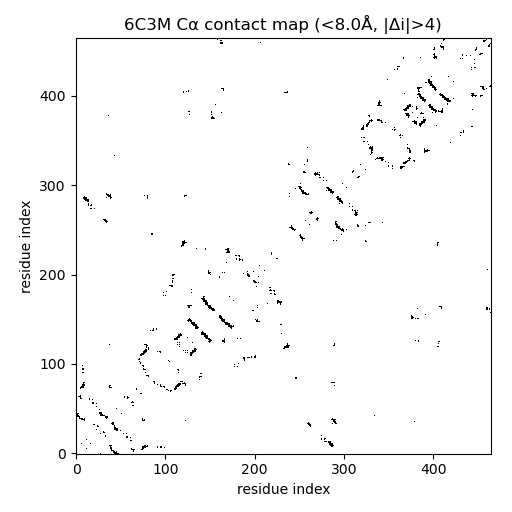0 15.61 561 VAL A C 1
ATOM 3590 O O . VAL A 1 561 ? -6.822 48.528 33.757 1.00 18.19 561 VAL A O 1
ATOM 3594 N N . LEU A 1 562 ? -8.206 47.233 34.982 1.00 17.92 562 LEU A N 1
ATOM 3595 C CA . LEU A 1 562 ? -8.193 48.117 36.142 1.00 22.50 562 LEU A CA 1
ATOM 3596 C C . LEU A 1 562 ? -7.241 47.670 37.239 1.00 23.01 562 LEU A C 1
ATOM 3597 O O . LEU A 1 562 ? -6.837 48.500 38.064 1.00 23.81 562 LEU A O 1
ATOM 3602 N N . ASP A 1 563 ? -6.871 46.387 37.262 1.00 19.91 563 ASP A N 1
ATOM 3603 C CA . ASP A 1 563 ? -6.113 45.782 38.350 1.00 23.53 563 ASP A CA 1
ATOM 3604 C C . ASP A 1 563 ? -5.440 44.545 37.783 1.00 20.71 563 ASP A C 1
ATOM 3605 O O . ASP A 1 563 ? -5.900 43.428 38.038 1.00 21.92 563 ASP A O 1
ATOM 3610 N N . PRO A 1 564 ? -4.363 44.714 37.008 1.00 21.03 564 PRO A N 1
ATOM 3611 C CA . PRO A 1 564 ? -3.899 43.622 36.131 1.00 20.06 564 PRO A CA 1
ATOM 3612 C C . PRO A 1 564 ? -3.616 42.300 36.823 1.00 23.62 564 PRO A C 1
ATOM 3613 O O . PRO A 1 564 ? -3.895 41.246 36.238 1.00 22.59 564 PRO A O 1
ATOM 3617 N N . ALA A 1 565 ? -3.066 42.308 38.043 1.00 21.33 565 ALA A N 1
ATOM 3618 C CA . ALA A 1 565 ? -2.805 41.037 38.719 1.00 23.07 565 ALA A CA 1
ATOM 3619 C C . ALA A 1 565 ? -4.070 40.217 38.907 1.00 22.25 565 ALA A C 1
ATOM 3620 O O . ALA A 1 565 ? -3.991 38.991 39.060 1.00 27.08 565 ALA A O 1
ATOM 3622 N N . ARG A 1 566 ? -5.230 40.861 38.908 1.00 21.95 566 ARG A N 1
ATOM 3623 C CA . ARG A 1 566 ? -6.483 40.162 39.107 1.00 22.58 566 ARG A CA 1
ATOM 3624 C C . ARG A 1 566 ? -7.413 40.173 37.902 1.00 22.07 566 ARG A C 1
ATOM 3625 O O . ARG A 1 566 ? -8.212 39.243 37.764 1.00 27.09 566 ARG A O 1
ATOM 3633 N N . ASP A 1 567 ? -7.335 41.173 37.011 1.00 23.71 567 ASP A N 1
ATOM 3634 C CA . ASP A 1 567 ? -8.338 41.257 35.951 1.00 22.84 567 ASP A CA 1
ATOM 3635 C C . ASP A 1 567 ? -7.753 41.382 34.543 1.00 20.68 567 ASP A C 1
ATOM 3636 O O . ASP A 1 567 ? -8.500 41.681 33.615 1.00 20.55 567 ASP A O 1
ATOM 3641 N N . LEU A 1 568 ? -6.458 41.122 34.337 1.00 16.98 568 LEU A N 1
ATOM 3642 C CA . LEU A 1 568 ? -5.937 41.195 32.971 1.00 15.97 568 LEU A CA 1
ATOM 3643 C C . LEU A 1 568 ? -6.532 40.098 32.103 1.00 16.84 568 LEU A C 1
ATOM 3644 O O . LEU A 1 568 ? -6.937 40.342 30.957 1.00 17.64 568 LEU A O 1
ATOM 3649 N N . TRP A 1 569 ? -6.606 38.889 32.637 1.00 18.45 569 TRP A N 1
ATOM 3650 C CA . TRP A 1 569 ? -7.024 37.725 31.868 1.00 20.71 569 TRP A CA 1
ATOM 3651 C C . TRP A 1 569 ? -8.534 37.553 31.937 1.00 22.23 569 TRP A C 1
ATOM 3652 O O . TRP A 1 569 ? -9.120 37.606 33.020 1.00 22.83 569 TRP A O 1
ATOM 3663 N N . ASP A 1 570 ? -9.155 37.334 30.785 1.00 23.69 570 ASP A N 1
ATOM 3664 C CA . ASP A 1 570 ? -10.552 36.945 30.753 1.00 28.86 570 ASP A CA 1
ATOM 3665 C C . ASP A 1 570 ? -10.688 35.486 31.185 1.00 33.14 570 ASP A C 1
ATOM 3666 O O . ASP A 1 570 ? -11.737 35.069 31.681 1.00 32.33 570 ASP A O 1
#

Foldseek 3Di:
DKFKWADAALWFALVLLLLVLVCLQPFAPVSWWFFALQNTTMHHHGDPVCPVVVQVSQVVRPIHRDDDPQQAEDHEHEARCDPQQLLRVVLRVVSVVLVVLRGDLGALHHFYEYEYEPQAPQSLQQQGAWYFYFDDDPSHTFWTWIWGAFHFFDAPPDLQAGGTGTHTLAIDTPVLVSLLSVLLRVLLSVQADNVDSRQRGRNNSCVVQHVVRSSVSSCVRSVHHHHHHDDGHYDFNFDDAAWDDHPDQFIKHKFDDQSLIQDQDVQANRSVLVSVCSVPQPGIKTQHSQSIIMSTGHGPVCVVVNVVSCVRRVRHPDDFPASRLEYEHCAPDRDPVFFEDFSVPPPVLVVLVCVLCVVQPNRNDYFNEYEYRASSCSRVQQQGQWYWHHDHYQWTFIFHAHARNRRFGTATQGHTDGSVVVSVVVSVLSNCCSPPPDVPGHSNNVCCVVVVGPTDDDTSPPRHD

Sequence (465 aa):
MLLRCRLPGGVITTKQWQAIDKFAGENTIYGSIRLTNRQTFQFHGILKKNVKPVHQMLHSVGLDALATANDMNRNVLCTSNPYESQLHAEAYEWAKKISEHLLPTYLPRKFKTTVVIPPQNDIDLHANDMNFVAIAENGKLVGFNLLVGGGLSIEHGNKKTYARTASEFGYLPLEHTLAVAEAVVTTQRDWGNRTDRKNAKTKYTLERVGVETFKAEVERRAGIKFEPIRPYEEFTGRGDRIGWVKGIDDNWHLTLFIENGRILDYPARPLKTGLLEIAKIHKGDFRITANQNLIIAGVPESEKAKIEKIAKESGLMNAVTPQRENSMACVSFPTCPLAMAEAERFLPSFIDNIDNLMAKHGVSDDEHIVMRVTGCPNGCGRAMLAEVGLVGKAPGRYNLHLGGNRIGTRIPRMYKENITEPEILASLDELIGRWAKEREAGEGFGDFTVRAGIIRPVLDPARDLWD

InterPro domains:
  IPR005117 Nitrite/Sulfite reductase ferredoxin-like domain [PF03460] (81-139)
  IPR005117 Nitrite/Sulfite reductase ferredoxin-like domain [PF03460] (354-417)
  IPR006066 Nitrite/sulphite reductase iron-sulphur/sirohaem-binding site [PR00397] (429-447)
  IPR006066 Nitrite/sulphite reductase iron-sulphur/sirohaem-binding site [PR00397] (477-495)
  IPR006066 Nitrite/sulphite reductase iron-sulphur/sirohaem-binding site [PS00365] (477-493)
  IPR006067 Nitrite/sulphite reductase 4Fe-4S domain [PF01077] (173-330)
  IPR011786 Sulphite reductase (NADPH) hemoprotein, beta subunit [MF_01540] (10-570)
  IPR011786 Sulphite reductase (NADPH) hemoprotein, beta subunit [TIGR02041] (19-558)
  IPR036136 Nitrite/Sulfite reductase ferredoxin-like domain superfamily [SSF55124] (13-142)
  IPR036136 Nitrite/Sulfite reductase ferredoxin-like domain superfamily [SSF55124] (346-422)
  IPR045169 Nitrite and sulphite reductase 4Fe-4S domain containing protein [PTHR11493] (12-561)
  IPR045854 Nitrite and sulphite reductase 4Fe-4S domain-like superfamily [G3DSA:3.30.413.10] (148-340)
  IPR045854 Nitrite and sulphite reductase 4Fe-4S domain-like superfamily [G3DSA:3.30.413.10] (425-567)
  IPR045854 Nitrite and sulphite reductase 4Fe-4S domain-like superfamily [SSF56014] (150-344)
  IPR045854 Nitrite and sulphite reductase 4Fe-4S domain-like superfamily [SSF56014] (428-559)

B-factor: mean 22.57, std 10.04, range [9.07, 74.71]

Organism: Escherichia coli (strain K12) (NCBI:txid83333)

CATH classification: 3.90.480.10 (+2 more: 3.30.413.10, 3.30.413.10)

Solvent-accessible surface area: 18560 Å² total; per-residue (Å²): 135,105,23,103,5,60,4,17,0,0,21,0,51,24,137,24,1,67,20,0,11,125,8,0,46,117,37,17,99,90,15,2,0,4,0,16,19,27,0,0,2,12,1,2,1,6,81,195,145,13,72,149,50,2,73,111,27,1,145,74,18,64,16,50,9,136,65,38,89,124,33,25,40,40,11,5,0,0,0,1,7,3,123,70,21,101,8,11,68,54,0,38,74,28,0,54,85,0,9,96,72,21,77,124,115,106,3,14,63,67,2,50,3,0,0,0,4,32,41,9,0,2,0,0,0,15,12,1,0,0,0,0,0,6,23,36,93,150,18,144,10,43,0,0,0,0,3,0,0,0,2,12,47,11,55,47,74,40,131,168,5,19,0,18,28,10,24,86,4,2,4,0,37,32,145,55,0,51,44,0,0,87,4,0,8,18,0,4,70,71,63,9,43,113,137,62,152,108,37,0,25,1,3,12,0,1,49,138,38,19,45,122,61,0,61,56,27,0,21,166,76,14,65,19,160,22,66,118,51,71,128,58,129,12,92,22,9,25,30,48,62,19,54,20,85,11,78,124,81,38,51,12,0,1,1,32,4,55,13,0,31,0,51,70,70,124,101,89,49,10,22,64,2,0,34,67,0,2,114,55,15,141,24,53,0,33,0,0,0,23,5,2,0,1,0,4,16,0,31,108,93,25,43,80,98,1,47,135,38,0,119,124,8,10,3,53,82,104,47,43,47,1,27,50,31,14,6,0,15,27,3,62,68,39,43,122,106,18,69,0,52,0,15,133,24,7,42,60,0,0,73,53,0,27,98,21,3,60,130,36,64,10,54,104,40,46,0,7,0,6,0,2,2,14,8,62,4,83,0,13,0,2,0,0,0,0,0,0,1,0,55,37,114,43,88,2,8,0,10,1,3,0,15,61,46,0,52,47,3,0,7,56,68,87,98,62,15,33,41,96,70,0,32,56,6,0,31,125,10,0,4,95,0,27,152,80,57,109,111,63,23,6,0,0,59,1,0,38,129,35,63,30,15,147,32,8,133,56,17,26,160,32,11,66,131

GO terms:
  GO:0051539 4 iron, 4 sulfur cluster binding (F, IDA)
  GO:0009337 sulfite reductase complex (NADPH) (C, IDA)
  GO:0020037 heme binding (F, IDA)
  GO:0000103 sulfate assimilation (P, IDA)